Protein AF-A0AB39HEU7-F1 (afdb_monomer)

Structure (mmCIF, N/CA/C/O backbone):
data_AF-A0AB39HEU7-F1
#
_entry.id   AF-A0AB39HEU7-F1
#
loop_
_atom_site.group_PDB
_atom_site.id
_atom_site.type_symbol
_atom_site.label_atom_id
_atom_site.label_alt_id
_atom_site.label_comp_id
_atom_site.label_asym_id
_atom_site.label_entity_id
_atom_site.label_seq_id
_atom_site.pdbx_PDB_ins_code
_atom_site.Cartn_x
_atom_site.Cartn_y
_atom_site.Cartn_z
_atom_site.occupancy
_atom_site.B_iso_or_equiv
_atom_site.auth_seq_id
_atom_site.auth_comp_id
_atom_site.auth_asym_id
_atom_site.auth_atom_id
_atom_site.pdbx_PDB_model_num
ATOM 1 N N . MET A 1 1 ? 22.001 48.127 -9.975 1.00 28.45 1 MET A N 1
ATOM 2 C CA . MET A 1 1 ? 22.618 49.319 -10.594 1.00 28.45 1 MET A CA 1
ATOM 3 C C . MET A 1 1 ? 23.919 48.882 -11.265 1.00 28.45 1 MET A C 1
ATOM 5 O O . MET A 1 1 ? 24.823 48.518 -10.538 1.00 28.45 1 MET A O 1
ATOM 9 N N . ARG A 1 2 ? 23.940 48.890 -12.614 1.00 24.02 2 ARG A N 1
ATOM 10 C CA . ARG A 1 2 ? 25.081 48.850 -13.576 1.00 24.02 2 ARG A CA 1
ATOM 11 C C . ARG A 1 2 ? 26.059 47.646 -13.536 1.00 24.02 2 ARG A C 1
ATOM 13 O O . ARG A 1 2 ? 26.697 47.429 -12.524 1.00 24.02 2 ARG A O 1
ATOM 20 N N . LEU A 1 3 ? 26.049 46.782 -14.574 1.00 24.06 3 LEU A N 1
ATOM 21 C CA . LEU A 1 3 ? 26.874 46.778 -15.829 1.00 24.06 3 LEU A CA 1
ATOM 22 C C . LEU A 1 3 ? 28.310 46.258 -15.559 1.00 24.06 3 LEU A C 1
ATOM 24 O O . LEU A 1 3 ? 28.910 46.723 -14.605 1.00 24.06 3 LEU A O 1
ATOM 28 N N . PHE A 1 4 ? 28.935 45.311 -16.275 1.00 27.56 4 PHE A N 1
ATOM 29 C CA . PHE A 1 4 ? 29.107 45.008 -17.717 1.00 27.56 4 PHE A CA 1
ATOM 30 C C . PHE A 1 4 ? 29.315 43.473 -17.890 1.00 27.56 4 PHE A C 1
ATOM 32 O O . PHE A 1 4 ? 29.774 42.842 -16.947 1.00 27.56 4 PHE A O 1
ATOM 39 N N . LYS A 1 5 ? 28.851 42.757 -18.929 1.00 25.06 5 LYS A N 1
ATOM 40 C CA . LYS A 1 5 ? 29.137 42.750 -20.388 1.00 25.06 5 LYS A CA 1
ATOM 41 C C . LYS A 1 5 ? 30.497 42.148 -20.812 1.00 25.06 5 LYS A C 1
ATOM 43 O O . LYS A 1 5 ? 31.537 42.582 -20.340 1.00 25.06 5 LYS A O 1
ATOM 48 N N . ASP A 1 6 ? 30.377 41.245 -21.795 1.00 24.73 6 ASP A N 1
ATOM 49 C CA . ASP A 1 6 ? 31.335 40.792 -22.822 1.00 24.73 6 ASP A CA 1
ATOM 50 C C . ASP A 1 6 ? 32.060 39.450 -22.603 1.00 24.73 6 ASP A C 1
ATOM 52 O O . ASP A 1 6 ? 33.000 39.335 -21.831 1.00 24.73 6 ASP A O 1
ATOM 56 N N . ASN A 1 7 ? 31.659 38.443 -23.394 1.00 25.45 7 ASN A N 1
ATOM 57 C CA . ASN A 1 7 ? 32.508 37.319 -23.793 1.00 25.45 7 ASN A CA 1
ATOM 58 C C . ASN A 1 7 ? 32.208 36.950 -25.257 1.00 25.45 7 ASN A C 1
ATOM 60 O O . ASN A 1 7 ? 31.265 36.223 -25.562 1.00 25.45 7 ASN A O 1
ATOM 64 N N . ASN A 1 8 ? 33.032 37.487 -26.158 1.00 23.34 8 ASN A N 1
ATOM 65 C CA . ASN A 1 8 ? 33.201 37.023 -27.533 1.00 23.34 8 ASN A CA 1
ATOM 66 C C . ASN A 1 8 ? 34.225 35.885 -27.528 1.00 23.34 8 ASN A C 1
ATOM 68 O O . ASN A 1 8 ? 35.379 36.136 -27.191 1.00 23.34 8 ASN A O 1
ATOM 72 N N . TRP A 1 9 ? 33.852 34.685 -27.979 1.00 25.73 9 TRP A N 1
ATOM 73 C CA . TRP A 1 9 ? 34.827 33.690 -28.432 1.00 25.73 9 TRP A CA 1
ATOM 74 C C . TRP A 1 9 ? 34.412 33.082 -29.772 1.00 25.73 9 TRP A C 1
ATOM 76 O O . TRP A 1 9 ? 33.308 32.581 -29.972 1.00 25.73 9 TRP A O 1
ATOM 86 N N . VAL A 1 10 ? 35.349 33.225 -30.702 1.00 24.78 10 VAL A N 1
ATOM 87 C CA . VAL A 1 10 ? 35.325 32.890 -32.121 1.00 24.78 10 VAL A CA 1
ATOM 88 C C . VAL A 1 10 ? 35.382 31.370 -32.308 1.00 24.78 10 VAL A C 1
ATOM 90 O O . VAL A 1 10 ? 36.215 30.701 -31.703 1.00 24.78 10 VAL A O 1
ATOM 93 N N . ARG A 1 11 ? 34.523 30.827 -33.180 1.00 23.98 11 ARG A N 1
ATOM 94 C CA . ARG A 1 11 ? 34.589 29.433 -33.654 1.00 23.98 11 ARG A CA 1
ATOM 95 C C . ARG A 1 11 ? 35.699 29.280 -34.705 1.00 23.98 11 ARG A C 1
ATOM 97 O O . ARG A 1 11 ? 35.684 30.048 -35.669 1.00 23.98 11 ARG A O 1
ATOM 104 N N . PRO A 1 12 ? 36.584 28.271 -34.631 1.00 26.28 12 PRO A N 1
ATOM 105 C CA . PRO A 1 12 ? 37.356 27.839 -35.786 1.00 26.28 12 PRO A CA 1
ATOM 106 C C . PRO A 1 12 ? 36.571 26.790 -36.585 1.00 26.28 12 PRO A C 1
ATOM 108 O O . PRO A 1 12 ? 36.181 25.746 -36.065 1.00 26.28 12 PRO A O 1
ATOM 111 N N . ASN A 1 13 ? 36.369 27.079 -37.870 1.00 25.17 13 ASN A N 1
ATOM 112 C CA . ASN A 1 13 ? 35.976 26.110 -38.890 1.00 25.17 13 ASN A CA 1
ATOM 113 C C . ASN A 1 13 ? 37.098 25.077 -39.082 1.00 25.17 13 ASN A C 1
ATOM 115 O O . ASN A 1 13 ? 38.207 25.448 -39.462 1.00 25.17 13 ASN A O 1
ATOM 119 N N . MET A 1 14 ? 36.791 23.789 -38.924 1.00 25.41 14 MET A N 1
ATOM 120 C CA . MET A 1 14 ? 37.550 22.704 -39.551 1.00 25.41 14 MET A CA 1
ATOM 121 C C . MET A 1 14 ? 36.591 21.798 -40.318 1.00 25.41 14 MET A C 1
ATOM 123 O O . MET A 1 14 ? 35.791 21.063 -39.749 1.00 25.41 14 MET A O 1
ATOM 127 N N . SER A 1 15 ? 36.677 21.900 -41.639 1.00 24.00 15 SER A N 1
ATOM 128 C CA . SER A 1 15 ? 36.088 20.998 -42.620 1.00 24.00 15 SER A CA 1
ATOM 129 C C . SER A 1 15 ? 36.883 19.690 -42.683 1.00 24.00 15 SER A C 1
ATOM 131 O O . SER A 1 15 ? 38.092 19.730 -42.913 1.00 24.00 15 SER A O 1
ATOM 133 N N . ILE A 1 16 ? 36.207 18.547 -42.553 1.00 27.94 16 ILE A N 1
ATOM 134 C CA . ILE A 1 16 ? 36.743 17.205 -42.840 1.00 27.94 16 ILE A CA 1
ATOM 135 C C . ILE A 1 16 ? 35.877 16.599 -43.967 1.00 27.94 16 ILE A C 1
ATOM 137 O O . ILE A 1 16 ? 34.662 16.802 -43.955 1.00 27.94 16 ILE A O 1
ATOM 141 N N . PRO A 1 17 ? 36.472 15.952 -44.990 1.00 26.20 17 PRO A N 1
ATOM 142 C CA . PRO A 1 17 ? 35.821 15.723 -46.278 1.00 26.20 17 PRO A CA 1
ATOM 143 C C . PRO A 1 17 ? 34.834 14.547 -46.281 1.00 26.20 17 PRO A C 1
ATOM 145 O O . PRO A 1 17 ? 35.065 13.507 -45.669 1.00 26.20 17 PRO A O 1
ATOM 148 N N . ASN A 1 18 ? 33.758 14.725 -47.052 1.00 25.39 18 ASN A N 1
ATOM 149 C CA . ASN A 1 18 ? 32.737 13.727 -47.358 1.00 25.39 18 ASN A CA 1
ATOM 150 C C . ASN A 1 18 ? 33.335 12.472 -48.013 1.00 25.39 18 ASN A C 1
ATOM 152 O O . ASN A 1 18 ? 33.859 12.540 -49.126 1.00 25.39 18 ASN A O 1
ATOM 156 N N . ALA A 1 19 ? 33.131 11.316 -47.383 1.00 27.45 19 ALA A N 1
ATOM 157 C CA . ALA A 1 19 ? 33.115 10.028 -48.064 1.00 27.45 19 ALA A CA 1
ATOM 158 C C . ALA A 1 19 ? 31.649 9.622 -48.276 1.00 27.45 19 ALA A C 1
ATOM 160 O O . ALA A 1 19 ? 30.947 9.234 -47.344 1.00 27.45 19 ALA A O 1
ATOM 161 N N . HIS A 1 20 ? 31.170 9.766 -49.512 1.00 30.77 20 HIS A N 1
ATOM 162 C CA . HIS A 1 20 ? 29.865 9.268 -49.929 1.00 30.77 20 HIS A CA 1
ATOM 163 C C . HIS A 1 20 ? 29.883 7.736 -49.984 1.00 30.77 20 HIS A C 1
ATOM 165 O O . HIS A 1 20 ? 30.466 7.150 -50.892 1.00 30.77 20 HIS A O 1
ATOM 171 N N . VAL A 1 21 ? 29.169 7.106 -49.054 1.00 32.56 21 VAL A N 1
ATOM 172 C CA . VAL A 1 21 ? 28.584 5.772 -49.228 1.00 32.56 21 VAL A CA 1
ATOM 173 C C . VAL A 1 21 ? 27.088 5.917 -48.944 1.00 32.56 21 VAL A C 1
ATOM 175 O O . VAL A 1 21 ? 26.680 6.644 -48.040 1.00 32.56 21 VAL A O 1
ATOM 178 N N . SER A 1 22 ? 26.255 5.332 -49.800 1.00 37.81 22 SER A N 1
ATOM 179 C CA . SER A 1 22 ? 24.806 5.541 -49.867 1.00 37.81 22 SER A CA 1
ATOM 180 C C . SER A 1 22 ? 24.080 5.193 -48.556 1.00 37.81 22 SER A C 1
ATOM 182 O O . SER A 1 22 ? 23.754 4.033 -48.323 1.00 37.81 22 SER A O 1
ATOM 184 N N . ASN A 1 23 ? 23.771 6.207 -47.739 1.00 40.59 23 ASN A N 1
ATOM 185 C CA . ASN A 1 23 ? 23.098 6.076 -46.436 1.00 40.59 23 ASN A CA 1
ATOM 186 C C . ASN A 1 23 ? 21.672 6.665 -46.405 1.00 40.59 23 ASN A C 1
ATOM 188 O O . ASN A 1 23 ? 21.109 6.914 -45.340 1.00 40.59 23 ASN A O 1
ATOM 192 N N . ALA A 1 24 ? 21.058 6.889 -47.570 1.00 42.47 24 ALA A N 1
ATOM 193 C CA . ALA A 1 24 ? 19.736 7.512 -47.653 1.00 42.47 24 ALA A CA 1
ATOM 194 C C . ALA A 1 24 ? 18.629 6.665 -46.991 1.00 42.47 24 ALA A C 1
ATOM 196 O O . ALA A 1 24 ? 17.707 7.223 -46.408 1.00 42.47 24 ALA A O 1
ATOM 197 N N . HIS A 1 25 ? 18.729 5.329 -47.020 1.00 42.19 25 HIS A N 1
ATOM 198 C CA . HIS A 1 25 ? 17.743 4.454 -46.374 1.00 42.19 25 HIS A CA 1
ATOM 199 C C . HIS A 1 25 ? 17.898 4.387 -44.850 1.00 42.19 25 HIS A C 1
ATOM 201 O O . HIS A 1 25 ? 16.887 4.407 -44.156 1.00 42.19 25 HIS A O 1
ATOM 207 N N . VAL A 1 26 ? 19.131 4.392 -44.328 1.00 44.06 26 VAL A N 1
ATOM 208 C CA . VAL A 1 26 ? 19.401 4.408 -42.877 1.00 44.06 26 VAL A CA 1
ATOM 209 C C . VAL A 1 26 ? 19.061 5.772 -42.277 1.00 44.06 26 VAL A C 1
ATOM 211 O O . VAL A 1 26 ? 18.443 5.833 -41.226 1.00 44.06 26 VAL A O 1
ATOM 214 N N . SER A 1 27 ? 19.360 6.872 -42.973 1.00 50.12 27 SER A N 1
ATOM 215 C CA . SER A 1 27 ? 19.005 8.223 -42.518 1.00 50.12 27 SER A CA 1
ATOM 216 C C . SER A 1 27 ? 17.488 8.464 -42.501 1.00 50.12 27 SER A C 1
ATOM 218 O O . SER A 1 27 ? 16.980 9.071 -41.564 1.00 50.12 27 SER A O 1
ATOM 220 N N . ASN A 1 28 ? 16.747 7.945 -43.487 1.00 50.84 28 ASN A N 1
ATOM 221 C CA . ASN A 1 28 ? 15.285 8.073 -43.536 1.00 50.84 28 ASN A CA 1
ATOM 222 C C . ASN A 1 28 ? 14.587 7.127 -42.538 1.00 50.84 28 ASN A C 1
ATOM 224 O O . ASN A 1 28 ? 13.547 7.466 -41.979 1.00 50.84 28 ASN A O 1
ATOM 228 N N . ALA A 1 29 ? 15.187 5.961 -42.270 1.00 48.91 29 ALA A N 1
ATOM 229 C CA . ALA A 1 29 ? 14.810 5.107 -41.151 1.00 48.91 29 ALA A CA 1
ATOM 230 C C . ALA A 1 29 ? 15.065 5.849 -39.826 1.00 48.91 29 ALA A C 1
ATOM 232 O O . ALA A 1 29 ? 14.130 6.104 -39.086 1.00 48.91 29 ALA A O 1
ATOM 233 N N . MET A 1 30 ? 16.271 6.339 -39.548 1.00 54.19 30 MET A N 1
ATOM 234 C CA . MET A 1 30 ? 16.557 7.071 -38.303 1.00 54.19 30 MET A CA 1
ATOM 235 C C . MET A 1 30 ? 15.704 8.323 -38.109 1.00 54.19 30 MET A C 1
ATOM 237 O O . MET A 1 30 ? 15.257 8.569 -36.998 1.00 54.19 30 MET A O 1
ATOM 241 N N . SER A 1 31 ? 15.380 9.047 -39.181 1.00 54.97 31 SER A N 1
ATOM 242 C CA . SER A 1 31 ? 14.392 10.129 -39.143 1.00 54.97 31 SER A CA 1
ATOM 243 C C . SER A 1 31 ? 12.999 9.635 -38.736 1.00 54.97 31 SER A C 1
ATOM 245 O O . SER A 1 31 ? 12.312 10.342 -38.009 1.00 54.97 31 SER A O 1
ATOM 247 N N . LYS A 1 32 ? 12.582 8.433 -39.156 1.00 53.62 32 LYS A N 1
ATOM 248 C CA . LYS A 1 32 ? 11.348 7.777 -38.696 1.00 53.62 32 LYS A CA 1
ATOM 249 C C . LYS A 1 32 ? 11.451 7.185 -37.291 1.00 53.62 32 LYS A C 1
ATOM 251 O O . LYS A 1 32 ? 10.430 7.147 -36.630 1.00 53.62 32 LYS A O 1
ATOM 256 N N . ALA A 1 33 ? 12.620 6.735 -36.839 1.00 49.47 33 ALA A N 1
ATOM 257 C CA . ALA A 1 33 ? 12.852 6.288 -35.463 1.00 49.47 33 ALA A CA 1
ATOM 258 C C . ALA A 1 33 ? 12.752 7.477 -34.501 1.00 49.47 33 ALA A C 1
ATOM 260 O O . ALA A 1 33 ? 11.954 7.438 -33.576 1.00 49.47 33 ALA A O 1
ATOM 261 N N . GLN A 1 34 ? 13.435 8.577 -34.833 1.00 49.22 34 GLN A N 1
ATOM 262 C CA . GLN A 1 34 ? 13.290 9.866 -34.161 1.00 49.22 34 GLN A CA 1
ATOM 263 C C . GLN A 1 34 ? 11.851 10.366 -34.251 1.00 49.22 34 GLN A C 1
ATOM 265 O O . GLN A 1 34 ? 11.319 10.855 -33.260 1.00 49.22 34 GLN A O 1
ATOM 270 N N . ALA A 1 35 ? 11.191 10.210 -35.408 1.00 50.53 35 ALA A N 1
ATOM 271 C CA . ALA A 1 35 ? 9.783 10.544 -35.550 1.00 50.53 35 ALA A CA 1
ATOM 272 C C . ALA A 1 35 ? 8.911 9.649 -34.676 1.00 50.53 35 ALA A C 1
ATOM 274 O O . ALA A 1 35 ? 8.080 10.209 -34.005 1.00 50.53 35 ALA A O 1
ATOM 275 N N . LEU A 1 36 ? 9.071 8.326 -34.604 1.00 51.16 36 LEU A N 1
ATOM 276 C CA . LEU A 1 36 ? 8.296 7.436 -33.722 1.00 51.16 36 LEU A CA 1
ATOM 277 C C . LEU A 1 36 ? 8.552 7.760 -32.243 1.00 51.16 36 LEU A C 1
ATOM 279 O O . LEU A 1 36 ? 7.600 7.839 -31.470 1.00 51.16 36 LEU A O 1
ATOM 283 N N . ALA A 1 37 ? 9.799 8.075 -31.881 1.00 42.91 37 ALA A N 1
ATOM 284 C CA . ALA A 1 37 ? 10.171 8.593 -30.567 1.00 42.91 37 ALA A CA 1
ATOM 285 C C . ALA A 1 37 ? 9.522 9.960 -30.253 1.00 42.91 37 ALA A C 1
ATOM 287 O O . ALA A 1 37 ? 9.243 10.240 -29.090 1.00 42.91 37 ALA A O 1
ATOM 288 N N . THR A 1 38 ? 9.208 10.783 -31.269 1.00 38.00 38 THR A N 1
ATOM 289 C CA . THR A 1 38 ? 8.513 12.087 -31.132 1.00 38.00 38 THR A CA 1
ATOM 290 C C . THR A 1 38 ? 7.024 12.108 -31.533 1.00 38.00 38 THR A C 1
ATOM 292 O O . THR A 1 38 ? 6.332 13.064 -31.194 1.00 38.00 38 THR A O 1
ATOM 295 N N . THR A 1 39 ? 6.472 11.093 -32.206 1.00 38.22 39 THR A N 1
ATOM 296 C CA . THR A 1 39 ? 5.063 10.981 -32.670 1.00 38.22 39 THR A CA 1
ATOM 297 C C . THR A 1 39 ? 4.239 10.022 -31.824 1.00 38.22 39 THR A C 1
ATOM 299 O O . THR A 1 39 ? 3.013 10.096 -31.869 1.00 38.22 39 THR A O 1
ATOM 302 N N . ALA A 1 40 ? 4.874 9.261 -30.928 1.00 34.75 40 ALA A N 1
ATOM 303 C CA . ALA A 1 40 ? 4.225 8.758 -29.716 1.00 34.75 40 ALA A CA 1
ATOM 304 C C . ALA A 1 40 ? 3.558 9.884 -28.882 1.00 34.75 40 ALA A C 1
ATOM 306 O O . ALA A 1 40 ? 2.743 9.625 -28.009 1.00 34.75 40 ALA A O 1
ATOM 307 N N . THR A 1 41 ? 3.850 11.153 -29.186 1.00 35.12 41 THR A N 1
ATOM 308 C CA . THR A 1 41 ? 3.242 12.338 -28.571 1.00 35.12 41 THR A CA 1
ATOM 309 C C . THR A 1 41 ? 1.883 12.758 -29.174 1.00 35.12 41 THR A C 1
ATOM 311 O O . THR A 1 41 ? 1.339 13.760 -28.718 1.00 35.12 41 THR A O 1
ATOM 314 N N . SER A 1 42 ? 1.307 12.087 -30.193 1.00 34.78 42 SER A N 1
ATOM 315 C CA . SER A 1 42 ? 0.078 12.615 -30.844 1.00 34.78 42 SER A CA 1
ATOM 316 C C . SER A 1 42 ? -0.973 11.641 -31.404 1.00 34.78 42 SER A C 1
ATOM 318 O O . SER A 1 42 ? -1.778 12.054 -32.241 1.00 34.78 42 SER A O 1
ATOM 320 N N . LEU A 1 43 ? -1.065 10.385 -30.953 1.00 33.88 43 LEU A N 1
ATOM 321 C CA . LEU A 1 43 ? -2.071 9.451 -31.495 1.00 33.88 43 LEU A CA 1
ATOM 322 C C . LEU A 1 43 ? -2.946 8.779 -30.427 1.00 33.88 43 LEU A C 1
ATOM 324 O O . LEU A 1 43 ? -2.925 7.565 -30.259 1.00 33.88 43 LEU A O 1
ATOM 328 N N . ALA A 1 44 ? -3.829 9.564 -29.802 1.00 35.28 44 ALA A N 1
ATOM 329 C CA . ALA A 1 44 ? -5.115 9.037 -29.348 1.00 35.28 44 ALA A CA 1
ATOM 330 C C . ALA A 1 44 ? -6.010 8.866 -30.589 1.00 35.28 44 ALA A C 1
ATOM 332 O O . ALA A 1 44 ? -6.636 9.816 -31.060 1.00 35.28 44 ALA A O 1
ATOM 333 N N . THR A 1 45 ? -6.024 7.677 -31.193 1.00 38.56 45 THR A N 1
ATOM 334 C CA . THR A 1 45 ? -6.961 7.404 -32.294 1.00 38.56 45 THR A CA 1
ATOM 335 C C . THR A 1 45 ? -8.327 7.029 -31.722 1.00 38.56 45 THR A C 1
ATOM 337 O O . THR A 1 45 ? -8.440 6.146 -30.873 1.00 38.56 45 THR A O 1
ATOM 340 N N . SER A 1 46 ? -9.392 7.698 -32.176 1.00 37.25 46 SER A N 1
ATOM 341 C CA . SER A 1 46 ? -10.768 7.293 -31.878 1.00 37.25 46 SER A CA 1
ATOM 342 C C . SER A 1 46 ? -11.037 5.930 -32.537 1.00 37.25 46 SER A C 1
ATOM 344 O O . SER A 1 46 ? -11.321 5.855 -33.735 1.00 37.25 46 SER A O 1
ATOM 346 N N . CYS A 1 47 ? -10.885 4.842 -31.782 1.00 38.03 47 CYS A N 1
ATOM 347 C CA . CYS A 1 47 ? -11.180 3.485 -32.245 1.00 38.03 47 CYS A CA 1
ATOM 348 C C . CYS A 1 47 ? -12.713 3.260 -32.273 1.00 38.03 47 CYS A C 1
ATOM 350 O O . CYS A 1 47 ? -13.413 3.815 -31.422 1.00 38.03 47 CYS A O 1
ATOM 352 N N . PRO A 1 48 ? -13.274 2.485 -33.227 1.00 38.47 48 PRO A N 1
ATOM 353 C CA . PRO A 1 48 ? -14.720 2.305 -33.358 1.00 38.47 48 PRO A CA 1
ATOM 354 C C . PRO A 1 48 ? -15.331 1.644 -32.113 1.00 38.47 48 PRO A C 1
ATOM 356 O O . PRO A 1 48 ? -14.753 0.708 -31.568 1.00 38.47 48 PRO A O 1
ATOM 359 N N . ASP A 1 49 ? -16.544 2.065 -31.742 1.00 43.62 49 ASP A N 1
ATOM 360 C CA . ASP A 1 49 ? -17.355 1.685 -30.561 1.00 43.62 49 ASP A CA 1
ATOM 361 C C . ASP A 1 49 ? -17.548 0.176 -30.256 1.00 43.62 49 ASP A C 1
ATOM 363 O O . ASP A 1 49 ? -18.252 -0.179 -29.316 1.00 43.62 49 ASP A O 1
ATOM 367 N N . LYS A 1 50 ? -16.955 -0.752 -31.015 1.00 40.53 50 LYS A N 1
ATOM 368 C CA . LYS A 1 50 ? -17.208 -2.200 -30.893 1.00 40.53 50 LYS A CA 1
ATOM 369 C C . LYS A 1 50 ? -16.464 -2.906 -29.754 1.00 40.53 50 LYS A C 1
ATOM 371 O O . LYS A 1 50 ? -16.783 -4.061 -29.490 1.00 40.53 50 LYS A O 1
ATOM 376 N N . ALA A 1 51 ? -15.497 -2.254 -29.106 1.00 49.28 51 ALA A N 1
ATOM 377 C CA . ALA A 1 51 ? -14.722 -2.833 -27.999 1.00 49.28 51 ALA A CA 1
ATOM 378 C C . ALA A 1 51 ? -15.237 -2.437 -26.603 1.00 49.28 51 ALA A C 1
ATOM 380 O O . ALA A 1 51 ? -14.747 -2.948 -25.602 1.00 49.28 51 ALA A O 1
ATOM 381 N N . TRP A 1 52 ? -16.220 -1.539 -26.523 1.00 55.53 52 TRP A N 1
ATOM 382 C CA . TRP A 1 52 ? -16.641 -0.941 -25.261 1.00 55.53 52 TRP A CA 1
ATOM 383 C C . TRP A 1 52 ? -18.022 -1.432 -24.843 1.00 55.53 52 TRP A C 1
ATOM 385 O O . TRP A 1 52 ? -18.921 -1.577 -25.675 1.00 55.53 52 TRP A O 1
ATOM 395 N N . ARG A 1 53 ? -18.212 -1.660 -23.538 1.00 64.50 53 ARG A N 1
ATOM 396 C CA . ARG A 1 53 ? -19.547 -1.937 -22.999 1.00 64.50 53 ARG A CA 1
ATOM 397 C C . ARG A 1 53 ? -20.482 -0.743 -23.276 1.00 64.50 53 ARG A C 1
ATOM 399 O O . ARG A 1 53 ? -20.026 0.404 -23.222 1.00 64.50 53 ARG A O 1
ATOM 406 N N . PRO A 1 54 ? -21.773 -0.978 -23.576 1.00 58.22 54 PRO A N 1
ATOM 407 C CA . PRO A 1 54 ? -22.762 0.095 -23.642 1.00 58.22 54 PRO A CA 1
ATOM 408 C C . PRO A 1 54 ? -22.847 0.827 -22.298 1.00 58.22 54 PRO A C 1
ATOM 410 O O . PRO A 1 54 ? -22.720 0.187 -21.254 1.00 58.22 54 PRO A O 1
ATOM 413 N N . TYR A 1 55 ? -23.091 2.139 -22.324 1.00 56.53 55 TYR A N 1
ATOM 414 C CA . TYR A 1 55 ? -23.232 2.941 -21.106 1.00 56.53 55 TYR A CA 1
ATOM 415 C C . TYR A 1 55 ? -24.406 2.455 -20.260 1.00 56.53 55 TYR A C 1
ATOM 417 O O . TYR A 1 55 ? -25.518 2.273 -20.773 1.00 56.53 55 TYR A O 1
ATOM 425 N N . ALA A 1 56 ? -24.169 2.283 -18.962 1.00 63.94 56 ALA A N 1
ATOM 426 C CA . ALA A 1 56 ? -25.266 2.124 -18.026 1.00 63.94 56 ALA A CA 1
ATOM 427 C C . ALA A 1 56 ? -25.988 3.469 -17.843 1.00 63.94 56 ALA A C 1
ATOM 429 O O . ALA A 1 56 ? -25.425 4.551 -18.029 1.00 63.94 56 ALA A O 1
ATOM 430 N N . GLN A 1 57 ? -27.269 3.412 -17.490 1.00 62.66 57 GLN A N 1
ATOM 431 C CA . GLN A 1 57 ? -28.051 4.610 -17.210 1.00 62.66 57 GLN A CA 1
ATOM 432 C C . GLN A 1 57 ? -27.427 5.371 -16.025 1.00 62.66 57 GLN A C 1
ATOM 434 O O . GLN A 1 57 ? -27.279 4.794 -14.953 1.00 62.66 57 GLN A O 1
ATOM 439 N N . GLY A 1 58 ? -27.077 6.647 -16.224 1.00 71.56 58 GLY A N 1
ATOM 440 C CA . GLY A 1 58 ? -26.453 7.504 -15.202 1.00 71.56 58 GLY A CA 1
ATOM 441 C C . GLY A 1 58 ? -24.934 7.681 -15.333 1.00 71.56 58 GLY A C 1
ATOM 442 O O . GLY A 1 58 ? -24.376 8.546 -14.669 1.00 71.56 58 GLY A O 1
ATOM 443 N N . GLU A 1 59 ? -24.260 6.935 -16.214 1.00 86.38 59 GLU A N 1
ATOM 444 C CA . GLU A 1 59 ? -22.820 7.110 -16.446 1.00 86.38 59 GLU A CA 1
ATOM 445 C C . GLU A 1 59 ? -22.527 8.313 -17.362 1.00 86.38 59 GLU A C 1
ATOM 447 O O . GLU A 1 59 ? -23.127 8.460 -18.432 1.00 86.38 59 GLU A O 1
ATOM 452 N N . VAL A 1 60 ? -21.561 9.155 -16.974 1.00 89.50 60 VAL A N 1
ATOM 453 C CA . VAL A 1 60 ? -21.074 10.283 -17.790 1.00 89.50 60 VAL A CA 1
ATOM 454 C C . VAL A 1 60 ? -19.633 10.022 -18.206 1.00 89.50 60 VAL A C 1
ATOM 456 O O . VAL A 1 60 ? -18.713 10.149 -17.402 1.00 89.50 60 VAL A O 1
ATOM 459 N N . SER A 1 61 ? -19.425 9.654 -19.471 1.00 92.50 61 SER A N 1
ATOM 460 C CA . SER A 1 61 ? -18.085 9.405 -20.013 1.00 92.50 61 SER A CA 1
ATOM 461 C C . SER A 1 61 ? -17.254 10.686 -20.070 1.00 92.50 61 SER A C 1
ATOM 463 O O . SER A 1 61 ? -17.711 11.682 -20.626 1.00 92.50 61 SER A O 1
ATOM 465 N N . LEU A 1 62 ? -16.025 10.633 -19.552 1.00 93.81 62 LEU A N 1
ATOM 466 C CA . LEU A 1 62 ? -15.071 11.748 -19.558 1.00 93.81 62 LEU A CA 1
ATOM 467 C C . LEU A 1 62 ? -13.896 11.489 -20.505 1.00 93.81 62 LEU A C 1
ATOM 469 O O . LEU A 1 62 ? -13.561 12.341 -21.319 1.00 93.81 62 LEU A O 1
ATOM 473 N N . VAL A 1 63 ? -13.298 10.297 -20.429 1.00 94.44 63 VAL A N 1
ATOM 474 C CA . VAL A 1 63 ? -12.129 9.907 -21.235 1.00 94.44 63 VAL A CA 1
ATOM 475 C C . VAL A 1 63 ? -12.394 8.552 -21.864 1.00 94.44 63 VAL A C 1
ATOM 477 O O . VAL A 1 63 ? -12.842 7.638 -21.180 1.00 94.44 63 VAL A O 1
ATOM 480 N N . ARG A 1 64 ? -12.097 8.397 -23.156 1.00 93.81 64 ARG A N 1
ATOM 481 C CA . ARG A 1 64 ? -12.065 7.091 -23.824 1.00 93.81 64 ARG A CA 1
ATOM 482 C C . ARG A 1 64 ? -10.921 7.072 -24.823 1.00 93.81 64 ARG A C 1
ATOM 484 O O . ARG A 1 64 ? -10.935 7.823 -25.793 1.00 93.81 64 ARG A O 1
ATOM 491 N N . GLN A 1 65 ? -9.950 6.200 -24.592 1.00 93.06 65 GLN A N 1
ATOM 492 C CA . GLN A 1 65 ? -8.756 6.115 -25.422 1.00 93.06 65 GLN A CA 1
ATOM 493 C C . GLN A 1 65 ? -8.291 4.671 -25.592 1.00 93.06 65 GLN A C 1
ATOM 495 O O . GLN A 1 65 ? -8.505 3.809 -24.740 1.00 93.06 65 GLN A O 1
ATOM 500 N N . THR A 1 66 ? -7.668 4.406 -26.735 1.00 93.12 66 THR A N 1
ATOM 501 C CA . THR A 1 66 ? -6.945 3.166 -27.009 1.00 93.12 66 THR A CA 1
ATOM 502 C C . THR A 1 66 ? -5.559 3.542 -27.496 1.00 93.12 66 THR A C 1
ATOM 504 O O . THR A 1 66 ? -5.439 4.369 -28.401 1.00 93.12 66 THR A O 1
ATOM 507 N N . LEU A 1 67 ? -4.534 2.968 -26.873 1.00 93.06 67 LEU A N 1
ATOM 508 C CA . LEU A 1 67 ? -3.139 3.214 -27.211 1.00 93.06 67 LEU A CA 1
ATOM 509 C C . LEU A 1 67 ? -2.473 1.898 -27.581 1.00 93.06 67 LEU A C 1
ATOM 511 O O . LEU A 1 67 ? -2.493 0.937 -26.811 1.00 93.06 67 LEU A O 1
ATOM 515 N N . SER A 1 68 ? -1.868 1.869 -28.763 1.00 92.19 68 SER A N 1
ATOM 516 C CA . SER A 1 68 ? -1.134 0.694 -29.206 1.00 92.19 68 SER A CA 1
ATOM 517 C C . SER A 1 68 ? 0.177 0.530 -28.458 1.00 92.19 68 SER A C 1
ATOM 519 O O . SER A 1 68 ? 0.817 1.508 -28.065 1.00 92.19 68 SER A O 1
ATOM 521 N N . SER A 1 69 ? 0.595 -0.725 -28.298 1.00 93.31 69 SER A N 1
ATOM 522 C CA . SER A 1 69 ? 1.810 -1.036 -27.554 1.00 93.31 69 SER A CA 1
ATOM 523 C C . SER A 1 69 ? 3.052 -0.389 -28.181 1.00 93.31 69 SER A C 1
ATOM 525 O O . SER A 1 69 ? 3.386 -0.651 -29.342 1.00 93.31 69 SER A O 1
ATOM 527 N N . THR A 1 70 ? 3.792 0.390 -27.387 1.00 95.06 70 THR A N 1
ATOM 528 C CA . THR A 1 70 ? 5.050 1.027 -27.819 1.00 95.06 70 THR A CA 1
ATOM 529 C C . THR A 1 70 ? 6.083 -0.021 -28.218 1.00 95.06 70 THR A C 1
ATOM 531 O O . THR A 1 70 ? 6.751 0.111 -29.242 1.00 95.06 70 THR A O 1
ATOM 534 N N . LEU A 1 71 ? 6.188 -1.106 -27.446 1.00 95.69 71 LEU A N 1
ATOM 535 C CA . LEU A 1 71 ? 7.087 -2.210 -27.763 1.00 95.69 71 LEU A CA 1
ATOM 536 C C . LEU A 1 71 ? 6.729 -2.865 -29.102 1.00 95.69 71 LEU A C 1
ATOM 538 O O . LEU A 1 71 ? 7.621 -3.147 -29.895 1.00 95.69 71 LEU A O 1
ATOM 542 N N . THR A 1 72 ? 5.440 -3.073 -29.379 1.00 94.31 72 THR A N 1
ATOM 543 C CA . THR A 1 72 ? 4.998 -3.667 -30.652 1.00 94.31 72 THR A CA 1
ATOM 544 C C . THR A 1 72 ? 5.371 -2.775 -31.835 1.00 94.31 72 THR A C 1
ATOM 546 O O . THR A 1 72 ? 5.971 -3.256 -32.794 1.00 94.31 72 THR A O 1
ATOM 549 N N . GLN A 1 73 ? 5.126 -1.466 -31.730 1.00 94.56 73 GLN A N 1
ATOM 550 C CA . GLN A 1 73 ? 5.503 -0.496 -32.764 1.00 94.56 73 GLN A CA 1
ATOM 551 C C . GLN A 1 73 ? 7.015 -0.501 -33.043 1.00 94.56 73 GLN A C 1
ATOM 553 O O . GLN A 1 73 ? 7.434 -0.497 -34.202 1.00 94.56 73 GLN A O 1
ATOM 558 N N . TRP A 1 74 ? 7.843 -0.548 -31.994 1.00 96.25 74 TRP A N 1
ATOM 559 C CA . TRP A 1 74 ? 9.297 -0.630 -32.145 1.00 96.25 74 TRP A CA 1
ATOM 560 C C . TRP A 1 74 ? 9.756 -1.962 -32.731 1.00 96.25 74 TRP A C 1
ATOM 562 O O . TRP A 1 74 ? 10.649 -1.966 -33.574 1.00 96.25 74 TRP A O 1
ATOM 572 N N . VAL A 1 75 ? 9.148 -3.084 -32.343 1.00 96.69 75 VAL A N 1
ATOM 573 C CA . VAL A 1 75 ? 9.465 -4.394 -32.929 1.00 96.69 75 VAL A CA 1
ATOM 574 C C . VAL A 1 75 ? 9.163 -4.400 -34.426 1.00 96.69 75 VAL A C 1
ATOM 576 O O . VAL A 1 75 ? 10.044 -4.748 -35.211 1.00 96.69 75 VAL A O 1
ATOM 579 N N . ASP A 1 76 ? 7.978 -3.947 -34.836 1.00 95.19 76 ASP A N 1
ATOM 580 C CA . ASP A 1 76 ? 7.595 -3.865 -36.252 1.00 95.19 76 ASP A CA 1
ATOM 581 C C . ASP A 1 76 ? 8.566 -2.986 -37.047 1.00 95.19 76 ASP A C 1
ATOM 583 O O . ASP A 1 76 ? 8.973 -3.310 -38.169 1.00 95.19 76 ASP A O 1
ATOM 587 N N . TYR A 1 77 ? 8.981 -1.875 -36.443 1.00 94.06 77 TYR A N 1
ATOM 588 C CA . TYR A 1 77 ? 9.932 -0.959 -37.039 1.00 94.06 77 TYR A CA 1
ATOM 589 C C . TYR A 1 77 ? 11.337 -1.576 -37.188 1.00 94.06 77 TYR A C 1
ATOM 591 O O . TYR A 1 77 ? 11.935 -1.505 -38.265 1.00 94.06 77 TYR A O 1
ATOM 599 N N . LEU A 1 78 ? 11.844 -2.228 -36.141 1.00 96.31 78 LEU A N 1
ATOM 600 C CA . LEU A 1 78 ? 13.177 -2.835 -36.095 1.00 96.31 78 LEU A CA 1
ATOM 601 C C . LEU A 1 78 ? 13.271 -4.152 -36.881 1.00 96.31 78 LEU A C 1
ATOM 603 O O . LEU A 1 78 ? 14.365 -4.561 -37.256 1.00 96.31 78 LEU A O 1
ATOM 607 N N . CYS A 1 79 ? 12.151 -4.798 -37.209 1.00 96.31 79 CYS A N 1
ATOM 608 C CA . CYS A 1 79 ? 12.122 -5.962 -38.099 1.00 96.31 79 CYS A CA 1
ATOM 609 C C . CYS A 1 79 ? 12.453 -5.630 -39.568 1.00 96.31 79 CYS A C 1
ATOM 611 O O . CYS A 1 79 ? 12.603 -6.541 -40.389 1.00 96.31 79 CYS A O 1
ATOM 613 N N . GLN A 1 80 ? 12.580 -4.349 -39.929 1.00 94.94 80 GLN A N 1
ATOM 614 C CA . GLN A 1 80 ? 12.947 -3.939 -41.283 1.00 94.94 80 GLN A CA 1
ATOM 615 C C . GLN A 1 80 ? 14.380 -4.378 -41.652 1.00 94.94 80 GLN A C 1
ATOM 617 O O . GLN A 1 80 ? 15.284 -4.300 -40.818 1.00 94.94 80 GLN A O 1
ATOM 622 N N . PRO A 1 81 ? 14.652 -4.734 -42.928 1.00 94.25 81 PRO A N 1
ATOM 623 C CA . PRO A 1 81 ? 15.970 -5.214 -43.361 1.00 94.25 81 PRO A CA 1
ATOM 624 C C . PRO A 1 81 ? 17.149 -4.279 -43.053 1.00 94.25 81 PRO A C 1
ATOM 626 O O . PRO A 1 81 ? 18.279 -4.749 -42.949 1.00 94.25 81 PRO A O 1
ATOM 629 N N . ALA A 1 82 ? 16.898 -2.973 -42.907 1.00 93.62 82 ALA A N 1
ATOM 630 C CA . ALA A 1 82 ? 17.919 -1.977 -42.589 1.00 93.62 82 ALA A CA 1
ATOM 631 C C . ALA A 1 82 ? 18.583 -2.196 -41.216 1.00 93.62 82 ALA A C 1
ATOM 633 O O . ALA A 1 82 ? 19.730 -1.800 -41.047 1.00 93.62 82 ALA A O 1
ATOM 634 N N . PHE A 1 83 ? 17.896 -2.847 -40.272 1.00 94.56 83 PHE A N 1
ATOM 635 C CA . PHE A 1 83 ? 18.393 -3.107 -38.916 1.00 94.56 83 PHE A CA 1
ATOM 636 C C . PHE A 1 83 ? 19.015 -4.491 -38.752 1.00 94.56 83 PHE A C 1
ATOM 638 O O . PHE A 1 83 ? 19.456 -4.855 -37.662 1.00 94.56 83 PHE A O 1
ATOM 645 N N . ARG A 1 84 ? 19.093 -5.287 -39.822 1.00 95.44 84 ARG A N 1
ATOM 646 C CA . ARG A 1 84 ? 19.729 -6.601 -39.746 1.00 95.44 84 ARG A CA 1
ATOM 647 C C . ARG A 1 84 ? 21.164 -6.456 -39.232 1.00 95.44 84 ARG A C 1
ATOM 649 O O . ARG A 1 84 ? 21.884 -5.552 -39.651 1.00 95.44 84 ARG A O 1
ATOM 656 N N . HIS A 1 85 ? 21.556 -7.343 -38.327 1.00 96.44 85 HIS A N 1
ATOM 657 C CA . HIS A 1 85 ? 22.844 -7.372 -37.629 1.00 96.44 85 HIS A CA 1
ATOM 658 C C . HIS A 1 85 ? 23.112 -6.194 -36.682 1.00 96.44 85 HIS A C 1
ATOM 660 O O . HIS A 1 85 ? 24.185 -6.144 -36.094 1.00 96.44 85 HIS A O 1
ATOM 666 N N . HIS A 1 86 ? 22.163 -5.271 -36.502 1.00 97.00 86 HIS A N 1
ATOM 667 C CA . HIS A 1 86 ? 22.307 -4.207 -35.513 1.00 97.00 86 HIS A CA 1
ATOM 668 C C . HIS A 1 86 ? 22.115 -4.745 -34.095 1.00 97.00 86 HIS A C 1
ATOM 670 O O . HIS A 1 86 ? 21.446 -5.765 -33.880 1.00 97.00 86 HIS A O 1
ATOM 676 N N . HIS A 1 87 ? 22.683 -4.009 -33.143 1.00 98.12 87 HIS A N 1
ATOM 677 C CA . HIS A 1 87 ? 22.548 -4.250 -31.715 1.00 98.12 87 HIS A CA 1
ATOM 678 C C . HIS A 1 87 ? 21.567 -3.247 -31.115 1.00 98.12 87 HIS A C 1
ATOM 680 O O . HIS A 1 87 ? 21.710 -2.044 -31.331 1.00 98.12 87 HIS A O 1
ATOM 686 N N . ILE A 1 88 ? 20.578 -3.743 -30.376 1.00 97.88 88 ILE A N 1
ATOM 687 C CA . ILE A 1 88 ? 19.521 -2.943 -29.759 1.00 97.88 88 ILE A CA 1
ATOM 688 C C . ILE A 1 88 ? 19.493 -3.224 -28.261 1.00 97.88 88 ILE A C 1
ATOM 690 O O . ILE A 1 88 ? 19.380 -4.379 -27.849 1.00 97.88 88 ILE A O 1
ATOM 694 N N . GLU A 1 89 ? 19.513 -2.169 -27.459 1.00 98.06 89 GLU A N 1
ATOM 695 C CA . GLU A 1 89 ? 19.103 -2.223 -26.059 1.00 98.06 89 GLU A CA 1
ATOM 696 C C . GLU A 1 89 ? 17.888 -1.321 -25.870 1.00 98.06 89 GLU A C 1
ATOM 698 O O . GLU A 1 89 ? 17.855 -0.199 -26.375 1.00 98.06 89 GLU A O 1
ATOM 703 N N . MET A 1 90 ? 16.862 -1.801 -25.176 1.00 98.31 90 MET A N 1
ATOM 704 C CA . MET A 1 90 ? 15.625 -1.043 -24.997 1.00 98.31 90 MET A CA 1
ATOM 705 C C . MET A 1 90 ? 15.060 -1.246 -23.597 1.00 98.31 90 MET A C 1
ATOM 707 O O . MET A 1 90 ? 15.054 -2.359 -23.087 1.00 98.31 90 MET A O 1
ATOM 711 N N . TRP A 1 91 ? 14.556 -0.181 -22.987 1.00 98.56 91 TRP A N 1
ATOM 712 C CA . TRP A 1 91 ? 13.909 -0.186 -21.679 1.00 98.56 91 TRP A CA 1
ATOM 713 C C . TRP A 1 91 ? 12.446 0.201 -21.858 1.00 98.56 91 TRP A C 1
ATOM 715 O O . TRP A 1 91 ? 12.157 1.260 -22.414 1.00 98.56 91 TRP A O 1
ATOM 725 N N . VAL A 1 92 ? 11.530 -0.655 -21.403 1.00 98.00 92 VAL A N 1
ATOM 726 C CA . VAL A 1 92 ? 10.074 -0.446 -21.514 1.00 98.00 92 VAL A CA 1
ATOM 727 C C . VAL A 1 92 ? 9.311 -0.936 -20.291 1.00 98.00 92 VAL A C 1
ATOM 729 O O . VAL A 1 92 ? 9.800 -1.764 -19.525 1.00 98.00 92 VAL A O 1
ATOM 732 N N . PHE A 1 93 ? 8.080 -0.454 -20.136 1.00 97.19 93 PHE A N 1
ATOM 733 C CA . PHE A 1 93 ? 7.129 -0.861 -19.101 1.00 97.19 93 PHE A CA 1
ATOM 734 C C . PHE A 1 93 ? 6.272 -2.047 -19.572 1.00 97.19 93 PHE A C 1
ATOM 736 O O . PHE A 1 93 ? 5.065 -1.929 -19.747 1.00 97.19 93 PHE A O 1
ATOM 743 N N . ASN A 1 94 ? 6.895 -3.194 -19.828 1.00 95.56 94 ASN A N 1
ATOM 744 C CA . ASN A 1 94 ? 6.198 -4.449 -20.139 1.00 95.56 94 ASN A CA 1
ATOM 745 C C . ASN A 1 94 ? 6.658 -5.531 -19.176 1.00 95.56 94 ASN A C 1
ATOM 747 O O . ASN A 1 94 ? 7.755 -5.401 -18.659 1.00 95.56 94 ASN A O 1
ATOM 751 N N . ASP A 1 95 ? 5.894 -6.604 -18.986 1.00 93.88 95 ASP A N 1
ATOM 752 C CA . ASP A 1 95 ? 6.342 -7.765 -18.210 1.00 93.88 95 ASP A CA 1
ATOM 753 C C . ASP A 1 95 ? 7.479 -8.534 -18.916 1.00 93.88 95 ASP A C 1
ATOM 755 O O . ASP A 1 95 ? 7.693 -8.427 -20.133 1.00 93.88 95 ASP A O 1
ATOM 759 N N . GLN A 1 96 ? 8.198 -9.360 -18.158 1.00 93.94 96 GLN A N 1
ATOM 760 C CA . GLN A 1 96 ? 9.322 -10.152 -18.640 1.00 93.94 96 GLN A CA 1
ATOM 761 C C . GLN A 1 96 ? 8.943 -11.016 -19.845 1.00 93.94 96 GLN A C 1
ATOM 763 O O . GLN A 1 96 ? 9.653 -11.011 -20.853 1.00 93.94 96 GLN A O 1
ATOM 768 N N . LYS A 1 97 ? 7.829 -11.754 -19.785 1.00 93.56 97 LYS A N 1
ATOM 769 C CA . LYS A 1 97 ? 7.423 -12.676 -20.857 1.00 93.56 97 LYS A CA 1
ATOM 770 C C . LYS A 1 97 ? 7.190 -11.917 -22.163 1.00 93.56 97 LYS A C 1
ATOM 772 O O . LYS A 1 97 ? 7.637 -12.371 -23.223 1.00 93.56 97 LYS A O 1
ATOM 777 N N . THR A 1 98 ? 6.553 -10.754 -22.091 1.00 94.69 98 THR A N 1
ATOM 778 C CA . THR A 1 98 ? 6.335 -9.872 -23.240 1.00 94.69 98 THR A CA 1
ATOM 779 C C . THR A 1 98 ? 7.657 -9.361 -23.825 1.00 94.69 98 THR A C 1
ATOM 781 O O . THR A 1 98 ? 7.855 -9.463 -25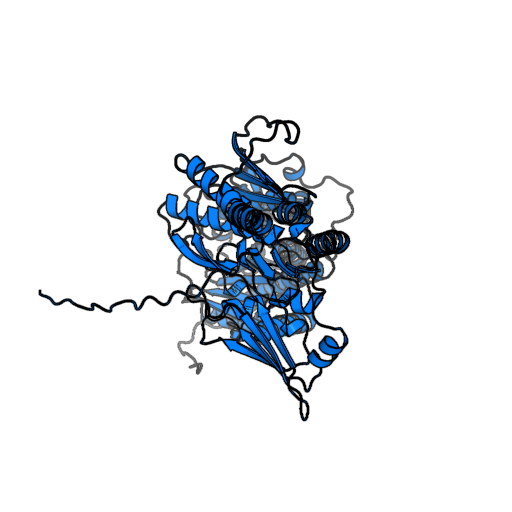.042 1.00 94.69 98 THR A O 1
ATOM 784 N N . ARG A 1 99 ? 8.610 -8.923 -22.987 1.00 96.62 99 ARG A N 1
ATOM 785 C CA . ARG A 1 99 ? 9.950 -8.493 -23.440 1.00 96.62 99 ARG A CA 1
ATOM 786 C C . ARG A 1 99 ? 10.724 -9.628 -24.131 1.00 96.62 99 ARG A C 1
ATOM 788 O O . ARG A 1 99 ? 11.223 -9.440 -25.240 1.00 96.62 99 ARG A O 1
ATOM 795 N N . ARG A 1 100 ? 10.752 -10.841 -23.559 1.00 96.88 100 ARG A N 1
ATOM 796 C CA . ARG A 1 100 ? 11.443 -12.011 -24.160 1.00 96.88 100 ARG A CA 1
ATOM 797 C C . ARG A 1 100 ? 10.817 -12.455 -25.490 1.00 96.88 100 ARG A C 1
ATOM 799 O O . ARG A 1 100 ? 11.522 -12.894 -26.405 1.00 96.88 100 ARG A O 1
ATOM 806 N N . ARG A 1 101 ? 9.491 -12.326 -25.635 1.00 96.31 101 ARG A N 1
ATOM 807 C CA . ARG A 1 101 ? 8.785 -12.585 -26.905 1.00 96.31 101 ARG A CA 1
ATOM 808 C C . ARG A 1 101 ? 9.239 -11.612 -27.996 1.00 96.31 101 ARG A C 1
ATOM 810 O O . ARG A 1 101 ? 9.528 -12.056 -29.106 1.00 96.31 101 ARG A O 1
ATOM 817 N N . ALA A 1 102 ? 9.338 -10.323 -27.677 1.00 97.56 102 ALA A N 1
ATOM 818 C CA . ALA A 1 102 ? 9.819 -9.301 -28.604 1.00 97.56 102 ALA A CA 1
ATOM 819 C C . ALA A 1 102 ? 11.269 -9.557 -29.053 1.00 97.56 102 ALA A C 1
ATOM 821 O O . ALA A 1 102 ? 11.542 -9.559 -30.253 1.00 97.56 102 ALA A O 1
ATOM 822 N N . GLU A 1 103 ? 12.173 -9.891 -28.127 1.00 98.50 103 GLU A N 1
ATOM 823 C CA . GLU A 1 103 ? 13.557 -10.273 -28.459 1.00 98.50 103 GLU A CA 1
ATOM 824 C C . GLU A 1 103 ? 13.625 -11.461 -29.419 1.00 98.50 103 GLU A C 1
ATOM 826 O O . GLU A 1 103 ? 14.370 -11.443 -30.397 1.00 98.50 103 GLU A O 1
ATOM 831 N N . THR A 1 104 ? 12.803 -12.487 -29.181 1.00 98.44 104 THR A N 1
ATOM 832 C CA . THR A 1 104 ? 12.732 -13.664 -30.056 1.00 98.44 104 THR A CA 1
ATOM 833 C C . THR A 1 104 ? 12.278 -13.285 -31.469 1.00 98.44 104 THR A C 1
ATOM 835 O O . THR A 1 104 ? 12.788 -13.823 -32.455 1.00 98.44 104 THR A O 1
ATOM 838 N N . THR A 1 105 ? 11.320 -12.363 -31.593 1.00 98.31 105 THR A N 1
ATOM 839 C CA . THR A 1 105 ? 10.852 -11.854 -32.890 1.00 98.31 105 THR A CA 1
ATOM 840 C C . THR A 1 105 ? 11.948 -11.078 -33.620 1.00 98.31 105 THR A C 1
ATOM 842 O O . THR A 1 105 ? 12.178 -11.327 -34.806 1.00 98.31 105 THR A O 1
ATOM 845 N N . LEU A 1 106 ? 12.669 -10.204 -32.917 1.00 98.44 106 LEU A N 1
ATOM 846 C CA . LEU A 1 106 ? 13.791 -9.436 -33.467 1.00 98.44 106 LEU A CA 1
ATOM 847 C C . LEU A 1 106 ? 14.941 -10.350 -33.914 1.00 98.44 106 LEU A C 1
ATOM 849 O O . LEU A 1 106 ? 15.441 -10.223 -35.034 1.00 98.44 106 LEU A O 1
ATOM 853 N N . PHE A 1 107 ? 15.276 -11.359 -33.107 1.00 98.25 107 PHE A N 1
ATOM 854 C CA . PHE A 1 107 ? 16.306 -12.343 -33.435 1.00 98.25 107 PHE A CA 1
ATOM 855 C C . PHE A 1 107 ? 15.994 -13.113 -34.726 1.00 98.25 107 PHE A C 1
ATOM 857 O O . PHE A 1 107 ? 16.874 -13.302 -35.566 1.00 98.25 107 PHE A O 1
ATOM 864 N N . LYS A 1 108 ? 14.727 -13.493 -34.955 1.00 98.19 108 LYS A N 1
ATOM 865 C CA . LYS A 1 108 ? 14.293 -14.141 -36.211 1.00 98.19 108 LYS A CA 1
ATOM 866 C C . LYS A 1 108 ? 14.511 -13.265 -37.450 1.00 98.19 108 LYS A C 1
ATOM 868 O O . LYS A 1 108 ? 14.682 -13.801 -38.542 1.00 98.19 108 LYS A O 1
ATOM 873 N N . HIS A 1 109 ? 14.541 -11.945 -37.282 1.00 97.81 109 HIS A N 1
ATOM 874 C CA . HIS A 1 109 ? 14.835 -10.979 -38.345 1.00 97.81 109 HIS A CA 1
ATOM 875 C C . HIS A 1 109 ? 16.329 -10.622 -38.430 1.00 97.81 109 HIS A C 1
ATOM 877 O O . HIS A 1 109 ? 16.734 -9.818 -39.267 1.00 97.81 109 HIS A O 1
ATOM 883 N N . GLY A 1 110 ? 17.173 -11.275 -37.627 1.00 97.69 110 GLY A N 1
ATOM 884 C CA . GLY A 1 110 ? 18.617 -11.069 -37.598 1.00 97.69 110 GLY A CA 1
ATOM 885 C C . GLY A 1 110 ? 19.051 -9.833 -36.815 1.00 97.69 110 GLY A C 1
ATOM 886 O O . GLY A 1 110 ? 20.147 -9.348 -37.067 1.00 97.69 110 GLY A O 1
ATOM 887 N N . VAL A 1 111 ? 18.215 -9.313 -35.914 1.00 98.12 111 VAL A N 1
ATOM 888 C CA . VAL A 1 111 ? 18.545 -8.197 -35.014 1.00 98.12 111 VAL A CA 1
ATOM 889 C C . VAL A 1 111 ? 18.976 -8.756 -33.658 1.00 98.12 111 VAL A C 1
ATOM 891 O O . VAL A 1 111 ? 18.315 -9.641 -33.111 1.00 98.12 111 VAL A O 1
ATOM 894 N N . HIS A 1 112 ? 20.073 -8.247 -33.098 1.00 97.88 112 HIS A N 1
ATOM 895 C CA . HIS A 1 112 ? 20.549 -8.632 -31.771 1.00 97.88 112 HIS A CA 1
ATOM 896 C C . HIS A 1 112 ? 19.967 -7.671 -30.734 1.00 97.88 112 HIS A C 1
ATOM 898 O O . HIS A 1 112 ? 20.433 -6.544 -30.625 1.00 97.88 112 HIS A O 1
ATOM 904 N N . ALA A 1 113 ? 18.947 -8.093 -29.987 1.00 97.94 113 ALA A N 1
ATOM 905 C CA . ALA A 1 113 ? 18.248 -7.219 -29.047 1.00 97.94 113 ALA A CA 1
ATOM 906 C C . ALA A 1 113 ? 18.294 -7.739 -27.605 1.00 97.94 113 ALA A C 1
ATOM 908 O O . ALA A 1 113 ? 18.100 -8.936 -27.377 1.00 97.94 113 ALA A O 1
ATOM 909 N N . ARG A 1 114 ? 18.476 -6.822 -26.649 1.00 97.56 114 ARG A N 1
ATOM 910 C CA . ARG A 1 114 ? 18.164 -7.017 -25.230 1.00 97.56 114 ARG A CA 1
ATOM 911 C C . ARG A 1 114 ? 17.150 -5.962 -24.787 1.00 97.56 114 ARG A C 1
ATOM 913 O O . ARG A 1 114 ? 17.335 -4.771 -25.003 1.00 97.56 114 ARG A O 1
ATOM 920 N N . ILE A 1 115 ? 16.053 -6.406 -24.193 1.00 98.31 115 ILE A N 1
ATOM 921 C CA . ILE A 1 115 ? 14.943 -5.575 -23.748 1.00 98.31 115 ILE A CA 1
ATOM 922 C C . ILE A 1 115 ? 14.804 -5.738 -22.234 1.00 98.31 115 ILE A C 1
ATOM 924 O O . ILE A 1 115 ? 14.549 -6.831 -21.714 1.00 98.31 115 ILE A O 1
ATOM 928 N N . HIS A 1 116 ? 14.993 -4.629 -21.535 1.00 98.12 116 HIS A N 1
ATOM 929 C CA . HIS A 1 116 ? 14.988 -4.487 -20.089 1.00 98.12 116 HIS A CA 1
ATOM 930 C C . HIS A 1 116 ? 13.692 -3.822 -19.617 1.00 98.12 116 HIS A C 1
ATOM 932 O O . HIS A 1 116 ? 12.966 -3.190 -20.391 1.00 98.12 116 HIS A O 1
ATOM 938 N N . SER A 1 117 ? 13.404 -3.955 -18.325 1.00 97.38 117 SER A N 1
ATOM 939 C CA . SER A 1 117 ? 12.346 -3.166 -17.702 1.00 97.38 117 SER A CA 1
ATOM 940 C C . SER A 1 117 ? 12.808 -1.720 -17.526 1.00 97.38 117 SER A C 1
ATOM 942 O O . SER A 1 117 ? 13.899 -1.481 -17.008 1.00 97.38 117 SER A O 1
ATOM 944 N N . ALA A 1 118 ? 11.979 -0.757 -17.924 1.00 97.38 118 ALA A N 1
ATOM 945 C CA . ALA A 1 118 ? 12.162 0.646 -17.546 1.00 97.38 118 ALA A CA 1
ATOM 946 C C . ALA A 1 118 ? 11.880 0.871 -16.051 1.00 97.38 118 ALA A C 1
ATOM 948 O O . ALA A 1 118 ? 12.427 1.788 -15.447 1.00 97.38 118 ALA A O 1
ATOM 949 N N . TYR A 1 119 ? 11.058 0.015 -15.443 1.00 96.38 119 TYR A N 1
ATOM 950 C CA . TYR A 1 119 ? 10.706 0.069 -14.031 1.00 96.38 119 TYR A CA 1
ATOM 951 C C . TYR A 1 119 ? 11.602 -0.865 -13.213 1.00 96.38 119 TYR A C 1
ATOM 953 O O . TYR A 1 119 ? 11.748 -2.030 -13.564 1.00 96.38 119 TYR A O 1
ATOM 961 N N . LYS A 1 120 ? 12.220 -0.363 -12.136 1.00 96.06 120 LYS A N 1
ATOM 962 C CA . LYS A 1 120 ? 13.157 -1.112 -11.268 1.00 96.06 120 LYS A CA 1
ATOM 963 C C . LYS A 1 120 ? 14.225 -1.930 -12.035 1.00 96.06 120 LYS A C 1
ATOM 965 O O . LYS A 1 120 ? 14.415 -3.116 -11.748 1.00 96.06 120 LYS A O 1
ATOM 970 N N . PRO A 1 121 ? 14.977 -1.331 -12.980 1.00 96.81 121 PRO A N 1
ATOM 971 C CA . PRO A 1 121 ? 15.945 -2.058 -13.810 1.00 96.81 121 PRO A CA 1
ATOM 972 C C . PRO A 1 121 ? 17.016 -2.791 -12.993 1.00 96.81 121 PRO A C 1
ATOM 974 O O . PRO A 1 121 ? 17.437 -3.876 -13.383 1.00 96.81 121 PRO A O 1
ATOM 977 N N . PHE A 1 122 ? 17.409 -2.250 -11.832 1.00 96.88 122 PHE A N 1
ATOM 978 C CA . PHE A 1 122 ? 18.315 -2.928 -10.901 1.00 96.88 122 PHE A CA 1
ATOM 979 C C . PHE A 1 122 ? 17.753 -4.268 -10.420 1.00 96.88 122 PHE A C 1
ATOM 981 O O . PHE A 1 122 ? 18.447 -5.278 -10.463 1.00 96.88 122 PHE A O 1
ATOM 988 N N . VAL A 1 123 ? 16.488 -4.300 -9.996 1.00 95.81 123 VAL A N 1
ATOM 989 C CA . VAL A 1 123 ? 15.857 -5.523 -9.489 1.00 95.81 123 VAL A CA 1
ATOM 990 C C . VAL A 1 123 ? 15.686 -6.536 -10.617 1.00 95.81 123 VAL A C 1
ATOM 992 O O . VAL A 1 123 ? 16.096 -7.685 -10.466 1.00 95.81 123 VAL A O 1
ATOM 995 N N . HIS A 1 124 ? 15.199 -6.107 -11.784 1.00 96.12 124 HIS A N 1
ATOM 996 C CA . HIS A 1 124 ? 15.094 -6.992 -12.948 1.00 96.12 124 HIS A CA 1
ATOM 997 C C . HIS A 1 124 ? 16.454 -7.546 -13.390 1.00 96.12 124 HIS A C 1
ATOM 999 O O . HIS A 1 124 ? 16.545 -8.729 -13.700 1.00 96.12 124 HIS A O 1
ATOM 1005 N N . PHE A 1 125 ? 17.534 -6.760 -13.339 1.00 95.81 125 PHE A N 1
ATOM 1006 C CA . PHE A 1 125 ? 18.880 -7.260 -13.630 1.00 95.81 125 PHE A CA 1
ATOM 1007 C C . PHE A 1 125 ? 19.247 -8.463 -12.740 1.00 95.81 125 PHE A C 1
ATOM 1009 O O . PHE A 1 125 ? 19.712 -9.495 -13.234 1.00 95.81 125 PHE A O 1
ATOM 1016 N N . LEU A 1 126 ? 18.970 -8.385 -11.434 1.00 92.19 126 LEU A N 1
ATOM 1017 C CA . LEU A 1 126 ? 19.266 -9.471 -10.491 1.00 92.19 126 LEU A CA 1
ATOM 1018 C C . LEU A 1 126 ? 18.513 -10.760 -10.831 1.00 92.19 126 LEU A C 1
ATOM 1020 O O . LEU A 1 126 ? 19.068 -11.849 -10.680 1.00 92.19 126 LEU A O 1
ATOM 1024 N N . PHE A 1 127 ? 17.263 -10.644 -11.286 1.00 89.94 127 PHE A N 1
ATOM 1025 C CA . PHE A 1 127 ? 16.393 -11.785 -11.574 1.00 89.94 127 PHE A CA 1
ATOM 1026 C C . PHE A 1 127 ? 16.459 -12.282 -13.023 1.00 89.94 127 PHE A C 1
ATOM 1028 O O . PHE A 1 127 ? 16.136 -13.448 -13.264 1.00 89.94 127 PHE A O 1
ATOM 1035 N N . GLU A 1 128 ? 16.941 -11.482 -13.972 1.00 92.75 128 GLU A N 1
ATOM 1036 C CA . GLU A 1 128 ? 16.861 -11.793 -15.407 1.00 92.75 128 GLU A CA 1
ATOM 1037 C C . GLU A 1 128 ? 18.208 -11.869 -16.121 1.00 92.75 128 GLU A C 1
ATOM 1039 O O . GLU A 1 128 ? 18.327 -12.600 -17.107 1.00 92.75 128 GLU A O 1
ATOM 1044 N N . ASP A 1 129 ? 19.197 -11.107 -15.657 1.00 91.44 129 ASP A N 1
ATOM 1045 C CA . ASP A 1 129 ? 20.489 -10.933 -16.326 1.00 91.44 129 ASP A CA 1
ATOM 1046 C C . ASP A 1 129 ? 21.634 -11.585 -15.538 1.00 91.44 129 ASP A C 1
ATOM 1048 O O . ASP A 1 129 ? 22.577 -12.117 -16.127 1.00 91.44 129 ASP A O 1
ATOM 1052 N N . LEU A 1 130 ? 21.550 -11.594 -14.203 1.00 91.25 130 LEU A N 1
ATOM 1053 C CA . LEU A 1 130 ? 22.600 -12.151 -13.357 1.00 91.25 130 LEU A CA 1
ATOM 1054 C C . LEU A 1 130 ? 22.667 -13.680 -13.482 1.00 91.25 130 LEU A C 1
ATOM 1056 O O . LEU A 1 130 ? 21.681 -14.382 -13.217 1.00 91.25 130 LEU A O 1
ATOM 1060 N N . SER A 1 131 ? 23.851 -14.190 -13.839 1.00 90.44 131 SER A N 1
ATOM 1061 C CA . SER A 1 131 ? 24.108 -15.623 -14.008 1.00 90.44 131 SER A CA 1
ATOM 1062 C C . SER A 1 131 ? 23.873 -16.397 -12.705 1.00 90.44 131 SER A C 1
ATOM 1064 O O . SER A 1 131 ? 24.071 -15.869 -11.610 1.00 90.44 131 SER A O 1
ATOM 1066 N N . GLN A 1 132 ? 23.494 -17.677 -12.796 1.00 88.94 132 GLN A N 1
ATOM 1067 C CA . GLN A 1 132 ? 23.312 -18.513 -11.602 1.00 88.94 132 GLN A CA 1
ATOM 1068 C C . GLN A 1 132 ? 24.594 -18.586 -10.754 1.00 88.94 132 GLN A C 1
ATOM 1070 O O . GLN A 1 132 ? 24.535 -18.452 -9.534 1.00 88.94 132 GLN A O 1
ATOM 1075 N N . ALA A 1 133 ? 25.753 -18.734 -11.402 1.00 89.88 133 ALA A N 1
ATOM 1076 C CA . ALA A 1 133 ? 27.040 -18.783 -10.718 1.00 89.88 133 ALA A CA 1
ATOM 1077 C C . ALA A 1 133 ? 27.334 -17.483 -9.954 1.00 89.88 133 ALA A C 1
ATOM 1079 O O . ALA A 1 133 ? 27.871 -17.525 -8.847 1.00 89.88 133 ALA A O 1
ATOM 1080 N N . ASP A 1 134 ? 26.972 -16.327 -10.513 1.00 90.06 134 ASP A N 1
ATOM 1081 C CA . ASP A 1 134 ? 27.161 -15.053 -9.824 1.00 90.06 134 ASP A CA 1
ATOM 1082 C C . ASP A 1 134 ? 26.135 -14.842 -8.718 1.00 90.06 134 ASP A C 1
ATOM 1084 O O . ASP A 1 134 ? 26.522 -14.377 -7.654 1.00 90.06 134 ASP A O 1
ATOM 1088 N N . ARG A 1 135 ? 24.881 -15.287 -8.867 1.00 89.38 135 ARG A N 1
ATOM 1089 C CA . ARG A 1 135 ? 23.912 -15.279 -7.753 1.00 89.38 135 ARG A CA 1
ATOM 1090 C C . ARG A 1 135 ? 24.411 -16.066 -6.544 1.00 89.38 135 ARG A C 1
ATOM 1092 O O . ARG A 1 135 ? 24.325 -15.580 -5.418 1.00 89.38 135 ARG A O 1
ATOM 1099 N N . GLU A 1 136 ? 24.972 -17.253 -6.772 1.00 88.69 136 GLU A N 1
ATOM 1100 C CA . GLU A 1 136 ? 25.554 -18.084 -5.711 1.00 88.69 136 GLU A CA 1
ATOM 1101 C C . GLU A 1 136 ? 26.753 -17.398 -5.041 1.00 88.69 136 GLU A C 1
ATOM 1103 O O . GLU A 1 136 ? 26.882 -17.423 -3.817 1.00 88.69 136 GLU A O 1
ATOM 1108 N N . ARG A 1 137 ? 27.614 -16.732 -5.825 1.00 90.38 137 ARG A N 1
ATOM 1109 C CA . ARG A 1 137 ? 28.732 -15.936 -5.288 1.00 90.38 137 ARG A CA 1
ATOM 1110 C C . ARG A 1 137 ? 28.244 -14.723 -4.505 1.00 90.38 137 ARG A C 1
ATOM 1112 O O . ARG A 1 137 ? 28.838 -14.389 -3.483 1.00 90.38 137 ARG A O 1
ATOM 1119 N N . PHE A 1 138 ? 27.198 -14.061 -4.986 1.00 90.25 138 PHE A N 1
ATOM 1120 C CA . PHE A 1 138 ? 26.643 -12.864 -4.370 1.00 90.25 138 PHE A CA 1
ATOM 1121 C C . PHE A 1 138 ? 26.056 -13.199 -3.009 1.00 90.25 138 PHE A C 1
ATOM 1123 O O . PHE A 1 138 ? 26.344 -12.477 -2.069 1.00 90.25 138 PHE A O 1
ATOM 1130 N N . ASN A 1 139 ? 25.343 -14.322 -2.866 1.00 90.62 139 ASN A N 1
ATOM 1131 C CA . ASN A 1 139 ? 24.748 -14.722 -1.588 1.00 90.62 139 ASN A CA 1
ATOM 1132 C C . ASN A 1 139 ? 25.698 -15.511 -0.656 1.00 90.62 139 ASN A C 1
ATOM 1134 O O . ASN A 1 139 ? 25.257 -16.309 0.175 1.00 90.62 139 ASN A O 1
ATOM 1138 N N . HIS A 1 140 ? 27.015 -15.349 -0.805 1.00 92.06 140 HIS A N 1
ATOM 1139 C CA . HIS A 1 140 ? 27.996 -15.965 0.091 1.00 92.06 140 HIS A CA 1
ATOM 1140 C C . HIS A 1 140 ? 28.242 -15.068 1.325 1.00 92.06 140 HIS A C 1
ATOM 1142 O O . HIS A 1 140 ? 28.318 -13.854 1.165 1.00 92.06 140 HIS A O 1
ATOM 1148 N N . PRO A 1 141 ? 28.417 -15.615 2.546 1.00 93.25 141 PRO A N 1
ATOM 1149 C CA . PRO A 1 141 ? 28.606 -14.813 3.766 1.00 93.25 141 PRO A CA 1
ATOM 1150 C C . PRO A 1 141 ? 29.856 -13.921 3.767 1.00 93.25 141 PRO A C 1
ATOM 1152 O O . PRO A 1 141 ? 29.861 -12.871 4.395 1.00 93.25 141 PRO A O 1
ATOM 1155 N N . ASP A 1 142 ? 30.898 -14.317 3.036 1.00 94.06 142 ASP A N 1
ATOM 1156 C CA . ASP A 1 142 ? 32.128 -13.520 2.884 1.00 94.06 142 ASP A CA 1
ATOM 1157 C C . ASP A 1 142 ? 32.045 -12.477 1.753 1.00 94.06 142 ASP A C 1
ATOM 1159 O O . ASP A 1 142 ? 33.049 -11.850 1.408 1.00 94.06 142 ASP A O 1
ATOM 1163 N N . SER A 1 143 ? 30.883 -12.334 1.111 1.00 94.75 143 SER A N 1
ATOM 1164 C CA . SER A 1 143 ? 30.678 -11.368 0.035 1.00 94.75 143 SER A CA 1
ATOM 1165 C C . SER A 1 143 ? 30.223 -10.023 0.584 1.00 94.75 143 SER A C 1
ATOM 1167 O O . SER A 1 143 ? 29.295 -9.948 1.389 1.00 94.75 143 SER A O 1
ATOM 1169 N N . THR A 1 144 ? 30.829 -8.956 0.069 1.00 95.75 144 THR A N 1
ATOM 1170 C CA . THR A 1 144 ? 30.332 -7.587 0.223 1.00 95.75 144 THR A CA 1
ATOM 1171 C C . THR A 1 144 ? 29.824 -7.091 -1.124 1.00 95.75 144 THR A C 1
ATOM 1173 O O . THR A 1 144 ? 30.581 -7.038 -2.096 1.00 95.75 144 THR A O 1
ATOM 1176 N N . LEU A 1 145 ? 28.548 -6.723 -1.180 1.00 95.50 145 LEU A N 1
ATOM 1177 C CA . LEU A 1 145 ? 27.888 -6.125 -2.332 1.00 95.50 145 LEU A CA 1
ATOM 1178 C C . LEU A 1 145 ? 27.815 -4.614 -2.117 1.00 95.50 145 LEU A C 1
ATOM 1180 O O . LEU A 1 145 ? 27.098 -4.136 -1.242 1.00 95.50 145 LEU A O 1
ATOM 1184 N N . VAL A 1 146 ? 28.567 -3.863 -2.914 1.00 95.75 146 VAL A N 1
ATOM 1185 C CA . VAL A 1 146 ? 28.559 -2.398 -2.866 1.00 95.75 146 VAL A CA 1
ATOM 1186 C C . VAL A 1 146 ? 27.707 -1.878 -4.013 1.00 95.75 146 VAL A C 1
ATOM 1188 O O . VAL A 1 146 ? 28.020 -2.131 -5.178 1.00 95.75 146 VAL A O 1
ATOM 1191 N N . VAL A 1 147 ? 26.639 -1.161 -3.677 1.00 95.75 147 VAL A N 1
ATOM 1192 C CA . VAL A 1 147 ? 25.715 -0.526 -4.616 1.00 95.75 147 VAL A CA 1
ATOM 1193 C C . VAL A 1 147 ? 25.977 0.972 -4.624 1.00 95.75 147 VAL A C 1
ATOM 1195 O O . VAL A 1 147 ? 25.628 1.685 -3.682 1.00 95.75 147 VAL A O 1
ATOM 1198 N N . HIS A 1 148 ? 26.552 1.455 -5.720 1.00 95.19 148 HIS A N 1
ATOM 1199 C CA . HIS A 1 148 ? 26.597 2.878 -6.018 1.00 95.19 148 HIS A CA 1
ATOM 1200 C C . HIS A 1 148 ? 25.351 3.261 -6.813 1.00 95.19 148 HIS A C 1
ATOM 1202 O O . HIS A 1 148 ? 25.194 2.805 -7.945 1.00 95.19 148 HIS A O 1
ATOM 1208 N N . TYR A 1 149 ? 24.460 4.059 -6.231 1.00 94.44 149 TYR A N 1
ATOM 1209 C CA . TYR A 1 149 ? 23.149 4.367 -6.810 1.00 94.44 149 TYR A CA 1
ATOM 1210 C C . TYR A 1 149 ? 23.048 5.831 -7.288 1.00 94.44 149 TYR A C 1
ATOM 1212 O O . TYR A 1 149 ? 23.748 6.691 -6.746 1.00 94.44 149 TYR A O 1
ATOM 1220 N N . PRO A 1 150 ? 22.197 6.150 -8.284 1.00 93.00 150 PRO A N 1
ATOM 1221 C CA . PRO A 1 150 ? 22.028 7.524 -8.766 1.00 93.00 150 PRO A CA 1
ATOM 1222 C C . PRO A 1 150 ? 21.554 8.488 -7.668 1.00 93.00 150 PRO A C 1
ATOM 1224 O O . PRO A 1 150 ? 20.736 8.122 -6.828 1.00 93.00 150 PRO A O 1
ATOM 1227 N N . SER A 1 151 ? 22.015 9.738 -7.678 1.00 85.38 151 SER A N 1
ATOM 1228 C CA . SER A 1 151 ? 21.461 10.782 -6.806 1.00 85.38 151 SER A CA 1
ATOM 1229 C C . SER A 1 151 ? 20.180 11.380 -7.406 1.00 85.38 151 SER A C 1
ATOM 1231 O O . SER A 1 151 ? 20.098 11.609 -8.612 1.00 85.38 151 SER A O 1
ATOM 1233 N N . ASP A 1 152 ? 19.171 11.636 -6.567 1.00 81.44 152 ASP A N 1
ATOM 1234 C CA . ASP A 1 152 ? 17.934 12.322 -6.960 1.00 81.44 152 ASP A CA 1
ATOM 1235 C C . ASP A 1 152 ? 17.976 13.776 -6.479 1.00 81.44 152 ASP A C 1
ATOM 1237 O O . ASP A 1 152 ? 17.972 14.041 -5.281 1.00 81.44 152 ASP A O 1
ATOM 1241 N N . ALA A 1 153 ? 18.012 14.725 -7.415 1.00 79.75 153 ALA A N 1
ATOM 1242 C CA . ALA A 1 153 ? 18.040 16.151 -7.093 1.00 79.75 153 ALA A CA 1
ATOM 1243 C C . ALA A 1 153 ? 16.681 16.708 -6.620 1.00 79.75 153 ALA A C 1
ATOM 1245 O O . ALA A 1 153 ? 16.624 17.845 -6.150 1.00 79.75 153 ALA A O 1
ATOM 1246 N N . PHE A 1 154 ? 15.590 15.951 -6.782 1.00 77.94 154 PHE A N 1
ATOM 1247 C CA . PHE A 1 154 ? 14.217 16.408 -6.544 1.00 77.94 154 PHE A CA 1
ATOM 1248 C C . PHE A 1 154 ? 13.499 15.648 -5.422 1.00 77.94 154 PHE A C 1
ATOM 1250 O O . PHE A 1 154 ? 12.456 16.098 -4.946 1.00 77.94 154 PHE A O 1
ATO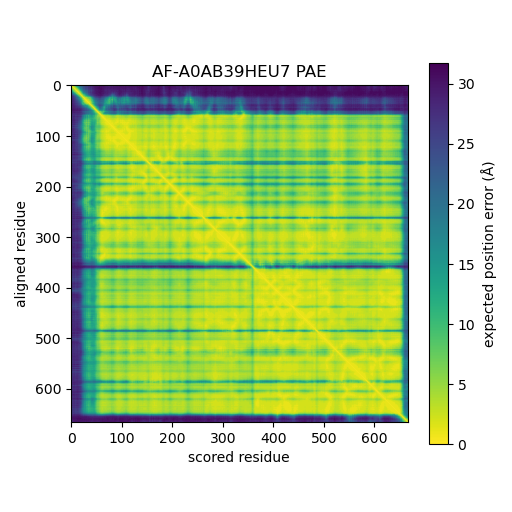M 1257 N N . GLY A 1 155 ? 14.035 14.498 -5.019 1.00 72.06 155 GLY A N 1
ATOM 1258 C CA . GLY A 1 155 ? 13.447 13.600 -4.032 1.00 72.06 155 GLY A CA 1
ATOM 1259 C C . GLY A 1 155 ? 14.340 13.366 -2.816 1.00 72.06 155 GLY A C 1
ATOM 1260 O O . GLY A 1 155 ? 15.220 14.155 -2.485 1.00 72.06 155 GLY A O 1
ATOM 1261 N N . SER A 1 156 ? 14.080 12.264 -2.112 1.00 76.00 156 SER A N 1
ATOM 1262 C CA . SER A 1 156 ? 14.920 11.819 -0.997 1.00 76.00 156 SER A CA 1
ATOM 1263 C C . SER A 1 156 ? 16.265 11.292 -1.503 1.00 76.00 156 SER A C 1
ATOM 1265 O O . SER A 1 156 ? 16.294 10.490 -2.435 1.00 76.00 156 SER A O 1
ATOM 1267 N N . ASP A 1 157 ? 17.357 11.600 -0.795 1.00 78.62 157 ASP A N 1
ATOM 1268 C CA . ASP A 1 157 ? 18.698 11.034 -1.044 1.00 78.62 157 ASP A CA 1
ATOM 1269 C C . ASP A 1 157 ? 18.732 9.493 -1.034 1.00 78.62 157 ASP A C 1
ATOM 1271 O O . ASP A 1 157 ? 19.672 8.875 -1.537 1.00 78.62 157 ASP A O 1
ATOM 1275 N N . LYS A 1 158 ? 17.716 8.853 -0.442 1.00 80.62 158 LYS A N 1
ATOM 1276 C CA . LYS A 1 158 ? 17.579 7.394 -0.360 1.00 80.62 158 LYS A CA 1
ATOM 1277 C C . LYS A 1 158 ? 16.655 6.801 -1.424 1.00 80.62 158 LYS A C 1
ATOM 1279 O O . LYS A 1 158 ? 16.483 5.587 -1.439 1.00 80.62 158 LYS A O 1
ATOM 1284 N N . ARG A 1 159 ? 16.070 7.608 -2.317 1.00 88.19 159 ARG A N 1
ATOM 1285 C CA . ARG A 1 159 ? 15.063 7.157 -3.293 1.00 88.19 159 ARG A CA 1
ATOM 1286 C C . ARG A 1 159 ? 15.533 5.968 -4.122 1.00 88.19 159 ARG A C 1
ATOM 1288 O O . ARG A 1 159 ? 14.921 4.911 -4.060 1.00 88.19 159 ARG A O 1
ATOM 1295 N N . PHE A 1 160 ? 16.666 6.100 -4.805 1.00 91.75 160 PHE A N 1
ATOM 1296 C CA . PHE A 1 160 ? 17.235 5.012 -5.607 1.00 91.75 160 PHE A CA 1
ATOM 1297 C C . PHE A 1 160 ? 17.753 3.835 -4.763 1.00 91.75 160 PHE A C 1
ATOM 1299 O O . PHE A 1 160 ? 17.754 2.707 -5.238 1.00 91.75 160 PHE A O 1
ATOM 1306 N N . ALA A 1 161 ? 18.160 4.047 -3.507 1.00 90.94 161 ALA A N 1
ATOM 1307 C CA . ALA A 1 161 ? 18.471 2.926 -2.618 1.00 90.94 161 ALA A CA 1
ATOM 1308 C C . ALA A 1 161 ? 17.207 2.105 -2.307 1.00 90.94 161 ALA A C 1
ATOM 1310 O O . ALA A 1 161 ? 17.232 0.877 -2.394 1.00 90.94 161 ALA A O 1
ATOM 1311 N N . LEU A 1 162 ? 16.088 2.780 -2.023 1.00 90.69 162 LEU A N 1
ATOM 1312 C CA . LEU A 1 162 ? 14.787 2.149 -1.795 1.00 90.69 162 LEU A CA 1
ATOM 1313 C C . LEU A 1 162 ? 14.269 1.433 -3.049 1.00 90.69 162 LEU A C 1
ATOM 1315 O O . LEU A 1 162 ? 13.780 0.318 -2.927 1.00 90.69 162 LEU A O 1
ATOM 1319 N N . GLU A 1 163 ? 14.490 1.976 -4.252 1.00 92.44 163 GLU A N 1
ATOM 1320 C CA . GLU A 1 163 ? 14.123 1.303 -5.512 1.00 92.44 163 GLU A CA 1
ATOM 1321 C C . GLU A 1 163 ? 14.731 -0.095 -5.685 1.00 92.44 163 GLU A C 1
ATOM 1323 O O . GLU A 1 163 ? 14.181 -0.930 -6.410 1.00 92.44 163 GLU A O 1
ATOM 1328 N N . THR A 1 164 ? 15.866 -0.366 -5.032 1.00 93.94 164 THR A N 1
ATOM 1329 C CA . THR A 1 164 ? 16.508 -1.685 -5.075 1.00 93.94 164 THR A CA 1
ATOM 1330 C C . THR A 1 164 ? 15.819 -2.723 -4.193 1.00 93.94 164 THR A C 1
ATOM 1332 O O . THR A 1 164 ? 16.168 -3.901 -4.262 1.00 93.94 164 THR A O 1
ATOM 1335 N N . TYR A 1 165 ? 14.855 -2.342 -3.354 1.00 93.62 165 TYR A N 1
ATOM 1336 C CA . TYR A 1 165 ? 14.088 -3.287 -2.549 1.00 93.62 165 TYR A CA 1
ATOM 1337 C C . TYR A 1 165 ? 13.398 -4.341 -3.444 1.00 93.62 165 TYR A C 1
ATOM 1339 O O . TYR A 1 165 ? 12.921 -3.985 -4.521 1.00 93.62 165 TYR A O 1
ATOM 1347 N N . PRO A 1 166 ? 13.385 -5.643 -3.089 1.00 93.38 166 PRO A N 1
ATOM 1348 C CA . PRO A 1 166 ? 13.866 -6.267 -1.855 1.00 93.38 166 PRO A CA 1
ATOM 1349 C C . PRO A 1 166 ? 15.286 -6.870 -1.956 1.00 93.38 166 PRO A C 1
ATOM 1351 O O . PRO A 1 166 ? 15.554 -7.909 -1.360 1.00 93.38 166 PRO A O 1
ATOM 1354 N N . PHE A 1 167 ? 16.231 -6.249 -2.677 1.00 92.62 167 PHE A N 1
ATOM 1355 C CA . PHE A 1 167 ? 17.603 -6.759 -2.910 1.00 92.62 167 PHE A CA 1
ATOM 1356 C C . PHE A 1 167 ? 18.294 -7.384 -1.683 1.00 92.62 167 PHE A C 1
ATOM 1358 O O . PHE A 1 167 ? 18.749 -8.524 -1.741 1.00 92.62 167 PHE A O 1
ATOM 1365 N N . GLY A 1 168 ? 18.332 -6.680 -0.552 1.00 89.50 168 GLY A N 1
ATOM 1366 C CA . GLY A 1 168 ? 18.908 -7.184 0.695 1.00 89.50 168 GLY A CA 1
ATOM 1367 C C . GLY A 1 168 ? 18.159 -8.332 1.369 1.00 89.50 168 GLY A C 1
ATOM 1368 O O . GLY A 1 168 ? 18.732 -8.995 2.228 1.00 89.50 168 GLY A O 1
ATOM 1369 N N . SER A 1 169 ? 16.920 -8.616 0.978 1.00 90.25 169 SER A N 1
ATOM 1370 C CA . SER A 1 169 ? 16.214 -9.841 1.367 1.00 90.25 169 SER A CA 1
ATOM 1371 C C . SER A 1 169 ? 16.512 -10.997 0.407 1.00 90.25 169 SER A C 1
ATOM 1373 O O . SER A 1 169 ? 16.468 -12.150 0.818 1.00 90.25 169 SER A O 1
ATOM 1375 N N . VAL A 1 170 ? 16.846 -10.704 -0.856 1.00 89.81 170 VAL A N 1
ATOM 1376 C CA . VAL A 1 170 ? 17.251 -11.708 -1.858 1.00 89.81 170 VAL A CA 1
ATOM 1377 C C . VAL A 1 170 ? 18.662 -12.236 -1.577 1.00 89.81 170 VAL A C 1
ATOM 1379 O O . VAL A 1 170 ? 18.902 -13.438 -1.670 1.00 89.81 170 VAL A O 1
ATOM 1382 N N . PHE A 1 171 ? 19.598 -11.350 -1.226 1.00 90.38 171 PHE A N 1
ATOM 1383 C CA . PHE A 1 171 ? 20.989 -11.695 -0.902 1.00 90.38 171 PHE A CA 1
ATOM 1384 C C . PHE A 1 171 ? 21.244 -11.553 0.596 1.00 90.38 171 PHE A C 1
ATOM 1386 O O . PHE A 1 171 ? 22.011 -10.708 1.054 1.00 90.38 171 PHE A O 1
ATOM 1393 N N . ASP A 1 172 ? 20.546 -12.376 1.371 1.00 89.06 172 ASP A N 1
ATOM 1394 C CA . ASP A 1 172 ? 20.417 -12.230 2.813 1.00 89.06 172 ASP A CA 1
ATOM 1395 C C . ASP A 1 172 ? 21.645 -12.626 3.638 1.00 89.06 172 ASP A C 1
ATOM 1397 O O . ASP A 1 172 ? 21.692 -12.340 4.840 1.00 89.06 172 ASP A O 1
ATOM 1401 N N . ARG A 1 173 ? 22.633 -13.270 3.016 1.00 91.56 173 ARG A N 1
ATOM 1402 C CA . ARG A 1 173 ? 23.872 -13.698 3.676 1.00 91.56 173 ARG A CA 1
ATOM 1403 C C . ARG A 1 173 ? 25.023 -12.726 3.456 1.00 91.56 173 ARG A C 1
ATOM 1405 O O . ARG A 1 173 ? 25.968 -12.759 4.236 1.00 91.56 173 ARG A O 1
ATOM 1412 N N . ALA A 1 174 ? 24.957 -11.902 2.416 1.00 91.75 174 ALA A N 1
ATOM 1413 C CA . ALA A 1 174 ? 26.014 -10.962 2.070 1.00 91.75 174 ALA A CA 1
ATOM 1414 C C . ALA A 1 174 ? 25.955 -9.692 2.924 1.00 91.75 174 ALA A C 1
ATOM 1416 O O . ALA A 1 174 ? 24.888 -9.282 3.385 1.00 91.75 174 ALA A O 1
ATOM 1417 N N . ASN A 1 175 ? 27.099 -9.027 3.074 1.00 92.12 175 ASN A N 1
ATOM 1418 C CA . ASN A 1 175 ? 27.115 -7.642 3.529 1.00 92.12 175 ASN A CA 1
ATOM 1419 C C . ASN A 1 175 ? 26.714 -6.724 2.367 1.00 92.12 175 ASN A C 1
ATOM 1421 O O . ASN A 1 175 ? 27.211 -6.899 1.255 1.00 92.12 175 ASN A O 1
ATOM 1425 N N . ILE A 1 176 ? 25.842 -5.747 2.611 1.00 92.88 176 ILE A N 1
ATOM 1426 C CA . ILE A 1 176 ? 25.355 -4.827 1.577 1.00 92.88 176 ILE A CA 1
ATOM 1427 C C . ILE A 1 176 ? 25.625 -3.394 2.006 1.00 92.88 176 ILE A C 1
ATOM 1429 O O . ILE A 1 176 ? 25.282 -2.988 3.114 1.00 92.88 176 ILE A O 1
ATOM 1433 N N . GLU A 1 177 ? 26.219 -2.628 1.100 1.00 93.44 177 GLU A N 1
ATOM 1434 C CA . GLU A 1 177 ? 26.569 -1.230 1.311 1.00 93.44 177 GLU A CA 1
ATOM 1435 C C . GLU A 1 177 ? 25.947 -0.380 0.206 1.00 93.44 177 GLU A C 1
ATOM 1437 O O . GLU A 1 177 ? 26.134 -0.653 -0.978 1.00 93.44 177 GLU A O 1
ATOM 1442 N N . PHE A 1 178 ? 25.230 0.672 0.594 1.00 92.75 178 PHE A N 1
ATOM 1443 C CA . PHE A 1 178 ? 24.634 1.635 -0.327 1.00 92.75 178 PHE A CA 1
ATOM 1444 C C . PHE A 1 178 ? 25.407 2.947 -0.267 1.00 92.75 178 PHE A C 1
ATOM 1446 O O . PHE A 1 178 ? 25.631 3.492 0.812 1.00 92.75 178 PHE A O 1
ATOM 1453 N N . THR A 1 179 ? 25.819 3.464 -1.422 1.00 91.94 179 THR A N 1
ATOM 1454 C CA . THR A 1 179 ? 26.515 4.752 -1.529 1.00 91.94 179 THR A CA 1
ATOM 1455 C C . THR A 1 179 ? 25.928 5.564 -2.686 1.00 91.94 179 THR A C 1
ATOM 1457 O O . THR A 1 179 ? 25.841 5.045 -3.797 1.00 91.94 179 THR A O 1
ATOM 1460 N N . PRO A 1 180 ? 25.527 6.829 -2.487 1.00 92.06 180 PRO A N 1
ATOM 1461 C CA . PRO A 1 180 ? 25.097 7.667 -3.600 1.00 92.06 180 PRO A CA 1
ATOM 1462 C C . PRO A 1 180 ? 26.279 7.989 -4.521 1.00 92.06 180 PRO A C 1
ATOM 1464 O O . PRO A 1 180 ? 27.414 8.159 -4.070 1.00 92.06 180 PRO A O 1
ATOM 1467 N N . ARG A 1 181 ? 26.014 8.098 -5.821 1.00 91.19 181 ARG A N 1
ATOM 1468 C CA . ARG A 1 181 ? 26.969 8.620 -6.804 1.00 91.19 181 ARG A CA 1
ATOM 1469 C C . ARG A 1 181 ? 27.033 10.145 -6.756 1.00 91.19 181 ARG A C 1
ATOM 1471 O O . ARG A 1 181 ? 26.023 10.815 -6.530 1.00 91.19 181 ARG A O 1
ATOM 1478 N N . ASP A 1 182 ? 28.211 10.685 -7.047 1.00 86.88 182 ASP A N 1
ATOM 1479 C CA . ASP A 1 182 ? 28.504 12.121 -7.100 1.00 86.88 182 ASP A CA 1
ATOM 1480 C C . ASP A 1 182 ? 28.423 12.721 -8.518 1.00 86.88 182 ASP A C 1
ATOM 1482 O O . ASP A 1 182 ? 28.384 13.941 -8.672 1.00 86.88 182 ASP A O 1
ATOM 1486 N N . ASP A 1 183 ? 28.345 11.884 -9.554 1.00 87.06 183 ASP A N 1
ATOM 1487 C CA . ASP A 1 183 ? 28.439 12.280 -10.964 1.00 87.06 183 ASP A CA 1
ATOM 1488 C C . ASP A 1 183 ? 27.090 12.479 -11.678 1.00 87.06 183 ASP A C 1
ATOM 1490 O O . ASP A 1 183 ? 27.064 12.683 -12.893 1.00 87.06 183 ASP A O 1
ATOM 1494 N N . GLN A 1 184 ? 25.976 12.425 -10.936 1.00 82.56 184 GLN A N 1
ATOM 1495 C CA . GLN A 1 184 ? 24.592 12.544 -11.433 1.00 82.56 184 GLN A CA 1
ATOM 1496 C C . GLN A 1 184 ? 24.228 11.560 -12.561 1.00 82.56 184 GLN A C 1
ATOM 1498 O O . GLN A 1 184 ? 23.205 11.727 -13.230 1.00 82.56 184 GLN A O 1
ATOM 1503 N N . GLN A 1 185 ? 25.034 10.519 -12.791 1.00 89.75 185 GLN A N 1
ATOM 1504 C CA . GLN A 1 185 ? 24.719 9.524 -13.805 1.00 89.75 185 GLN A CA 1
ATOM 1505 C C . GLN A 1 185 ? 23.563 8.640 -13.345 1.00 89.75 185 GLN A C 1
ATOM 1507 O O . GLN A 1 185 ? 23.516 8.168 -12.208 1.00 89.75 185 GLN A O 1
ATOM 1512 N N . LEU A 1 186 ? 22.658 8.347 -14.276 1.00 93.12 186 LEU A N 1
ATOM 1513 C CA . LEU A 1 186 ? 21.504 7.479 -14.056 1.00 93.12 186 LEU A CA 1
ATOM 1514 C C . LEU A 1 186 ? 21.878 5.999 -14.210 1.00 93.12 186 LEU A C 1
ATOM 1516 O O . LEU A 1 186 ? 21.248 5.252 -14.955 1.00 93.12 186 LEU A O 1
ATOM 1520 N N . HIS A 1 187 ? 22.942 5.584 -13.529 1.00 95.12 187 HIS A N 1
ATOM 1521 C CA . HIS A 1 187 ? 23.418 4.207 -13.499 1.00 95.12 187 HIS A CA 1
ATOM 1522 C C . HIS A 1 187 ? 23.582 3.732 -12.061 1.00 95.12 187 HIS A C 1
ATOM 1524 O O . HIS A 1 187 ? 24.166 4.422 -11.225 1.00 95.12 187 HIS A O 1
ATOM 1530 N N . TYR A 1 188 ? 23.130 2.512 -11.796 1.00 96.88 188 TYR A N 1
ATOM 1531 C CA . TYR A 1 188 ? 23.607 1.760 -10.649 1.00 96.88 188 TYR A CA 1
ATOM 1532 C C . TYR A 1 188 ? 24.923 1.084 -11.018 1.00 96.88 188 TYR A C 1
ATOM 1534 O O . TYR A 1 188 ? 25.034 0.494 -12.091 1.00 96.88 188 TYR A O 1
ATOM 1542 N N . GLN A 1 189 ? 25.896 1.116 -10.116 1.00 96.31 189 GLN A N 1
ATOM 1543 C CA . GLN A 1 189 ? 27.084 0.279 -10.206 1.00 96.31 189 GLN A CA 1
ATOM 1544 C C . GLN A 1 189 ? 27.091 -0.702 -9.037 1.00 96.31 189 GLN A C 1
ATOM 1546 O O . GLN A 1 189 ? 27.154 -0.306 -7.874 1.00 96.31 189 GLN A O 1
ATOM 1551 N N . LEU A 1 190 ? 27.027 -1.989 -9.360 1.00 96.50 190 LEU A N 1
ATOM 1552 C CA . LEU A 1 190 ? 27.032 -3.087 -8.405 1.00 96.50 190 LEU A CA 1
ATOM 1553 C C . LEU A 1 190 ? 28.394 -3.769 -8.428 1.00 96.50 190 LEU A C 1
ATOM 1555 O O . LEU A 1 190 ? 28.816 -4.306 -9.451 1.00 96.50 190 LEU A O 1
ATOM 1559 N N . THR A 1 191 ? 29.078 -3.755 -7.288 1.00 96.19 191 THR A N 1
ATOM 1560 C CA . THR A 1 191 ? 30.383 -4.395 -7.126 1.00 96.19 191 THR A CA 1
ATOM 1561 C C . THR A 1 191 ? 30.300 -5.531 -6.118 1.00 96.19 191 THR A C 1
ATOM 1563 O O . THR A 1 191 ? 29.996 -5.301 -4.950 1.00 96.19 191 THR A O 1
ATOM 1566 N N . LEU A 1 192 ? 30.643 -6.746 -6.546 1.00 95.31 192 LEU A N 1
ATOM 1567 C CA . LEU A 1 192 ? 30.908 -7.869 -5.650 1.00 95.31 192 LEU A CA 1
ATOM 1568 C C . LEU A 1 192 ? 32.373 -7.838 -5.216 1.00 95.31 192 LEU A C 1
ATOM 1570 O O . LEU A 1 192 ? 33.269 -7.957 -6.051 1.00 95.31 192 LEU A O 1
ATOM 1574 N N . LYS A 1 193 ? 32.615 -7.786 -3.907 1.00 95.00 193 LYS A N 1
ATOM 1575 C CA . LYS A 1 193 ? 33.935 -7.957 -3.290 1.00 95.00 193 LYS A CA 1
ATOM 1576 C C . LYS A 1 193 ? 33.956 -9.251 -2.480 1.00 95.00 193 LYS A C 1
ATOM 1578 O O . LYS A 1 193 ? 33.023 -9.524 -1.731 1.00 95.00 193 LYS A O 1
ATOM 1583 N N . ARG A 1 194 ? 35.034 -10.028 -2.605 1.00 92.25 194 ARG A N 1
ATOM 1584 C CA . ARG A 1 194 ? 35.317 -11.197 -1.756 1.00 92.25 194 ARG A CA 1
ATOM 1585 C C . 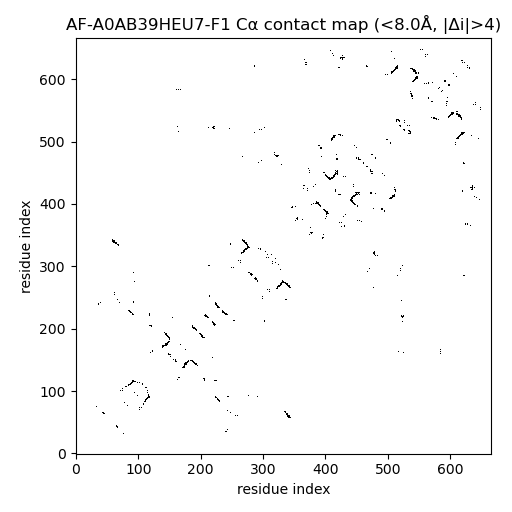ARG A 1 194 ? 36.790 -11.204 -1.348 1.00 92.25 194 ARG A C 1
ATOM 1587 O O . ARG A 1 194 ? 37.623 -10.733 -2.128 1.00 92.25 194 ARG A O 1
ATOM 1594 N N . PRO A 1 195 ? 37.140 -11.762 -0.178 1.00 90.44 195 PRO A N 1
ATOM 1595 C CA . PRO A 1 195 ? 38.531 -11.918 0.222 1.00 90.44 195 PRO A CA 1
ATOM 1596 C C . PRO A 1 195 ? 39.345 -12.646 -0.853 1.00 90.44 195 PRO A C 1
ATOM 1598 O O . PRO A 1 195 ? 38.929 -13.684 -1.367 1.00 90.44 195 PRO A O 1
ATOM 1601 N N . HIS A 1 196 ? 40.514 -12.095 -1.188 1.00 89.19 196 HIS A N 1
ATOM 1602 C CA . HIS A 1 196 ? 41.477 -12.691 -2.124 1.00 89.19 196 HIS A CA 1
ATOM 1603 C C . HIS A 1 196 ? 40.947 -12.958 -3.550 1.00 89.19 196 HIS A C 1
ATOM 1605 O O . HIS A 1 196 ? 41.544 -13.744 -4.283 1.00 89.19 196 HIS A O 1
ATOM 1611 N N . CYS A 1 197 ? 39.849 -12.309 -3.952 1.00 90.50 197 CYS A N 1
ATOM 1612 C CA . CYS A 1 197 ? 39.295 -12.374 -5.304 1.00 90.50 197 CYS A CA 1
ATOM 1613 C C . CYS A 1 197 ? 39.292 -10.984 -5.948 1.00 90.50 197 CYS A C 1
ATOM 1615 O O . CYS A 1 197 ? 39.071 -9.988 -5.259 1.00 90.50 197 CYS A O 1
ATOM 1617 N N . GLU A 1 198 ? 39.458 -10.928 -7.269 1.00 92.94 198 GLU A N 1
ATOM 1618 C CA . GLU A 1 198 ? 39.199 -9.702 -8.030 1.00 92.94 198 GLU A CA 1
ATOM 1619 C C . GLU A 1 198 ? 37.714 -9.305 -7.917 1.00 92.94 198 GLU A C 1
ATOM 1621 O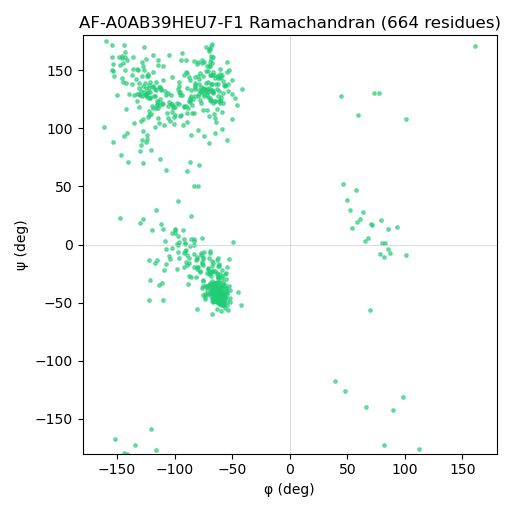 O . GLU A 1 198 ? 36.846 -10.190 -7.983 1.00 92.94 198 GLU A O 1
ATOM 1626 N N . PRO A 1 199 ? 37.401 -8.009 -7.737 1.00 94.38 199 PRO A N 1
ATOM 1627 C CA . PRO A 1 199 ? 36.024 -7.541 -7.729 1.00 94.38 199 PRO A CA 1
ATOM 1628 C C . PRO A 1 199 ? 35.319 -7.787 -9.068 1.00 94.38 199 PRO A C 1
ATOM 1630 O O . PRO A 1 199 ? 35.921 -7.687 -10.136 1.00 94.38 199 PRO A O 1
ATOM 1633 N N . ILE A 1 200 ? 34.020 -8.083 -9.009 1.00 94.50 200 ILE A N 1
ATOM 1634 C CA . ILE A 1 200 ? 33.163 -8.180 -10.199 1.00 94.50 200 ILE A CA 1
ATOM 1635 C C . ILE A 1 200 ? 32.270 -6.947 -10.236 1.00 94.50 200 ILE A C 1
ATOM 1637 O O . ILE A 1 200 ? 31.634 -6.631 -9.230 1.00 94.50 200 ILE A O 1
ATOM 1641 N N . HIS A 1 201 ? 32.211 -6.282 -11.386 1.00 95.19 201 HIS A N 1
ATOM 1642 C CA . HIS A 1 201 ? 31.469 -5.041 -11.576 1.00 95.19 201 HIS A CA 1
ATOM 1643 C C . HIS A 1 201 ? 30.340 -5.221 -12.586 1.00 95.19 201 HIS A C 1
ATOM 1645 O O . HIS A 1 201 ? 30.522 -5.861 -13.621 1.00 95.19 201 HIS A O 1
ATOM 1651 N N . TYR A 1 202 ? 29.200 -4.607 -12.287 1.00 96.50 202 TYR A N 1
ATOM 1652 C CA . TYR A 1 202 ? 28.060 -4.491 -13.184 1.00 96.50 202 TYR A CA 1
ATOM 1653 C C . TYR A 1 202 ? 27.590 -3.043 -13.211 1.00 96.50 202 TYR A C 1
ATOM 1655 O O . TYR A 1 202 ? 27.344 -2.461 -12.154 1.00 96.50 202 TYR A O 1
ATOM 1663 N N . ASP A 1 203 ? 27.433 -2.488 -14.409 1.00 96.00 203 ASP A N 1
ATOM 1664 C CA . ASP A 1 203 ? 26.823 -1.179 -14.623 1.00 96.00 203 ASP A CA 1
ATOM 1665 C C . ASP A 1 203 ? 25.413 -1.378 -15.185 1.00 96.00 203 ASP A C 1
ATOM 1667 O O . ASP A 1 203 ? 25.219 -2.025 -16.214 1.00 96.00 203 ASP A O 1
ATOM 1671 N N . ILE A 1 204 ? 24.417 -0.836 -14.491 1.00 97.50 204 ILE A N 1
ATOM 1672 C CA . ILE A 1 204 ? 22.998 -1.049 -14.776 1.00 97.50 204 ILE A CA 1
ATOM 1673 C C . ILE A 1 204 ? 22.363 0.313 -15.025 1.00 97.50 204 ILE A C 1
ATOM 1675 O O . ILE A 1 204 ? 22.241 1.134 -14.115 1.00 97.50 204 ILE A O 1
ATOM 1679 N N . PHE A 1 205 ? 21.966 0.564 -16.269 1.00 97.38 205 PHE A N 1
ATOM 1680 C CA . PHE A 1 205 ? 21.312 1.814 -16.642 1.00 97.38 205 PHE A CA 1
ATOM 1681 C C . PHE A 1 205 ? 19.896 1.900 -16.060 1.00 97.38 205 PHE A C 1
ATOM 1683 O O . PHE A 1 205 ? 19.121 0.944 -16.142 1.00 97.38 205 PHE A O 1
ATOM 1690 N N . ALA A 1 206 ? 19.563 3.057 -15.489 1.00 96.50 206 ALA A N 1
ATOM 1691 C CA . ALA A 1 206 ? 18.282 3.352 -14.866 1.00 96.50 206 ALA A CA 1
ATOM 1692 C C . ALA A 1 206 ? 17.612 4.550 -15.554 1.00 96.50 206 ALA A C 1
ATOM 1694 O O . ALA A 1 206 ? 17.711 5.675 -15.056 1.00 96.50 206 ALA A O 1
ATOM 1695 N N . PRO A 1 207 ? 16.937 4.349 -16.700 1.00 96.06 207 PRO A N 1
ATOM 1696 C CA . PRO A 1 207 ? 16.384 5.455 -17.467 1.00 96.06 207 PRO A CA 1
ATOM 1697 C C . PRO A 1 207 ? 15.320 6.193 -16.659 1.00 96.06 207 PRO A C 1
ATOM 1699 O O . PRO A 1 207 ? 14.277 5.644 -16.308 1.00 96.06 207 PRO A O 1
ATOM 1702 N N . ASN A 1 208 ? 15.591 7.462 -16.375 1.00 95.12 208 ASN A N 1
ATOM 1703 C CA . ASN A 1 208 ? 14.646 8.358 -15.735 1.00 95.12 208 ASN A CA 1
ATOM 1704 C C . ASN A 1 208 ? 14.598 9.689 -16.488 1.00 95.12 208 ASN A C 1
ATOM 1706 O O . ASN A 1 208 ? 15.587 10.129 -17.075 1.00 95.12 208 ASN A O 1
ATOM 1710 N N . ALA A 1 209 ? 13.444 10.344 -16.436 1.00 93.44 209 ALA A N 1
ATOM 1711 C CA . ALA A 1 209 ? 13.244 11.689 -16.948 1.00 93.44 209 ALA A CA 1
ATOM 1712 C C . ALA A 1 209 ? 12.701 12.596 -15.846 1.00 93.44 209 ALA A C 1
ATOM 1714 O O . ALA A 1 209 ? 11.909 12.173 -15.002 1.00 93.44 209 ALA A O 1
ATOM 1715 N N . VAL A 1 210 ? 13.123 13.859 -15.877 1.00 93.12 210 VAL A N 1
ATOM 1716 C CA . VAL A 1 210 ? 12.528 14.898 -15.038 1.00 93.12 210 VAL A CA 1
ATOM 1717 C C . VAL A 1 210 ? 11.108 15.146 -15.537 1.00 93.12 210 VAL A C 1
ATOM 1719 O O . VAL A 1 210 ? 10.909 15.460 -16.713 1.00 93.12 210 VAL A O 1
ATOM 1722 N N . LYS A 1 211 ? 10.132 14.996 -14.646 1.00 91.00 211 LYS A N 1
ATOM 1723 C CA . LYS A 1 211 ? 8.716 15.252 -14.908 1.00 91.00 211 LYS A CA 1
ATOM 1724 C C . LYS A 1 211 ? 8.187 16.270 -13.913 1.00 91.00 211 LYS A C 1
ATOM 1726 O O . LYS A 1 211 ? 8.590 16.273 -12.754 1.00 91.00 211 LYS A O 1
ATOM 1731 N N . THR A 1 212 ? 7.266 17.110 -14.367 1.00 90.75 212 THR A N 1
ATOM 1732 C CA . THR A 1 212 ? 6.494 18.003 -13.503 1.00 90.75 212 THR A CA 1
ATOM 1733 C C . THR A 1 212 ? 5.053 17.516 -13.499 1.00 90.75 212 THR A C 1
ATOM 1735 O O . THR A 1 212 ? 4.441 17.403 -14.559 1.00 90.75 212 THR A O 1
ATOM 1738 N N . SER A 1 213 ? 4.533 17.189 -12.319 1.00 87.19 213 SER A N 1
ATOM 1739 C CA . SER A 1 213 ? 3.163 16.715 -12.135 1.00 87.19 213 SER A CA 1
ATOM 1740 C C . SER A 1 213 ? 2.141 17.825 -12.403 1.00 87.19 213 SER A C 1
ATOM 1742 O O . SER A 1 213 ? 2.467 19.015 -12.432 1.00 87.19 213 SER A O 1
ATOM 1744 N N . ILE A 1 214 ? 0.864 17.444 -12.495 1.00 88.25 214 ILE A N 1
ATOM 1745 C CA . ILE A 1 214 ? -0.258 18.390 -12.600 1.00 88.25 214 ILE A CA 1
ATOM 1746 C C . ILE A 1 214 ? -0.383 19.320 -11.377 1.00 88.25 214 ILE A C 1
ATOM 1748 O O . ILE A 1 214 ? -1.008 20.375 -11.449 1.00 88.25 214 ILE A O 1
ATOM 1752 N N . THR A 1 215 ? 0.238 18.953 -10.253 1.00 86.06 215 THR A N 1
ATOM 1753 C CA . THR A 1 215 ? 0.307 19.760 -9.026 1.00 86.06 215 THR A CA 1
ATOM 1754 C C . THR A 1 215 ? 1.533 20.678 -8.976 1.00 86.06 215 THR A C 1
ATOM 1756 O O . THR A 1 215 ? 1.715 21.413 -8.008 1.00 86.06 215 THR A O 1
ATOM 1759 N N . GLY A 1 216 ? 2.371 20.669 -10.020 1.00 88.12 216 GLY A N 1
ATOM 1760 C CA . GLY A 1 216 ? 3.584 21.483 -10.129 1.00 88.12 216 GLY A CA 1
ATOM 1761 C C . GLY A 1 216 ? 4.810 20.893 -9.426 1.00 88.12 216 GLY A C 1
ATOM 1762 O O . GLY A 1 216 ? 5.879 21.506 -9.453 1.00 88.12 216 GLY A O 1
ATOM 1763 N N . GLN A 1 217 ? 4.696 19.710 -8.816 1.00 87.06 217 GLN A N 1
ATOM 1764 C CA . GLN A 1 217 ? 5.827 19.033 -8.190 1.00 87.06 217 GLN A CA 1
ATOM 1765 C C . GLN A 1 217 ? 6.729 18.433 -9.266 1.00 87.06 217 GLN A C 1
ATOM 1767 O O . GLN A 1 217 ? 6.269 17.727 -10.159 1.00 87.06 217 GLN A O 1
ATOM 1772 N N . THR A 1 218 ? 8.026 18.715 -9.182 1.00 91.19 218 THR A N 1
ATOM 1773 C CA . THR A 1 218 ? 9.016 18.125 -10.086 1.00 91.19 218 THR A CA 1
ATOM 1774 C C . THR A 1 218 ? 9.654 16.915 -9.424 1.00 91.19 218 THR A C 1
ATOM 1776 O O . THR A 1 218 ? 9.992 16.974 -8.244 1.00 91.19 218 THR A O 1
ATOM 1779 N N . SER A 1 219 ? 9.810 15.827 -10.170 1.00 90.81 219 SER A N 1
ATOM 1780 C CA . SER A 1 219 ? 10.456 14.602 -9.710 1.00 90.81 219 SER A CA 1
ATOM 1781 C C . SER A 1 219 ? 11.214 13.923 -10.845 1.00 90.81 219 SER A C 1
ATOM 1783 O O . SER A 1 219 ? 10.988 14.186 -12.030 1.00 90.81 219 SER A O 1
ATOM 1785 N N . LEU A 1 220 ? 12.123 13.028 -10.475 1.00 92.00 220 LEU A N 1
ATOM 1786 C CA . LEU A 1 220 ? 12.755 12.111 -11.405 1.00 92.00 220 LEU A CA 1
ATOM 1787 C C . LEU A 1 220 ? 11.940 10.811 -11.432 1.00 92.00 220 LEU A C 1
ATOM 1789 O O . LEU A 1 220 ? 11.776 10.156 -10.402 1.00 92.00 220 LEU A O 1
ATOM 1793 N N . SER A 1 221 ? 11.392 10.455 -12.593 1.00 93.12 221 SER A N 1
ATOM 1794 C CA . SER A 1 221 ? 10.535 9.270 -12.749 1.00 93.12 221 SER A CA 1
ATOM 1795 C C . SER A 1 221 ? 11.083 8.331 -13.822 1.00 93.12 221 SER A C 1
ATOM 1797 O O . SER A 1 221 ? 11.636 8.827 -14.813 1.00 93.12 221 SER A O 1
ATOM 1799 N N . PRO A 1 222 ? 10.922 7.001 -13.678 1.00 95.62 222 PRO A N 1
ATOM 1800 C CA . PRO A 1 222 ? 11.333 6.047 -14.696 1.00 95.62 222 PRO A CA 1
ATOM 1801 C C . PRO A 1 222 ? 10.705 6.370 -16.054 1.00 95.62 222 PRO A C 1
ATOM 1803 O O . PRO A 1 222 ? 9.589 6.892 -16.133 1.00 95.62 222 PRO A O 1
ATOM 1806 N N . THR A 1 223 ? 11.418 6.067 -17.136 1.00 97.44 223 THR A N 1
ATOM 1807 C CA . THR A 1 223 ? 10.940 6.303 -18.505 1.00 97.44 223 THR A CA 1
ATOM 1808 C C . THR A 1 223 ? 11.490 5.263 -19.473 1.00 97.44 223 THR A C 1
ATOM 1810 O O . THR A 1 223 ? 12.485 4.599 -19.181 1.00 97.44 223 THR A O 1
ATOM 1813 N N . GLY A 1 224 ? 10.854 5.117 -20.634 1.00 97.94 224 GLY A N 1
ATOM 1814 C CA . GLY A 1 224 ? 11.387 4.276 -21.695 1.00 97.94 224 GLY A CA 1
ATOM 1815 C C . GLY A 1 224 ? 12.671 4.831 -22.310 1.00 97.94 224 GLY A C 1
ATOM 1816 O O . GLY A 1 224 ? 12.948 6.035 -22.285 1.00 97.94 224 GLY A O 1
ATOM 1817 N N . TRP A 1 225 ? 13.467 3.944 -22.901 1.00 98.44 225 TRP A N 1
ATOM 1818 C CA . TRP A 1 225 ? 14.731 4.316 -23.534 1.00 98.44 225 TRP A CA 1
ATOM 1819 C C . TRP A 1 225 ? 15.127 3.334 -24.630 1.00 98.44 225 TRP A C 1
ATOM 1821 O O . TRP A 1 225 ? 14.813 2.149 -24.530 1.00 98.44 225 TRP A O 1
ATOM 1831 N N . ILE A 1 226 ? 15.844 3.796 -25.651 1.00 98.06 226 ILE A N 1
ATOM 1832 C CA . ILE A 1 226 ? 16.392 2.936 -26.701 1.00 98.06 226 ILE A CA 1
ATOM 1833 C C . ILE A 1 226 ? 17.825 3.329 -27.048 1.00 98.06 226 ILE A C 1
ATOM 1835 O O . ILE A 1 226 ? 18.157 4.507 -27.179 1.00 98.06 226 ILE A O 1
ATOM 1839 N N . LYS A 1 227 ? 18.665 2.312 -27.228 1.00 97.69 227 LYS A N 1
ATOM 1840 C CA . LYS A 1 227 ? 20.020 2.414 -27.758 1.00 97.69 227 LYS A CA 1
ATOM 1841 C C . LYS A 1 227 ? 20.147 1.510 -28.975 1.00 97.69 227 LYS A C 1
ATOM 1843 O O . LYS A 1 227 ? 19.752 0.346 -28.932 1.00 97.69 227 LYS A O 1
ATOM 1848 N N . ILE A 1 228 ? 20.687 2.047 -30.062 1.00 97.38 228 ILE A N 1
ATOM 1849 C CA . ILE A 1 228 ? 20.928 1.316 -31.310 1.00 97.38 228 ILE A CA 1
ATOM 1850 C C . ILE A 1 228 ? 22.386 1.498 -31.694 1.00 97.38 228 ILE A C 1
ATOM 1852 O O . ILE A 1 228 ? 22.854 2.633 -31.782 1.00 97.38 228 ILE A O 1
ATOM 1856 N N . SER A 1 229 ? 23.057 0.396 -32.013 1.00 97.06 229 SER A N 1
ATOM 1857 C CA . SER A 1 229 ? 24.409 0.396 -32.564 1.00 97.06 229 SER A CA 1
ATOM 1858 C C . SER A 1 229 ? 24.482 -0.403 -33.861 1.00 97.06 229 SER A C 1
ATOM 1860 O O . SER A 1 229 ? 23.730 -1.361 -34.069 1.00 97.06 229 SER A O 1
ATOM 1862 N N . ASP A 1 230 ? 25.395 -0.000 -34.743 1.00 94.69 230 ASP A N 1
ATOM 1863 C CA . ASP A 1 230 ? 25.706 -0.748 -35.963 1.00 94.69 230 ASP A CA 1
ATOM 1864 C C . ASP A 1 230 ? 26.387 -2.102 -35.631 1.00 94.69 230 ASP A C 1
ATOM 1866 O O . ASP A 1 230 ? 26.711 -2.367 -34.467 1.00 94.69 230 ASP A O 1
ATOM 1870 N N . PRO A 1 231 ? 26.611 -2.984 -36.625 1.00 95.00 231 PRO A N 1
ATOM 1871 C CA . PRO A 1 231 ? 27.300 -4.260 -36.401 1.00 95.00 231 PRO A CA 1
ATOM 1872 C C . PRO A 1 231 ? 28.748 -4.132 -35.888 1.00 95.00 231 PRO A C 1
ATOM 1874 O O . PRO A 1 231 ? 29.296 -5.106 -35.380 1.00 95.00 231 PRO A O 1
ATOM 1877 N N . ASP A 1 232 ? 29.367 -2.952 -36.009 1.00 94.31 232 ASP A N 1
ATOM 1878 C CA . ASP A 1 232 ? 30.700 -2.638 -35.477 1.00 94.31 232 ASP A CA 1
ATOM 1879 C C . ASP A 1 232 ? 30.618 -2.015 -34.060 1.00 94.31 232 ASP A C 1
ATOM 1881 O O . ASP A 1 232 ? 31.604 -1.461 -33.565 1.00 94.31 232 ASP A O 1
ATOM 1885 N N . HIS A 1 233 ? 29.451 -2.078 -33.404 1.00 92.19 233 HIS A N 1
ATOM 1886 C CA . HIS A 1 233 ? 29.144 -1.470 -32.103 1.00 92.19 233 HIS A CA 1
ATOM 1887 C C . HIS A 1 233 ? 29.268 0.062 -32.050 1.00 92.19 233 HIS A C 1
ATOM 1889 O O . HIS A 1 233 ? 29.404 0.638 -30.967 1.00 92.19 233 HIS A O 1
ATOM 1895 N N . ARG A 1 234 ? 29.190 0.762 -33.187 1.00 94.69 234 ARG A N 1
ATOM 1896 C CA . ARG A 1 234 ? 29.157 2.230 -33.184 1.00 94.69 234 ARG A CA 1
ATOM 1897 C C . ARG A 1 234 ? 27.755 2.719 -32.822 1.00 94.69 234 ARG A C 1
ATOM 1899 O O . ARG A 1 234 ? 26.799 2.274 -33.460 1.00 94.69 234 ARG A O 1
ATOM 1906 N N . PRO A 1 235 ? 27.617 3.645 -31.855 1.00 94.62 235 PRO A N 1
ATOM 1907 C CA . PRO A 1 235 ? 26.315 4.148 -31.442 1.00 94.62 235 PRO A CA 1
ATOM 1908 C C . PRO A 1 235 ? 25.673 4.958 -32.571 1.00 94.62 235 PRO A C 1
ATOM 1910 O O . PRO A 1 235 ? 26.299 5.837 -33.166 1.00 94.62 235 PRO A O 1
ATOM 1913 N N . LEU A 1 236 ? 24.411 4.655 -32.848 1.00 94.44 236 LEU A N 1
ATOM 1914 C CA . LEU A 1 236 ? 23.583 5.302 -33.861 1.00 94.44 236 LEU A CA 1
ATOM 1915 C C . LEU A 1 236 ? 22.412 6.080 -33.250 1.00 94.44 236 LEU A C 1
ATOM 1917 O O . LEU A 1 236 ? 22.014 7.111 -33.788 1.00 94.44 236 LEU A O 1
ATOM 1921 N N . LEU A 1 237 ? 21.855 5.572 -32.149 1.00 94.81 237 LEU A N 1
ATOM 1922 C CA . LEU A 1 237 ? 20.738 6.166 -31.421 1.00 94.81 237 LEU A CA 1
ATOM 1923 C C . LEU A 1 237 ? 20.920 5.909 -29.926 1.00 94.81 237 LEU A C 1
ATOM 1925 O O . LEU A 1 237 ? 21.321 4.811 -29.548 1.00 94.81 237 LEU A O 1
ATOM 1929 N N . ASP A 1 238 ? 20.618 6.906 -29.103 1.00 95.62 238 ASP A N 1
ATOM 1930 C CA . ASP A 1 238 ? 20.611 6.818 -27.641 1.00 95.62 238 ASP A CA 1
ATOM 1931 C C . ASP A 1 238 ? 19.619 7.873 -27.130 1.00 95.62 238 ASP A C 1
ATOM 1933 O O . ASP A 1 238 ? 19.965 9.048 -26.986 1.00 95.62 238 ASP A O 1
ATOM 1937 N N . GLU A 1 239 ? 18.343 7.499 -27.011 1.00 95.50 239 GLU A N 1
ATOM 1938 C CA . GLU A 1 239 ? 17.270 8.459 -26.742 1.00 95.50 239 GLU A CA 1
ATOM 1939 C C . GLU A 1 239 ? 16.150 7.911 -25.856 1.00 95.50 239 GLU A C 1
ATOM 1941 O O . GLU A 1 239 ? 15.883 6.707 -25.787 1.00 95.50 239 GLU A O 1
ATOM 1946 N N . ARG A 1 240 ? 15.458 8.843 -25.194 1.00 96.12 240 ARG A N 1
ATOM 1947 C CA . ARG A 1 240 ? 14.242 8.569 -24.430 1.00 96.12 240 ARG A CA 1
ATOM 1948 C C . ARG A 1 240 ? 13.130 8.086 -25.357 1.00 96.12 240 ARG A C 1
ATOM 1950 O O . ARG A 1 240 ? 12.873 8.690 -26.395 1.00 96.12 240 ARG A O 1
ATOM 1957 N N . VAL A 1 241 ? 12.398 7.075 -24.904 1.00 95.81 241 VAL A N 1
ATOM 1958 C CA . VAL A 1 241 ? 11.159 6.604 -25.525 1.00 95.81 241 VAL A CA 1
ATOM 1959 C C . VAL A 1 241 ? 10.006 6.903 -24.579 1.00 95.81 241 VAL A C 1
ATOM 1961 O O . VAL A 1 241 ? 9.976 6.411 -23.457 1.00 95.81 241 VAL A O 1
ATOM 1964 N N . TYR A 1 242 ? 9.041 7.701 -25.027 1.00 94.88 242 TYR A N 1
ATOM 1965 C CA . TYR A 1 242 ? 7.831 7.961 -24.255 1.00 94.88 242 TYR A CA 1
ATOM 1966 C C . TYR A 1 242 ? 6.862 6.784 -24.412 1.00 94.88 242 TYR A C 1
ATOM 1968 O O . TYR A 1 242 ? 6.192 6.667 -25.435 1.00 94.88 242 TYR A O 1
ATOM 1976 N N . CYS A 1 243 ? 6.842 5.866 -23.445 1.00 95.94 243 CYS A N 1
ATOM 1977 C CA . CYS A 1 243 ? 6.096 4.610 -23.561 1.00 95.94 243 CYS A CA 1
ATOM 1978 C C . CYS A 1 243 ? 4.584 4.769 -23.359 1.00 95.94 243 CYS A C 1
ATOM 1980 O O . CYS A 1 243 ? 4.129 5.672 -22.666 1.00 95.94 243 CYS A O 1
ATOM 1982 N N . ASP A 1 244 ? 3.824 3.826 -23.909 1.00 95.44 244 ASP A N 1
ATOM 1983 C CA . ASP A 1 244 ? 2.382 3.615 -23.724 1.00 95.44 244 ASP A CA 1
ATOM 1984 C C . ASP A 1 244 ? 1.927 3.700 -22.255 1.00 95.44 244 ASP A C 1
ATOM 1986 O O . ASP A 1 244 ? 0.922 4.348 -21.970 1.00 95.44 244 ASP A O 1
ATOM 1990 N N . TYR A 1 245 ? 2.696 3.134 -21.322 1.00 97.50 245 TYR A N 1
ATOM 1991 C CA . TYR A 1 245 ? 2.457 3.236 -19.878 1.00 97.50 245 TYR A CA 1
ATOM 1992 C C . TYR A 1 245 ? 2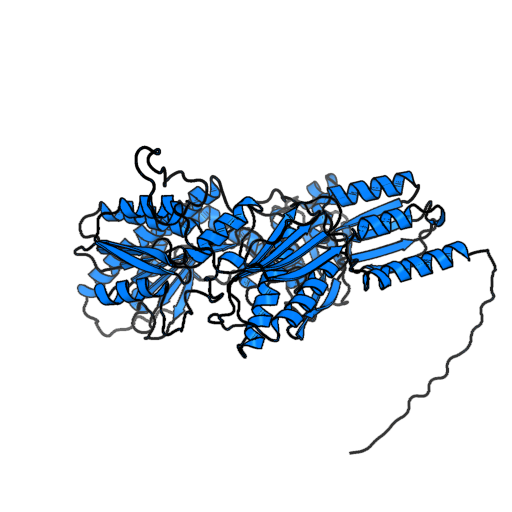.503 4.682 -19.353 1.00 97.50 245 TYR A C 1
ATOM 1994 O O . TYR A 1 245 ? 1.689 5.076 -18.523 1.00 97.50 245 TYR A O 1
ATOM 2002 N N . GLU A 1 246 ? 3.432 5.501 -19.854 1.00 96.88 246 GLU A N 1
ATOM 2003 C CA . GLU A 1 246 ? 3.505 6.922 -19.499 1.00 96.88 246 GLU A CA 1
ATOM 2004 C C . GLU A 1 246 ? 2.400 7.719 -20.214 1.00 96.88 246 GLU A C 1
ATOM 2006 O O . GLU A 1 246 ? 1.721 8.536 -19.596 1.00 96.88 246 GLU A O 1
ATOM 2011 N N . GLN A 1 247 ? 2.186 7.442 -21.505 1.00 96.19 247 GLN A N 1
ATOM 2012 C CA . GLN A 1 247 ? 1.189 8.110 -22.345 1.00 96.19 247 GLN A CA 1
ATOM 2013 C C . GLN A 1 247 ? -0.236 7.937 -21.809 1.00 96.19 247 GLN A C 1
ATOM 2015 O O . GLN A 1 247 ? -0.990 8.910 -21.761 1.00 96.19 247 GLN A O 1
ATOM 2020 N N . ILE A 1 248 ? -0.620 6.714 -21.411 1.00 96.62 248 ILE A N 1
ATOM 2021 C CA . ILE A 1 248 ? -1.977 6.433 -20.926 1.00 96.62 248 ILE A CA 1
ATOM 2022 C C . ILE A 1 248 ? -2.271 7.219 -19.649 1.00 96.62 248 ILE A C 1
ATOM 2024 O O . ILE A 1 248 ? -3.361 7.777 -19.520 1.00 96.62 248 ILE A O 1
ATOM 2028 N N . PHE A 1 249 ? -1.287 7.305 -18.750 1.00 97.38 249 PHE A N 1
ATOM 2029 C CA . PHE A 1 249 ? -1.382 8.044 -17.500 1.00 97.38 249 PHE A CA 1
ATOM 2030 C C . PHE A 1 249 ? -1.469 9.550 -17.749 1.00 97.38 249 PHE A C 1
ATOM 2032 O O . PHE A 1 249 ? -2.479 10.165 -17.409 1.00 97.38 249 PHE A O 1
ATOM 2039 N N . ASP A 1 250 ? -0.459 10.133 -18.400 1.00 95.75 250 ASP A N 1
ATOM 2040 C CA . ASP A 1 250 ? -0.368 11.584 -18.590 1.00 95.75 250 ASP A CA 1
ATOM 2041 C C . ASP A 1 250 ? -1.573 12.117 -19.390 1.00 95.75 250 ASP A C 1
ATOM 2043 O O . ASP A 1 250 ? -2.170 13.136 -19.031 1.00 95.75 250 ASP A O 1
ATOM 2047 N N . SER A 1 251 ? -1.983 11.403 -20.449 1.00 95.12 251 SER A N 1
ATOM 2048 C CA . SER A 1 251 ? -3.123 11.807 -21.278 1.00 95.12 251 SER A CA 1
ATOM 2049 C C . SER A 1 251 ? -4.455 11.706 -20.534 1.00 95.12 251 SER A C 1
ATOM 2051 O O . SER A 1 251 ? -5.287 12.610 -20.650 1.00 95.12 251 SER A O 1
ATOM 2053 N N . ALA A 1 252 ? -4.666 10.643 -19.747 1.00 96.81 252 ALA A N 1
ATOM 2054 C CA . ALA A 1 252 ? -5.886 10.496 -18.956 1.00 96.81 252 ALA A CA 1
ATOM 2055 C C . ALA A 1 252 ? -5.960 11.536 -17.833 1.00 96.81 252 ALA A C 1
ATOM 2057 O O . ALA A 1 252 ? -7.010 12.150 -17.665 1.00 96.81 252 ALA A O 1
ATOM 2058 N N . ILE A 1 253 ? -4.864 11.771 -17.100 1.00 96.88 253 ILE A N 1
ATOM 2059 C CA . ILE A 1 253 ? -4.804 12.793 -16.044 1.00 96.88 253 ILE A CA 1
ATOM 2060 C C . ILE A 1 253 ? -5.119 14.173 -16.617 1.00 96.88 253 ILE A C 1
ATOM 2062 O O . ILE A 1 253 ? -5.987 14.856 -16.082 1.00 96.88 253 ILE A O 1
ATOM 2066 N N . SER A 1 254 ? -4.481 14.563 -17.726 1.00 94.88 254 SER A N 1
ATOM 2067 C CA . SER A 1 254 ? -4.740 15.861 -18.358 1.00 94.88 254 SER A CA 1
ATOM 2068 C C . SER A 1 254 ? -6.218 16.024 -18.724 1.00 94.88 254 SER A C 1
ATOM 2070 O O . SER A 1 254 ? -6.841 17.003 -18.324 1.00 94.88 254 SER A O 1
ATOM 2072 N N . GLN A 1 255 ? -6.800 15.049 -19.432 1.00 95.25 255 GLN A N 1
ATOM 2073 C CA . GLN A 1 255 ? -8.200 15.119 -19.863 1.00 95.25 255 GLN A CA 1
ATOM 2074 C C . GLN A 1 255 ? -9.181 15.099 -18.682 1.00 95.25 255 GLN A C 1
ATOM 2076 O O . GLN A 1 255 ? -10.196 15.792 -18.716 1.00 95.25 255 GLN A O 1
ATOM 2081 N N . LEU A 1 256 ? -8.889 14.325 -17.632 1.00 96.00 256 LEU A N 1
ATOM 2082 C CA . LEU A 1 256 ? -9.703 14.286 -16.418 1.00 96.00 256 LEU A CA 1
ATOM 2083 C C . LEU A 1 256 ? -9.672 15.618 -15.675 1.00 96.00 256 LEU A C 1
ATOM 2085 O O . LEU A 1 256 ? -10.730 16.134 -15.328 1.00 96.00 256 LEU A O 1
ATOM 2089 N N . CYS A 1 257 ? -8.489 16.186 -15.445 1.00 94.56 257 CYS A N 1
ATOM 2090 C CA . CYS A 1 257 ? -8.353 17.475 -14.773 1.00 94.56 257 CYS A CA 1
ATOM 2091 C C . CYS A 1 257 ? -9.054 18.594 -15.554 1.00 94.56 257 CYS A C 1
ATOM 2093 O O . CYS A 1 257 ? -9.742 19.415 -14.947 1.00 94.56 257 CYS A O 1
ATOM 2095 N N . ASP A 1 258 ? -8.956 18.590 -16.886 1.00 93.06 258 ASP A N 1
ATOM 2096 C CA . ASP A 1 258 ? -9.682 19.534 -17.737 1.00 93.06 258 ASP A CA 1
ATOM 2097 C C . ASP A 1 258 ? -11.201 19.350 -17.601 1.00 93.06 258 ASP A C 1
ATOM 2099 O O . ASP A 1 258 ? -11.921 20.315 -17.334 1.00 93.06 258 ASP A O 1
ATOM 2103 N N . ALA A 1 259 ? -11.700 18.113 -17.705 1.00 92.38 259 ALA A N 1
ATOM 2104 C CA . ALA A 1 259 ? -13.130 17.813 -17.621 1.00 92.38 259 ALA A CA 1
ATOM 2105 C C . ALA A 1 259 ? -13.736 18.090 -16.231 1.00 92.38 259 ALA A C 1
ATOM 2107 O O . ALA A 1 259 ? -14.902 18.472 -16.125 1.00 92.38 259 ALA A O 1
ATOM 2108 N N . LEU A 1 260 ? -12.956 17.904 -15.163 1.00 92.88 260 LEU A N 1
ATOM 2109 C CA . LEU A 1 260 ? -13.384 18.096 -13.775 1.00 92.88 260 LEU A CA 1
ATOM 2110 C C . LEU A 1 260 ? -13.174 19.527 -13.270 1.00 92.88 260 LEU A C 1
ATOM 2112 O O . LEU A 1 260 ? -13.664 19.860 -12.193 1.00 92.88 260 LEU A O 1
ATOM 2116 N N . SER A 1 261 ? -12.477 20.382 -14.022 1.00 87.19 261 SER A N 1
ATOM 2117 C CA . SER A 1 261 ? -12.171 21.760 -13.613 1.00 87.19 261 SER A CA 1
ATOM 2118 C C . SER A 1 261 ? -13.421 22.582 -13.262 1.00 87.19 261 SER A C 1
ATOM 2120 O O . SER A 1 261 ? -13.399 23.381 -12.328 1.00 87.19 261 SER A O 1
ATOM 2122 N N . GLU A 1 262 ? -14.540 22.347 -13.953 1.00 74.50 262 GLU A N 1
ATOM 2123 C CA . GLU A 1 262 ? -15.817 23.017 -13.680 1.00 74.50 262 GLU A CA 1
ATOM 2124 C C . GLU A 1 262 ? -16.618 22.365 -12.537 1.00 74.50 262 GLU A C 1
ATOM 2126 O O . GLU A 1 262 ? -17.535 22.984 -11.989 1.00 74.50 262 GLU A O 1
ATOM 2131 N N . ARG A 1 263 ? -16.315 21.106 -12.189 1.00 75.06 263 ARG A N 1
ATOM 2132 C CA . ARG A 1 263 ? -17.037 20.292 -11.195 1.00 75.06 263 ARG A CA 1
ATOM 2133 C C . ARG A 1 263 ? -16.074 19.345 -10.460 1.00 75.06 263 ARG A C 1
ATOM 2135 O O . ARG A 1 263 ? -16.094 18.141 -10.713 1.00 75.06 263 ARG A O 1
ATOM 2142 N N . PRO A 1 264 ? -15.275 19.848 -9.501 1.00 79.62 264 PRO A N 1
ATOM 2143 C CA . PRO A 1 264 ? -14.297 19.033 -8.774 1.00 79.62 264 PRO A CA 1
ATOM 2144 C C . PRO A 1 264 ? -14.929 18.120 -7.706 1.00 79.62 264 PRO A C 1
ATOM 2146 O O . PRO A 1 264 ? -14.212 17.484 -6.940 1.00 79.62 264 PRO A O 1
ATOM 2149 N N . HIS A 1 265 ? -16.264 18.076 -7.628 1.00 88.62 265 HIS A N 1
ATOM 2150 C CA . HIS A 1 265 ? -17.019 17.212 -6.728 1.00 88.62 265 HIS A CA 1
ATOM 2151 C C . HIS A 1 265 ? -17.866 16.241 -7.546 1.00 88.62 265 HIS A C 1
ATOM 2153 O O . HIS A 1 265 ? -18.639 16.651 -8.416 1.00 88.62 265 HIS A O 1
ATOM 2159 N N . PHE A 1 266 ? -17.736 14.962 -7.231 1.00 94.69 266 PHE A N 1
ATOM 2160 C CA . PHE A 1 266 ? -18.453 13.854 -7.844 1.00 94.69 266 PHE A CA 1
ATOM 2161 C C . PHE A 1 266 ? -18.777 12.811 -6.772 1.00 94.69 266 PHE A C 1
ATOM 2163 O O . PHE A 1 266 ? -18.235 12.848 -5.673 1.00 94.69 266 PHE A O 1
ATOM 2170 N N . GLU A 1 267 ? -19.674 11.875 -7.068 1.00 95.56 267 GLU A N 1
ATOM 2171 C CA . GLU A 1 267 ? -19.902 10.737 -6.173 1.00 95.56 267 GLU A CA 1
ATOM 2172 C C . GLU A 1 267 ? -18.810 9.689 -6.400 1.00 95.56 267 GLU A C 1
ATOM 2174 O O . GLU A 1 267 ? -18.064 9.342 -5.480 1.00 95.56 267 GLU A O 1
ATOM 2179 N N . ARG A 1 268 ? -18.652 9.243 -7.654 1.00 96.81 268 ARG A N 1
ATOM 2180 C CA . ARG A 1 268 ? -17.615 8.290 -8.059 1.00 96.81 268 ARG A CA 1
ATOM 2181 C C . ARG A 1 268 ? -17.018 8.667 -9.411 1.00 96.81 268 ARG A C 1
ATOM 2183 O O . ARG A 1 268 ? -17.748 8.861 -10.382 1.00 96.81 268 ARG A O 1
ATOM 2190 N N . LEU A 1 269 ? -15.693 8.716 -9.471 1.00 97.62 269 LEU A N 1
ATOM 2191 C CA . LEU A 1 269 ? -14.893 8.780 -10.685 1.00 97.62 269 LEU A CA 1
ATOM 2192 C C . LEU A 1 269 ? -14.280 7.402 -10.930 1.00 97.62 269 LEU A C 1
ATOM 2194 O O . LEU A 1 269 ? -13.339 7.000 -10.247 1.00 97.62 269 LEU A O 1
ATOM 2198 N N . MET A 1 270 ? -14.815 6.687 -11.912 1.00 97.62 270 MET A N 1
ATOM 2199 C CA . MET A 1 270 ? -14.311 5.389 -12.347 1.00 97.62 270 MET A CA 1
ATOM 2200 C C . MET A 1 270 ? -13.199 5.595 -13.376 1.00 97.62 270 MET A C 1
ATOM 2202 O O . MET A 1 270 ? -13.367 6.384 -14.306 1.00 97.62 270 MET A O 1
ATOM 2206 N N . ILE A 1 271 ? -12.078 4.892 -13.218 1.00 98.31 271 ILE A N 1
ATOM 2207 C CA . ILE A 1 271 ? -10.924 4.911 -14.127 1.00 98.31 271 ILE A CA 1
ATOM 2208 C C . ILE A 1 271 ? -10.597 3.458 -14.464 1.00 98.31 271 ILE A C 1
ATOM 2210 O O . ILE A 1 271 ? -9.852 2.785 -13.755 1.00 98.31 271 ILE A O 1
ATOM 2214 N N . GLU A 1 272 ? -11.199 2.943 -15.528 1.00 97.81 272 GLU A N 1
ATOM 2215 C CA . GLU A 1 272 ? -10.993 1.570 -15.979 1.00 97.81 272 GLU A CA 1
ATOM 2216 C C . GLU A 1 272 ? -9.859 1.548 -16.999 1.00 97.81 272 GLU A C 1
ATOM 2218 O O . GLU A 1 272 ? -9.954 2.182 -18.053 1.00 97.81 272 GLU A O 1
ATOM 2223 N N . VAL A 1 273 ? -8.785 0.819 -16.695 1.00 97.75 273 VAL A N 1
ATOM 2224 C CA . VAL A 1 273 ? -7.673 0.617 -17.628 1.00 97.75 273 VAL A CA 1
ATOM 2225 C C . VAL A 1 273 ? -7.455 -0.872 -17.831 1.00 97.75 273 VAL A C 1
ATOM 2227 O O . VAL A 1 273 ? -7.283 -1.625 -16.879 1.00 97.75 273 VAL A O 1
ATOM 2230 N N . GLN A 1 274 ? -7.447 -1.304 -19.082 1.00 97.31 274 GLN A N 1
ATOM 2231 C CA . GLN A 1 274 ? -7.046 -2.643 -19.485 1.00 97.31 274 GLN A CA 1
ATOM 2232 C C . GLN A 1 274 ? -5.637 -2.533 -20.059 1.00 97.31 274 GLN A C 1
ATOM 2234 O O . GLN A 1 274 ? -5.414 -1.754 -20.986 1.00 97.31 274 GLN A O 1
ATOM 2239 N N . ALA A 1 275 ? -4.686 -3.256 -19.472 1.00 94.94 275 ALA A N 1
ATOM 2240 C CA . ALA A 1 275 ? -3.271 -3.156 -19.804 1.00 94.94 275 ALA A CA 1
ATOM 2241 C C . ALA A 1 275 ? -2.636 -4.549 -19.969 1.00 94.94 275 ALA A C 1
ATOM 2243 O O . ALA A 1 275 ? -2.933 -5.453 -19.178 1.00 94.94 275 ALA A O 1
ATOM 2244 N N . PRO A 1 276 ? -1.712 -4.739 -20.928 1.00 93.75 276 PRO A N 1
ATOM 2245 C CA . PRO A 1 276 ? -1.016 -6.007 -21.168 1.00 93.75 276 PRO A CA 1
ATOM 2246 C C . PRO A 1 276 ? 0.138 -6.219 -20.177 1.00 93.75 276 PRO A C 1
ATOM 2248 O O . PRO A 1 276 ? 1.272 -6.477 -20.574 1.00 93.75 276 PRO A O 1
ATOM 2251 N N . LEU A 1 277 ? -0.137 -6.065 -18.881 1.00 94.31 277 LEU A N 1
ATOM 2252 C CA . LEU A 1 277 ? 0.860 -6.080 -17.812 1.00 94.31 277 LEU A CA 1
ATOM 2253 C C . LEU A 1 277 ? 0.518 -7.171 -16.802 1.00 94.31 277 LEU A C 1
ATOM 2255 O O . LEU A 1 277 ? -0.516 -7.107 -16.139 1.00 94.31 277 LEU A O 1
ATOM 2259 N N . LEU A 1 278 ? 1.378 -8.178 -16.694 1.00 93.12 278 LEU A N 1
ATOM 2260 C CA . LEU A 1 278 ? 1.272 -9.207 -15.663 1.00 93.12 278 LEU A CA 1
ATOM 2261 C C . LEU A 1 278 ? 2.058 -8.789 -14.420 1.00 93.12 278 LEU A C 1
ATOM 2263 O O . LEU A 1 278 ? 3.085 -8.122 -14.533 1.00 93.12 278 LEU A O 1
ATOM 2267 N N . ASP A 1 279 ? 1.581 -9.212 -13.253 1.00 94.00 279 ASP A N 1
ATOM 2268 C CA . ASP A 1 279 ? 2.319 -9.051 -12.000 1.00 94.00 279 ASP A CA 1
ATOM 2269 C C . ASP A 1 279 ? 3.402 -10.135 -11.906 1.00 94.00 279 ASP A C 1
ATOM 2271 O O . ASP A 1 279 ? 3.183 -11.283 -12.309 1.00 94.00 279 ASP A O 1
ATOM 2275 N N . GLU A 1 280 ? 4.565 -9.782 -11.364 1.00 92.75 280 GLU A N 1
ATOM 2276 C CA . GLU A 1 280 ? 5.733 -10.661 -11.271 1.00 92.75 280 GLU A CA 1
ATOM 2277 C C . GLU A 1 280 ? 6.100 -10.921 -9.798 1.00 92.75 280 GLU A C 1
ATOM 2279 O O . GLU A 1 280 ? 6.726 -10.072 -9.158 1.00 92.75 280 GLU A O 1
ATOM 2284 N N . PRO A 1 281 ? 5.731 -12.083 -9.223 1.00 92.50 281 PRO A N 1
ATOM 2285 C CA . PRO A 1 281 ? 6.124 -12.448 -7.863 1.00 92.50 281 PRO A CA 1
ATOM 2286 C C . PRO A 1 281 ? 7.643 -12.599 -7.735 1.00 92.50 281 PRO A C 1
ATOM 2288 O O . PRO A 1 281 ? 8.266 -13.289 -8.543 1.00 92.50 281 PRO A O 1
ATOM 2291 N N . LEU A 1 282 ? 8.237 -12.028 -6.683 1.00 91.31 282 LEU A N 1
ATOM 2292 C CA . LEU A 1 282 ? 9.694 -12.070 -6.477 1.00 91.31 282 LEU A CA 1
ATOM 2293 C C . LEU A 1 282 ? 10.165 -13.262 -5.632 1.00 91.31 282 LEU A C 1
ATOM 2295 O O . LEU A 1 282 ? 11.366 -13.496 -5.504 1.00 91.31 282 LEU A O 1
ATOM 2299 N N . GLY A 1 283 ? 9.233 -14.025 -5.051 1.00 88.44 283 GLY A N 1
ATOM 2300 C CA . GLY A 1 283 ? 9.548 -15.177 -4.197 1.00 88.44 283 GLY A CA 1
ATOM 2301 C C . GLY A 1 283 ? 10.132 -14.800 -2.831 1.00 88.44 283 GLY A C 1
ATOM 2302 O O . GLY A 1 283 ? 10.711 -15.650 -2.158 1.00 88.44 283 GLY A O 1
ATOM 2303 N N . VAL A 1 284 ? 9.983 -13.538 -2.420 1.00 87.75 284 VAL A N 1
ATOM 2304 C CA . VAL A 1 284 ? 10.416 -13.012 -1.123 1.00 87.75 284 VAL A CA 1
ATOM 2305 C C . VAL A 1 284 ? 9.191 -12.465 -0.401 1.00 87.75 284 VAL A C 1
ATOM 2307 O O . VAL A 1 284 ? 8.632 -11.463 -0.828 1.00 87.75 284 VAL A O 1
ATOM 2310 N N . ALA A 1 285 ? 8.781 -13.112 0.694 1.00 88.06 285 ALA A N 1
ATOM 2311 C CA . ALA A 1 285 ? 7.581 -12.736 1.451 1.00 88.06 285 ALA A CA 1
ATOM 2312 C C . ALA A 1 285 ? 6.355 -12.515 0.530 1.00 88.06 285 ALA A C 1
ATOM 2314 O O . ALA A 1 285 ? 6.022 -13.410 -0.246 1.00 88.06 285 ALA A O 1
ATOM 2315 N N . HIS A 1 286 ? 5.704 -11.350 0.614 1.00 91.12 286 HIS A N 1
ATOM 2316 C CA . HIS A 1 286 ? 4.564 -10.953 -0.224 1.00 91.12 286 HIS A CA 1
ATOM 2317 C C . HIS A 1 286 ? 4.965 -10.025 -1.389 1.00 91.12 286 HIS A C 1
ATOM 2319 O O . HIS A 1 286 ? 4.103 -9.479 -2.076 1.00 91.12 286 HIS A O 1
ATOM 2325 N N . GLU A 1 287 ? 6.268 -9.858 -1.636 1.00 93.75 287 GLU A N 1
ATOM 2326 C CA . GLU A 1 287 ? 6.779 -8.918 -2.632 1.00 93.75 287 GLU A CA 1
ATOM 2327 C C . GLU A 1 287 ? 6.530 -9.386 -4.063 1.00 93.75 287 GLU A C 1
ATOM 2329 O O . GLU A 1 287 ? 6.849 -10.518 -4.461 1.00 93.75 287 GLU A O 1
ATOM 2334 N N . HIS A 1 288 ? 6.022 -8.462 -4.867 1.00 93.62 288 HIS A N 1
ATOM 2335 C CA . HIS A 1 288 ? 5.824 -8.638 -6.291 1.00 93.62 288 HIS A CA 1
ATOM 2336 C C . HIS A 1 288 ? 6.017 -7.305 -7.016 1.00 93.62 288 HIS A C 1
ATOM 2338 O O . HIS A 1 288 ? 5.865 -6.234 -6.439 1.00 93.62 288 HIS A O 1
ATOM 2344 N N . ILE A 1 289 ? 6.383 -7.368 -8.292 1.00 94.31 289 ILE A N 1
ATOM 2345 C CA . ILE A 1 289 ? 6.457 -6.197 -9.164 1.00 94.31 289 ILE A CA 1
ATOM 2346 C C . ILE A 1 289 ? 5.128 -6.116 -9.911 1.00 94.31 289 ILE A C 1
ATOM 2348 O O . ILE A 1 289 ? 4.847 -6.962 -10.762 1.00 94.31 289 ILE A O 1
ATOM 2352 N N . SER A 1 290 ? 4.314 -5.101 -9.614 1.00 96.06 290 SER A N 1
ATOM 2353 C CA . SER A 1 290 ? 3.088 -4.816 -10.363 1.00 96.06 290 SER A CA 1
ATOM 2354 C C . SER A 1 290 ? 3.085 -3.396 -10.920 1.00 96.06 290 SER A C 1
ATOM 2356 O O . SER A 1 290 ? 2.903 -2.409 -10.211 1.00 96.06 290 SER A O 1
ATOM 2358 N N . LEU A 1 291 ? 3.210 -3.292 -12.244 1.00 96.81 291 LEU A N 1
ATOM 2359 C CA . LEU A 1 291 ? 2.952 -2.034 -12.947 1.00 96.81 291 LEU A CA 1
ATOM 2360 C C . LEU A 1 291 ? 1.462 -1.664 -12.935 1.00 96.81 291 LEU A C 1
ATOM 2362 O O . LEU A 1 291 ? 1.127 -0.491 -13.047 1.00 96.81 291 LEU A O 1
ATOM 2366 N N . ARG A 1 292 ? 0.547 -2.633 -12.793 1.00 97.31 292 ARG A N 1
ATOM 2367 C CA . ARG A 1 292 ? -0.892 -2.335 -12.711 1.00 97.31 292 ARG A CA 1
ATOM 2368 C C . ARG A 1 292 ? -1.247 -1.685 -11.382 1.00 97.31 292 ARG A C 1
ATOM 2370 O O . ARG A 1 292 ? -1.988 -0.708 -11.380 1.00 97.31 292 ARG A O 1
ATOM 2377 N N . GLU A 1 293 ? -0.694 -2.192 -10.287 1.00 97.81 293 GLU A N 1
ATOM 2378 C CA . GLU A 1 293 ? -0.831 -1.570 -8.974 1.00 97.81 293 GLU A CA 1
ATOM 2379 C C . GLU A 1 293 ? -0.142 -0.206 -8.929 1.00 97.81 293 GLU A C 1
ATOM 2381 O O . GLU A 1 293 ? -0.763 0.774 -8.535 1.00 97.81 293 GLU A O 1
ATOM 2386 N N . GLY A 1 294 ? 1.089 -0.096 -9.445 1.00 97.38 294 GLY A N 1
ATOM 2387 C CA . GLY A 1 294 ? 1.770 1.196 -9.556 1.00 97.38 294 GLY A CA 1
ATOM 2388 C C . GLY A 1 294 ? 0.940 2.236 -10.322 1.00 97.38 294 GLY A C 1
ATOM 2389 O O . GLY A 1 294 ? 0.843 3.383 -9.894 1.00 97.38 294 GLY A O 1
ATOM 2390 N N . LEU A 1 295 ? 0.276 1.830 -11.412 1.00 97.94 295 LEU A N 1
ATOM 2391 C CA . LEU A 1 295 ? -0.616 2.703 -12.178 1.00 97.94 295 LEU A CA 1
ATOM 2392 C C . LEU A 1 295 ? -1.899 3.056 -11.407 1.00 97.94 295 LEU A C 1
ATOM 2394 O O . LEU A 1 295 ? -2.368 4.189 -11.507 1.00 97.94 295 LEU A O 1
ATOM 2398 N N . HIS A 1 296 ? -2.460 2.121 -10.630 1.00 98.19 296 HIS A N 1
ATOM 2399 C CA . HIS A 1 296 ? -3.582 2.395 -9.723 1.00 98.19 296 HIS A CA 1
ATOM 2400 C C . HIS A 1 296 ? -3.206 3.499 -8.730 1.00 98.19 296 HIS A C 1
ATOM 2402 O O . HIS A 1 296 ? -3.917 4.499 -8.618 1.00 98.19 296 HIS A O 1
ATOM 2408 N N . GLU A 1 297 ? -2.070 3.339 -8.056 1.00 97.81 297 GLU A N 1
ATOM 2409 C CA . GLU A 1 297 ? -1.558 4.273 -7.055 1.00 97.81 297 GLU A CA 1
ATOM 2410 C C . GLU A 1 297 ? -1.227 5.642 -7.668 1.00 97.81 297 GLU A C 1
ATOM 2412 O O . GLU A 1 297 ? -1.593 6.682 -7.110 1.00 97.81 297 GLU A O 1
ATOM 2417 N N . ASP A 1 298 ? -0.601 5.661 -8.850 1.00 97.62 298 ASP A N 1
ATOM 2418 C CA . ASP A 1 298 ? -0.322 6.889 -9.594 1.00 97.62 298 ASP A CA 1
ATOM 2419 C C . ASP A 1 298 ? -1.617 7.636 -9.940 1.00 97.62 298 ASP A C 1
ATOM 2421 O O . ASP A 1 298 ? -1.707 8.836 -9.668 1.00 97.62 298 ASP A O 1
ATOM 2425 N N . PHE A 1 299 ? -2.646 6.963 -10.471 1.00 97.94 299 PHE A N 1
ATOM 2426 C CA . PHE A 1 299 ? -3.934 7.608 -10.761 1.00 97.94 299 PHE A CA 1
ATOM 2427 C C . PHE A 1 299 ? -4.609 8.129 -9.496 1.00 97.94 299 PHE A C 1
ATOM 2429 O O . PHE A 1 299 ? -5.039 9.286 -9.461 1.00 97.94 299 PHE A O 1
ATOM 2436 N N . TYR A 1 300 ? -4.704 7.283 -8.469 1.00 97.56 300 TYR A N 1
ATOM 2437 C CA . TYR A 1 300 ? -5.429 7.601 -7.248 1.00 97.56 300 TYR A CA 1
ATOM 2438 C C . TYR A 1 300 ? -4.846 8.840 -6.562 1.00 97.56 300 TYR A C 1
ATOM 2440 O O . TYR A 1 300 ? -5.544 9.841 -6.372 1.00 97.56 300 TYR A O 1
ATOM 2448 N N . PHE A 1 301 ? -3.554 8.805 -6.230 1.00 96.00 301 PHE A N 1
ATOM 2449 C CA . PHE A 1 301 ? -2.944 9.873 -5.447 1.00 96.00 301 PHE A CA 1
ATOM 2450 C C . PHE A 1 301 ? -2.743 11.151 -6.256 1.00 96.00 301 PHE A C 1
ATOM 2452 O O . PHE A 1 301 ? -2.973 12.230 -5.718 1.00 96.00 301 PHE A O 1
ATOM 2459 N N . THR A 1 302 ? -2.423 11.066 -7.550 1.00 95.94 302 THR A N 1
ATOM 2460 C CA . THR A 1 302 ? -2.283 12.270 -8.392 1.00 95.94 302 THR A CA 1
ATOM 2461 C C . THR A 1 302 ? -3.594 13.047 -8.484 1.00 95.94 302 THR A C 1
ATOM 2463 O O . THR A 1 302 ? -3.613 14.272 -8.340 1.00 95.94 302 THR A O 1
ATOM 2466 N N . LEU A 1 303 ? -4.716 12.347 -8.685 1.00 96.31 303 LEU A N 1
ATOM 2467 C CA . LEU A 1 303 ? -6.030 12.985 -8.739 1.00 96.31 303 LEU A CA 1
ATOM 2468 C C . LEU A 1 303 ? -6.494 13.462 -7.363 1.00 96.31 303 LEU A C 1
ATOM 2470 O O . LEU A 1 303 ? -7.090 14.535 -7.275 1.00 96.31 303 LEU A O 1
ATOM 2474 N N . GLN A 1 304 ? -6.194 12.721 -6.291 1.00 95.06 304 GLN A N 1
ATOM 2475 C CA . GLN A 1 304 ? -6.462 13.170 -4.924 1.00 95.06 304 GLN A CA 1
ATOM 2476 C C . GLN A 1 304 ? -5.731 14.491 -4.632 1.00 95.06 304 GLN A C 1
ATOM 2478 O O . GLN A 1 304 ? -6.337 15.444 -4.141 1.00 95.06 304 GLN A O 1
ATOM 2483 N N . GLU A 1 305 ? -4.435 14.561 -4.938 1.00 94.75 305 GLU A N 1
ATOM 2484 C CA . GLU A 1 305 ? -3.598 15.750 -4.758 1.00 94.75 305 GLU A CA 1
ATOM 2485 C C . GLU A 1 305 ? -4.141 16.934 -5.563 1.00 94.75 305 GLU A C 1
ATOM 2487 O O . GLU A 1 305 ? -4.300 18.030 -5.025 1.00 94.75 305 GLU A O 1
ATOM 2492 N N . TRP A 1 306 ? -4.497 16.709 -6.830 1.00 95.31 306 TRP A N 1
ATOM 2493 C CA . TRP A 1 306 ? -5.110 17.737 -7.666 1.00 95.31 306 TRP A CA 1
ATOM 2494 C C . TRP A 1 306 ? -6.448 18.228 -7.092 1.00 95.31 306 TRP A C 1
ATOM 2496 O O . TRP A 1 306 ? -6.633 19.437 -6.946 1.00 95.31 306 TRP A O 1
ATOM 2506 N N . CYS A 1 307 ? -7.350 17.324 -6.692 1.00 95.00 307 CYS A N 1
ATOM 2507 C CA . CYS A 1 307 ? -8.652 17.684 -6.118 1.00 95.00 307 CYS A CA 1
ATOM 2508 C C . CYS A 1 307 ? -8.504 18.510 -4.832 1.00 95.00 307 CYS A C 1
ATOM 2510 O O . CYS A 1 307 ? -9.227 19.489 -4.645 1.00 95.00 307 CYS A O 1
ATOM 2512 N N . LYS A 1 308 ? -7.544 18.162 -3.961 1.00 93.69 308 LYS A N 1
ATOM 2513 C CA . LYS A 1 308 ? -7.223 18.949 -2.757 1.00 93.69 308 LYS A CA 1
ATOM 2514 C C . LYS A 1 308 ? -6.863 20.389 -3.120 1.00 93.69 308 LYS A C 1
ATOM 2516 O O . LYS A 1 308 ? -7.442 21.323 -2.566 1.00 93.69 308 LYS A O 1
ATOM 2521 N N . LEU A 1 309 ? -5.970 20.576 -4.092 1.00 93.94 309 LEU A N 1
ATOM 2522 C CA . LEU A 1 309 ? -5.564 21.911 -4.535 1.00 93.94 309 LEU A CA 1
ATOM 2523 C C . LEU A 1 309 ? -6.726 22.696 -5.164 1.00 93.94 309 LEU A C 1
ATOM 2525 O O . LEU A 1 309 ? -6.853 23.888 -4.891 1.00 93.94 309 LEU A O 1
ATOM 2529 N N . GLN A 1 310 ? -7.612 22.045 -5.931 1.00 93.25 310 GLN A N 1
ATOM 2530 C CA . GLN A 1 310 ? -8.817 22.699 -6.472 1.00 93.25 310 GLN A CA 1
ATOM 2531 C C . GLN A 1 310 ? -9.775 23.184 -5.374 1.00 93.25 310 GLN A C 1
ATOM 2533 O O . GLN A 1 310 ? -10.461 24.188 -5.548 1.00 93.25 310 GLN A O 1
ATOM 2538 N N . GLN A 1 311 ? -9.792 22.517 -4.218 1.00 91.81 311 GLN A N 1
ATOM 2539 C CA . GLN A 1 311 ? -10.555 22.942 -3.039 1.00 91.81 311 GLN A CA 1
ATOM 2540 C C . GLN A 1 311 ? -9.827 23.999 -2.189 1.00 91.81 311 GLN A C 1
ATOM 2542 O O . GLN A 1 311 ? -10.326 24.382 -1.131 1.00 91.81 311 GLN A O 1
ATOM 2547 N N . GLY A 1 312 ? -8.647 24.468 -2.614 1.00 92.88 312 GLY A N 1
ATOM 2548 C CA . GLY A 1 312 ? -7.815 25.400 -1.848 1.00 92.88 312 GLY A CA 1
ATOM 2549 C C . GLY A 1 312 ? -7.163 24.778 -0.608 1.00 92.88 312 GLY A C 1
ATOM 2550 O O . GLY A 1 312 ? -6.740 25.512 0.285 1.00 92.88 312 GLY A O 1
ATOM 2551 N N . LYS A 1 313 ? -7.100 23.444 -0.539 1.00 92.38 313 LYS A N 1
ATOM 2552 C CA . LYS A 1 313 ? -6.510 22.681 0.566 1.00 92.38 313 LYS A CA 1
ATOM 2553 C C . LYS A 1 313 ? -5.028 22.401 0.336 1.00 92.38 313 LYS A C 1
ATOM 2555 O O . LYS A 1 313 ? -4.540 22.416 -0.794 1.00 92.38 313 LYS A O 1
ATOM 2560 N N . SER A 1 314 ? -4.306 22.123 1.417 1.00 92.75 314 SER A N 1
ATOM 2561 C CA . SER A 1 314 ? -2.933 21.625 1.356 1.00 92.75 314 SER A CA 1
ATOM 2562 C C . SER A 1 314 ? -2.906 20.140 0.967 1.00 92.75 314 SER A C 1
ATOM 2564 O O . SER A 1 314 ? -3.872 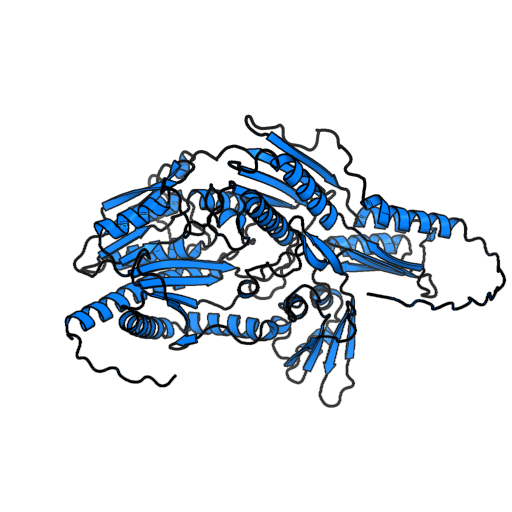19.407 1.177 1.00 92.75 314 SER A O 1
ATOM 2566 N N . LEU A 1 315 ? -1.775 19.650 0.446 1.00 90.31 315 LEU A N 1
ATOM 2567 C CA . LEU A 1 315 ? -1.620 18.220 0.131 1.00 90.31 315 LEU A CA 1
ATOM 2568 C C . LEU A 1 315 ? -1.696 17.323 1.383 1.00 90.31 315 LEU A C 1
ATOM 2570 O O . LEU A 1 315 ? -2.079 16.154 1.283 1.00 90.31 315 LEU A O 1
ATOM 2574 N N . GLN A 1 316 ? -1.379 17.883 2.556 1.00 89.81 316 GLN A N 1
ATOM 2575 C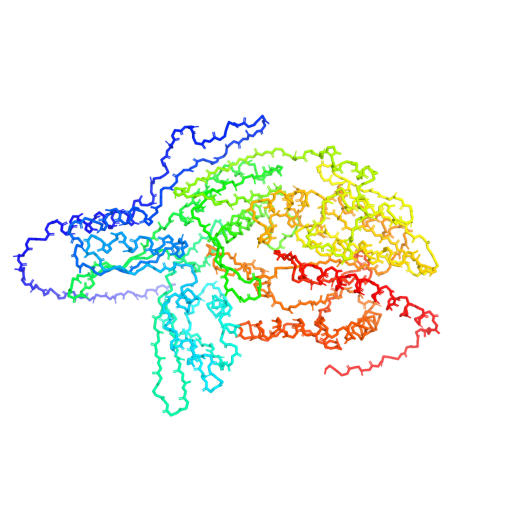 CA . GLN A 1 316 ? -1.416 17.196 3.850 1.00 89.81 316 GLN A CA 1
ATOM 2576 C C . GLN A 1 316 ? -2.828 17.132 4.451 1.00 89.81 316 GLN A C 1
ATOM 2578 O O . GLN A 1 316 ? -3.053 16.364 5.388 1.00 89.81 316 GLN A O 1
ATOM 2583 N N . ASP A 1 317 ? -3.784 17.898 3.919 1.00 91.00 317 ASP A N 1
ATOM 2584 C CA . ASP A 1 317 ? -5.145 17.932 4.445 1.00 91.00 317 ASP A CA 1
ATOM 2585 C C . ASP A 1 317 ? -5.849 16.599 4.152 1.00 91.00 317 ASP A C 1
ATOM 2587 O O . ASP A 1 317 ? -5.897 16.123 3.015 1.00 91.00 317 ASP A O 1
ATOM 2591 N N . ARG A 1 318 ? -6.394 15.969 5.197 1.00 91.81 318 ARG A N 1
ATOM 2592 C CA . ARG A 1 318 ? -7.049 14.646 5.129 1.00 91.81 318 ARG A CA 1
ATOM 2593 C C . ARG A 1 318 ? -8.577 14.719 5.124 1.00 91.81 318 ARG A C 1
ATOM 2595 O O . ARG A 1 318 ? -9.242 13.701 4.972 1.00 91.81 318 ARG A O 1
ATOM 2602 N N . ASP A 1 319 ? -9.133 15.918 5.248 1.00 92.75 319 ASP A N 1
ATOM 2603 C CA . ASP A 1 319 ? -10.568 16.201 5.319 1.00 92.75 319 ASP A CA 1
ATOM 2604 C C . ASP A 1 319 ? -11.148 16.684 3.968 1.00 92.75 319 ASP A C 1
ATOM 2606 O O . ASP A 1 319 ? -12.237 17.254 3.913 1.00 92.75 319 ASP A O 1
ATOM 2610 N N . ALA A 1 320 ? -10.405 16.552 2.865 1.00 92.06 320 ALA A N 1
ATOM 2611 C CA . ALA A 1 320 ? -10.860 16.937 1.526 1.00 92.06 320 ALA A CA 1
ATOM 2612 C C . ALA A 1 320 ? -11.991 16.021 1.033 1.00 92.06 320 ALA A C 1
ATOM 2614 O O . ALA A 1 320 ? -11.878 14.803 1.138 1.00 92.06 320 ALA A O 1
ATOM 2615 N N . GLN A 1 321 ? -13.064 16.609 0.492 1.00 93.50 321 GLN A N 1
ATOM 2616 C CA . GLN A 1 321 ? -14.277 15.884 0.097 1.00 93.50 321 GLN A CA 1
ATOM 2617 C C . GLN A 1 321 ? -14.601 16.122 -1.380 1.00 93.50 321 GLN A C 1
ATOM 2619 O O . GLN A 1 321 ? -15.259 17.102 -1.730 1.00 93.50 321 GLN A O 1
ATOM 2624 N N . PHE A 1 322 ? -14.088 15.272 -2.264 1.00 93.94 322 PHE A N 1
ATOM 2625 C CA . PHE A 1 322 ? -14.276 15.358 -3.723 1.00 93.94 322 PHE A CA 1
ATOM 2626 C C . PHE A 1 322 ? -15.070 14.175 -4.301 1.00 93.94 322 PHE A C 1
ATOM 2628 O O . PHE A 1 322 ? -15.527 14.275 -5.435 1.00 93.94 322 PHE A O 1
ATOM 2635 N N . GLY A 1 323 ? -15.272 13.099 -3.530 1.00 95.56 323 GLY A N 1
ATOM 2636 C CA . GLY A 1 323 ? -15.870 11.840 -3.986 1.00 95.56 323 GLY A CA 1
ATOM 2637 C C . GLY A 1 323 ? -14.892 10.670 -3.998 1.00 95.56 323 GLY A C 1
ATOM 2638 O O . GLY A 1 323 ? -13.734 10.801 -3.602 1.00 95.56 323 GLY A O 1
ATOM 2639 N N . GLN A 1 324 ? -15.337 9.511 -4.481 1.00 96.94 324 GLN A N 1
ATOM 2640 C CA . GLN A 1 324 ? -14.465 8.346 -4.656 1.00 96.94 324 GLN A CA 1
ATOM 2641 C C . GLN A 1 324 ? -13.716 8.421 -5.988 1.00 96.94 324 GLN A C 1
ATOM 2643 O O . GLN A 1 324 ? -14.341 8.497 -7.043 1.00 96.94 324 GLN A O 1
ATOM 2648 N N . ILE A 1 325 ? -12.388 8.333 -5.955 1.00 98.06 325 ILE A N 1
ATOM 2649 C CA . ILE A 1 325 ? -11.550 8.116 -7.143 1.00 98.06 325 ILE A CA 1
ATOM 2650 C C . ILE A 1 325 ? -11.236 6.625 -7.200 1.00 98.06 325 ILE A C 1
ATOM 2652 O O . ILE A 1 325 ? -10.695 6.085 -6.238 1.00 98.06 325 ILE A O 1
ATOM 2656 N N . ILE A 1 326 ? -11.601 5.955 -8.293 1.00 98.06 326 ILE A N 1
ATOM 2657 C CA . ILE A 1 326 ? -11.599 4.491 -8.376 1.00 98.06 326 ILE A CA 1
ATOM 2658 C C . ILE A 1 326 ? -10.839 4.028 -9.624 1.00 98.06 326 ILE A C 1
ATOM 2660 O O . ILE A 1 326 ? -11.450 3.777 -10.668 1.00 98.06 326 ILE A O 1
ATOM 2664 N N . PRO A 1 327 ? -9.507 3.888 -9.540 1.00 98.31 327 PRO A N 1
ATOM 2665 C CA . PRO A 1 327 ? -8.735 3.192 -10.555 1.00 98.31 327 PRO A CA 1
ATOM 2666 C C . PRO A 1 327 ? -8.980 1.685 -10.480 1.00 98.31 327 PRO A C 1
ATOM 2668 O O . PRO A 1 327 ? -8.849 1.064 -9.431 1.00 98.31 327 PRO A O 1
ATOM 2671 N N . ASN A 1 328 ? -9.314 1.075 -11.610 1.00 97.19 328 ASN A N 1
ATOM 2672 C CA . ASN A 1 328 ? -9.422 -0.368 -11.759 1.00 97.19 328 ASN A CA 1
ATOM 2673 C C . ASN A 1 328 ? -8.583 -0.806 -12.961 1.00 97.19 328 ASN A C 1
ATOM 2675 O O . ASN A 1 328 ? -9.008 -0.690 -14.114 1.00 97.19 328 ASN A O 1
ATOM 2679 N N . ILE A 1 329 ? -7.362 -1.263 -12.676 1.00 97.81 329 ILE A N 1
ATOM 2680 C CA . ILE A 1 329 ? -6.363 -1.610 -13.687 1.00 97.81 329 ILE A CA 1
ATOM 2681 C C . ILE A 1 329 ? -6.338 -3.133 -13.861 1.00 97.81 329 ILE A C 1
ATOM 2683 O O . ILE A 1 329 ? -5.901 -3.875 -12.981 1.00 97.81 329 ILE A O 1
ATOM 2687 N N . THR A 1 330 ? -6.819 -3.622 -14.999 1.00 96.81 330 THR A N 1
ATOM 2688 C CA . THR A 1 330 ? -7.029 -5.050 -15.277 1.00 96.81 330 THR A CA 1
ATOM 2689 C C . THR A 1 330 ? -6.112 -5.547 -16.388 1.00 96.81 330 THR A C 1
ATOM 2691 O O . THR A 1 330 ? -5.649 -4.772 -17.224 1.00 96.81 330 THR A O 1
ATOM 2694 N N . TYR A 1 331 ? -5.816 -6.848 -16.388 1.00 95.06 331 TYR A N 1
ATOM 2695 C CA . TYR A 1 331 ? -5.007 -7.449 -17.444 1.00 95.06 331 TYR A CA 1
ATOM 2696 C C . TYR A 1 331 ? -5.821 -7.662 -18.725 1.00 95.06 331 TYR A C 1
ATOM 2698 O O . TYR A 1 331 ? -6.886 -8.281 -18.697 1.00 95.06 331 TYR A O 1
ATOM 2706 N N . GLN A 1 332 ? -5.264 -7.234 -19.855 1.00 92.88 332 GLN A N 1
ATOM 2707 C CA . GLN A 1 332 ? -5.720 -7.604 -21.193 1.00 92.88 332 GLN A CA 1
ATOM 2708 C C . GLN A 1 332 ? -4.534 -7.605 -22.155 1.00 92.88 332 GLN A C 1
ATOM 2710 O O . GLN A 1 332 ? -3.804 -6.625 -22.220 1.00 92.88 332 GLN A O 1
ATOM 2715 N N . ASP A 1 333 ? -4.341 -8.689 -22.910 1.00 88.94 333 ASP A N 1
ATOM 2716 C CA . ASP A 1 333 ? -3.292 -8.743 -23.938 1.00 88.94 333 ASP A CA 1
ATOM 2717 C C . ASP A 1 333 ? -3.600 -7.767 -25.092 1.00 88.94 333 ASP A C 1
ATOM 2719 O O . ASP A 1 333 ? -4.763 -7.555 -25.443 1.00 88.94 333 ASP A O 1
ATOM 2723 N N . GLY A 1 334 ? -2.555 -7.221 -25.717 1.00 88.88 334 GLY A N 1
ATOM 2724 C CA . GLY A 1 334 ? -2.671 -6.277 -26.833 1.00 88.88 334 GLY A CA 1
ATOM 2725 C C . GLY A 1 334 ? -2.532 -4.808 -26.429 1.00 88.88 334 GLY A C 1
ATOM 2726 O O . GLY A 1 334 ? -1.556 -4.431 -25.784 1.00 88.88 334 GLY A O 1
ATOM 2727 N N . ASP A 1 335 ? -3.461 -3.976 -26.894 1.00 91.12 335 ASP A N 1
ATOM 2728 C CA . ASP A 1 335 ? -3.426 -2.521 -26.721 1.00 91.12 335 ASP A CA 1
ATOM 2729 C C . ASP A 1 335 ? -3.915 -2.102 -25.326 1.00 91.12 335 ASP A C 1
ATOM 2731 O O . ASP A 1 335 ? -4.685 -2.807 -24.672 1.00 91.12 335 ASP A O 1
ATOM 2735 N N . TYR A 1 336 ? -3.494 -0.917 -24.881 1.00 93.88 336 TYR A N 1
ATOM 2736 C CA . TYR A 1 336 ? -4.070 -0.291 -23.698 1.00 93.88 336 TYR A CA 1
ATOM 2737 C C . TYR A 1 336 ? -5.443 0.274 -24.037 1.00 93.88 336 TYR A C 1
ATOM 2739 O O . TYR A 1 336 ? -5.599 1.001 -25.020 1.00 93.88 336 TYR A O 1
ATOM 2747 N N . HIS A 1 337 ? -6.415 0.033 -23.167 1.00 95.81 337 HIS A N 1
ATOM 2748 C CA . HIS A 1 337 ? -7.735 0.648 -23.247 1.00 95.81 337 HIS A CA 1
ATOM 2749 C C . HIS A 1 337 ? -8.007 1.393 -21.947 1.00 95.81 337 HIS A C 1
ATOM 2751 O O . HIS A 1 337 ? -7.899 0.807 -20.877 1.00 95.81 337 HIS A O 1
ATOM 2757 N N . CYS A 1 338 ? -8.357 2.675 -22.022 1.00 96.62 338 CYS A N 1
ATOM 2758 C CA . CYS A 1 338 ? -8.724 3.470 -20.853 1.00 96.62 338 CYS A CA 1
ATOM 2759 C C . CYS A 1 338 ? -10.093 4.114 -21.060 1.00 96.62 338 CYS A C 1
ATOM 2761 O O . CYS A 1 338 ? -10.336 4.768 -22.080 1.00 96.62 338 CYS A O 1
ATOM 2763 N N . HIS A 1 339 ? -10.978 3.922 -20.086 1.00 96.38 339 HIS A N 1
ATOM 2764 C CA . HIS A 1 339 ? -12.282 4.563 -20.012 1.00 96.38 339 HIS A CA 1
ATOM 2765 C C . HIS A 1 339 ? -12.475 5.146 -18.620 1.00 96.38 339 HIS A C 1
ATOM 2767 O O . HIS A 1 339 ? -12.497 4.424 -17.627 1.00 96.38 339 HIS A O 1
ATOM 2773 N N . CYS A 1 340 ? -12.637 6.464 -18.564 1.00 97.12 340 CYS A N 1
ATOM 2774 C CA . CYS A 1 340 ? -12.951 7.168 -17.333 1.00 97.12 340 CYS A CA 1
ATOM 2775 C C . CYS A 1 340 ? -14.346 7.778 -17.420 1.00 97.12 340 CYS A C 1
ATOM 2777 O O . CYS A 1 340 ? -14.699 8.385 -18.439 1.00 97.12 340 CYS A O 1
ATOM 2779 N N . TYR A 1 341 ? -15.135 7.640 -16.362 1.00 95.69 341 TYR A N 1
ATOM 2780 C CA . TYR A 1 341 ? -16.510 8.129 -16.320 1.00 95.69 341 TYR A CA 1
ATOM 2781 C C . TYR A 1 341 ? -16.958 8.442 -14.893 1.00 95.69 341 TYR A C 1
ATOM 2783 O O . TYR A 1 341 ? -16.439 7.890 -13.924 1.00 95.69 341 TYR A O 1
ATOM 2791 N N . LEU A 1 342 ? -17.938 9.334 -14.773 1.00 95.56 342 LEU A N 1
ATOM 2792 C CA . LEU A 1 342 ? -18.633 9.580 -13.515 1.00 95.56 342 LEU A CA 1
ATOM 2793 C C . LEU A 1 342 ? -19.806 8.617 -13.368 1.00 95.56 342 LEU A C 1
ATOM 2795 O O . LEU A 1 342 ? -20.492 8.320 -14.350 1.00 95.56 342 LEU A O 1
ATOM 2799 N N . SER A 1 343 ? -20.053 8.178 -12.141 1.00 94.31 343 SER A N 1
ATOM 2800 C CA . SER A 1 343 ? -21.246 7.420 -11.768 1.00 94.31 343 SER A CA 1
ATOM 2801 C C . SER A 1 343 ? -21.744 7.842 -10.391 1.00 94.31 343 SER A C 1
ATOM 2803 O O . SER A 1 343 ? -20.960 8.318 -9.566 1.00 94.31 343 SER A O 1
ATOM 2805 N N . ASP A 1 344 ? -23.014 7.573 -10.125 1.00 94.12 344 ASP A N 1
ATOM 2806 C CA . ASP A 1 344 ? -23.612 7.766 -8.807 1.00 94.12 344 ASP A CA 1
ATOM 2807 C C . ASP A 1 344 ? -23.075 6.747 -7.780 1.00 94.12 344 ASP A C 1
ATOM 2809 O O . ASP A 1 344 ? -22.466 5.720 -8.118 1.00 94.12 344 ASP A O 1
ATOM 2813 N N . TYR A 1 345 ? -23.333 7.007 -6.502 1.00 92.62 345 TYR A N 1
ATOM 2814 C CA . TYR A 1 345 ? -23.085 6.099 -5.399 1.00 92.62 345 TYR A CA 1
ATOM 2815 C C . TYR A 1 345 ? -23.792 4.766 -5.628 1.00 92.62 345 TYR A C 1
ATOM 2817 O O . TYR A 1 345 ? -24.967 4.684 -5.996 1.00 92.62 345 TYR A O 1
ATOM 2825 N N . GLN A 1 346 ? -23.086 3.679 -5.324 1.00 87.25 346 GLN A N 1
ATOM 2826 C CA . GLN A 1 346 ? -23.706 2.363 -5.301 1.00 87.25 346 GLN A CA 1
ATOM 2827 C C . GLN A 1 346 ? -24.634 2.255 -4.090 1.00 87.25 346 GLN A C 1
ATOM 2829 O O . GLN A 1 346 ? -24.188 2.254 -2.938 1.00 87.25 346 GLN A O 1
ATOM 2834 N N . ALA A 1 347 ? -25.931 2.109 -4.360 1.00 86.44 347 ALA A N 1
ATOM 2835 C CA . ALA A 1 347 ? -26.909 1.816 -3.325 1.00 86.44 347 ALA A CA 1
ATOM 2836 C C . ALA A 1 347 ? -26.616 0.450 -2.665 1.00 86.44 347 ALA A C 1
ATOM 2838 O O . ALA A 1 347 ? -26.242 -0.495 -3.365 1.00 86.44 347 ALA A O 1
ATOM 2839 N N . PRO A 1 348 ? -26.870 0.290 -1.350 1.00 85.50 348 PRO A N 1
ATOM 2840 C CA . PRO A 1 348 ? -26.657 -0.979 -0.666 1.00 85.50 348 PRO A CA 1
ATOM 2841 C C . PRO A 1 348 ? -27.516 -2.077 -1.295 1.00 85.50 348 PRO A C 1
ATOM 2843 O O . PRO A 1 348 ? -28.746 -1.934 -1.386 1.00 85.50 348 PRO A O 1
ATOM 2846 N N . THR A 1 349 ? -26.888 -3.181 -1.681 1.00 82.88 349 THR A N 1
ATOM 2847 C CA . THR A 1 349 ? -27.546 -4.378 -2.209 1.00 82.88 349 THR A CA 1
ATOM 2848 C C . THR A 1 349 ? -28.398 -5.059 -1.136 1.00 82.88 349 THR A C 1
ATOM 2850 O O . THR A 1 349 ? -28.210 -4.867 0.066 1.00 82.88 349 THR A O 1
ATOM 2853 N N . ALA A 1 350 ? -29.340 -5.915 -1.547 1.00 77.06 350 ALA A N 1
ATOM 2854 C CA . ALA A 1 350 ? -30.143 -6.694 -0.600 1.00 77.06 350 ALA A CA 1
ATOM 2855 C C . ALA A 1 350 ? -29.276 -7.570 0.331 1.00 77.06 350 ALA A C 1
ATOM 2857 O O . ALA A 1 350 ? -29.611 -7.718 1.504 1.00 77.06 350 ALA A O 1
ATOM 2858 N N . LYS A 1 351 ? -28.146 -8.089 -0.176 1.00 70.31 351 LYS A N 1
ATOM 2859 C CA . LYS A 1 351 ? -27.186 -8.893 0.596 1.00 70.31 351 LYS A CA 1
ATOM 2860 C C . LYS A 1 351 ? -26.436 -8.075 1.649 1.00 70.31 351 LYS A C 1
ATOM 2862 O O . LYS A 1 351 ? -26.135 -8.598 2.708 1.00 70.31 351 LYS A O 1
ATOM 2867 N N . GLU A 1 352 ? -26.160 -6.799 1.391 1.00 74.94 352 GLU A N 1
ATOM 2868 C CA . GLU A 1 352 ? -25.514 -5.912 2.371 1.00 74.94 352 GLU A CA 1
ATOM 2869 C C . GLU A 1 352 ? -26.488 -5.413 3.449 1.00 74.94 352 GLU A C 1
ATOM 2871 O O . GLU A 1 352 ? -26.070 -5.035 4.542 1.00 74.94 352 GLU A O 1
ATOM 2876 N N . ARG A 1 353 ? -27.796 -5.399 3.159 1.00 70.00 353 ARG A N 1
ATOM 2877 C CA . ARG A 1 353 ? -28.827 -4.892 4.082 1.00 70.00 353 ARG A CA 1
ATOM 2878 C C . ARG A 1 353 ? -29.228 -5.879 5.175 1.00 70.00 353 ARG A C 1
ATOM 2880 O O . ARG A 1 353 ? -29.821 -5.450 6.165 1.00 70.00 353 ARG A O 1
ATOM 2887 N N . ALA A 1 354 ? -28.952 -7.166 5.003 1.00 66.94 354 ALA A N 1
ATOM 2888 C CA . ALA A 1 354 ? -29.381 -8.206 5.927 1.00 66.94 354 ALA A CA 1
ATOM 2889 C C . ALA A 1 354 ? -28.207 -9.122 6.306 1.00 66.94 354 ALA A C 1
ATOM 2891 O O . ALA A 1 354 ? -27.433 -9.502 5.429 1.00 66.94 354 ALA A O 1
ATOM 2892 N N . PRO A 1 355 ? -28.085 -9.519 7.588 1.00 67.88 355 PRO A N 1
ATOM 2893 C CA . PRO A 1 355 ? -27.245 -10.649 7.967 1.00 67.88 355 PRO A CA 1
ATOM 2894 C C . PRO A 1 355 ? -27.623 -11.902 7.170 1.00 67.88 355 PRO A C 1
ATOM 2896 O O . PRO A 1 355 ? -28.761 -12.038 6.707 1.00 67.88 355 PRO A O 1
ATOM 2899 N N . LEU A 1 356 ? -26.684 -12.836 7.051 1.00 70.81 356 LEU A N 1
ATOM 2900 C CA . LEU A 1 356 ? -26.929 -14.112 6.387 1.00 70.81 356 LEU A CA 1
ATOM 2901 C C . LEU A 1 356 ? -28.020 -14.878 7.153 1.00 70.81 356 LEU A C 1
ATOM 2903 O O . LEU A 1 356 ? -27.956 -15.036 8.374 1.00 70.81 356 LEU A O 1
ATOM 2907 N N . SER A 1 357 ? -29.065 -15.320 6.451 1.00 57.03 357 SER A N 1
ATOM 2908 C CA . SER A 1 357 ? -30.168 -16.069 7.055 1.00 57.03 357 SER A CA 1
ATOM 2909 C C . SER A 1 357 ? -29.826 -17.559 7.129 1.00 57.03 357 SER A C 1
ATOM 2911 O O . SER A 1 357 ? -29.763 -18.187 6.084 1.00 57.03 357 SER A O 1
ATOM 2913 N N . GLY A 1 358 ? -29.668 -18.104 8.343 1.00 50.09 358 GLY A N 1
ATOM 2914 C CA . GLY A 1 358 ? -29.817 -19.523 8.724 1.00 50.09 358 GLY A CA 1
ATOM 2915 C C . GLY A 1 358 ? -29.197 -20.634 7.845 1.00 50.09 358 GLY A C 1
ATOM 2916 O O . GLY A 1 358 ? -29.567 -20.820 6.694 1.00 50.09 358 GLY A O 1
ATOM 2917 N N . SER A 1 359 ? -28.408 -21.513 8.481 1.00 42.81 359 SER A N 1
ATOM 2918 C CA . SER A 1 359 ? -27.831 -22.791 7.987 1.00 42.81 359 SER A CA 1
ATOM 2919 C C . SER A 1 359 ? -26.572 -22.748 7.116 1.00 42.81 359 SER A C 1
ATOM 2921 O O . SER A 1 359 ? -26.062 -23.809 6.764 1.00 42.81 359 SER A O 1
ATOM 2923 N N . GLU A 1 360 ? -26.005 -21.574 6.848 1.00 52.34 360 GLU A N 1
ATOM 2924 C CA . GLU A 1 360 ? -24.608 -21.516 6.408 1.00 52.34 360 GLU A CA 1
ATOM 2925 C C . GLU A 1 360 ? -23.702 -21.945 7.576 1.00 52.34 360 GLU A C 1
ATOM 2927 O O . GLU A 1 360 ? -23.988 -21.635 8.737 1.00 52.34 360 GLU A O 1
ATOM 2932 N N . GLU A 1 361 ? -22.672 -22.743 7.277 1.00 52.44 361 GLU A N 1
ATOM 2933 C CA . GLU A 1 361 ? -21.680 -23.235 8.240 1.00 52.44 361 GLU A CA 1
ATOM 2934 C C . GLU A 1 361 ? -21.278 -22.121 9.214 1.00 52.44 361 GLU A C 1
ATOM 2936 O O . GLU A 1 361 ? -21.035 -20.987 8.794 1.00 52.44 361 GLU A O 1
ATOM 2941 N N . LYS A 1 362 ? -21.232 -22.432 10.519 1.00 64.62 362 LYS A N 1
ATOM 2942 C CA . LYS A 1 362 ? -20.810 -21.478 11.552 1.00 64.62 362 LYS A CA 1
ATOM 2943 C C . LYS A 1 362 ? -19.536 -20.786 11.070 1.00 64.62 362 LYS A C 1
ATOM 2945 O O . LYS A 1 362 ? -18.544 -21.466 10.820 1.00 64.62 362 LYS A O 1
ATOM 2950 N N . LEU A 1 363 ? -19.589 -19.459 10.933 1.00 76.19 363 LEU A N 1
ATOM 2951 C CA . LEU A 1 363 ? -18.477 -18.642 10.455 1.00 76.19 363 LEU A CA 1
ATOM 2952 C C . LEU A 1 363 ? -17.212 -18.999 11.238 1.00 76.19 363 LEU A C 1
ATOM 2954 O O . LEU A 1 363 ? -17.097 -18.695 12.425 1.00 76.19 363 LEU A O 1
ATOM 2958 N N . ALA A 1 364 ? -16.273 -19.677 10.581 1.00 86.00 364 ALA A N 1
ATOM 2959 C CA . ALA A 1 364 ? -15.019 -20.098 11.188 1.00 86.00 364 ALA A CA 1
ATOM 2960 C C . ALA A 1 364 ? -14.049 -18.907 11.237 1.00 86.00 364 ALA A C 1
ATOM 2962 O O . ALA A 1 364 ? -13.056 -18.866 10.514 1.00 86.00 364 ALA A O 1
ATOM 2963 N N . LEU A 1 365 ? -14.373 -17.908 12.068 1.00 90.69 365 LEU A N 1
ATOM 2964 C CA . LEU A 1 365 ? -13.613 -16.657 12.188 1.00 90.69 365 LEU A CA 1
ATOM 2965 C C . LEU A 1 365 ? -12.136 -16.916 12.508 1.00 90.69 365 LEU A C 1
ATOM 2967 O O . LEU A 1 365 ? -11.265 -16.244 11.968 1.00 90.69 365 LEU A O 1
ATOM 2971 N N . ASP A 1 366 ? -11.858 -17.923 13.339 1.00 91.19 366 ASP A N 1
ATOM 2972 C CA . ASP A 1 366 ? -10.500 -18.284 13.759 1.00 91.19 366 ASP A CA 1
ATOM 2973 C C . ASP A 1 366 ? -9.623 -18.823 12.622 1.00 91.19 366 ASP A C 1
ATOM 2975 O O . ASP A 1 366 ? -8.401 -18.744 12.711 1.00 91.19 366 ASP A O 1
ATOM 2979 N N . THR A 1 367 ? -10.224 -19.344 11.550 1.00 94.00 367 THR A N 1
ATOM 2980 C CA . THR A 1 367 ? -9.510 -19.954 10.416 1.00 94.00 367 THR A CA 1
ATOM 2981 C C . THR A 1 367 ? -9.792 -19.242 9.096 1.00 94.00 367 THR A C 1
ATOM 2983 O O . THR A 1 367 ? -9.512 -19.784 8.029 1.00 94.00 367 THR A O 1
ATOM 2986 N N . ALA A 1 368 ? -10.397 -18.054 9.139 1.00 95.19 368 ALA A N 1
ATOM 2987 C CA . ALA A 1 368 ? -10.677 -17.280 7.941 1.00 95.19 368 ALA A CA 1
ATOM 2988 C C . ALA A 1 368 ? -9.360 -16.825 7.299 1.00 95.19 368 ALA A C 1
ATOM 2990 O O . ALA A 1 368 ? -8.556 -16.137 7.927 1.00 95.19 368 ALA A O 1
ATOM 2991 N N . THR A 1 369 ? -9.155 -17.215 6.043 1.00 96.12 369 THR A N 1
ATOM 2992 C CA . THR A 1 369 ? -7.945 -16.936 5.253 1.00 96.12 369 THR A CA 1
ATOM 2993 C C . THR A 1 369 ? -8.095 -15.727 4.332 1.00 96.12 369 THR A C 1
ATOM 2995 O O . THR A 1 369 ? -7.174 -15.412 3.587 1.00 96.12 369 THR A O 1
ATOM 2998 N N . LYS A 1 370 ? -9.263 -15.075 4.332 1.00 95.56 370 LYS A N 1
ATOM 2999 C CA . LYS A 1 370 ? -9.594 -13.931 3.477 1.00 95.56 370 LYS A CA 1
ATOM 3000 C C . LYS A 1 370 ? -10.507 -12.947 4.213 1.00 95.56 370 LYS A C 1
ATOM 3002 O O . LYS A 1 370 ? -11.186 -13.363 5.161 1.00 95.56 370 LYS A O 1
ATOM 3007 N N . PRO A 1 371 ? -10.580 -11.684 3.758 1.00 95.75 371 PRO A N 1
ATOM 3008 C CA . PRO A 1 371 ? -11.529 -10.708 4.282 1.00 95.75 371 PRO A CA 1
ATOM 3009 C C . PRO A 1 371 ? -12.971 -11.227 4.235 1.00 95.75 371 PRO A C 1
ATOM 3011 O O . PRO A 1 371 ? -13.399 -11.837 3.253 1.00 95.75 371 PRO A O 1
ATOM 3014 N N . LEU A 1 372 ? -13.735 -10.975 5.299 1.00 94.75 372 LEU A N 1
ATOM 3015 C CA . LEU A 1 372 ? -15.153 -11.328 5.359 1.00 94.75 372 LEU A CA 1
ATOM 3016 C C . LEU A 1 372 ? -15.976 -10.431 4.428 1.00 94.75 372 LEU A C 1
ATOM 3018 O O . LEU A 1 372 ? -15.684 -9.259 4.251 1.00 94.75 372 LEU A O 1
ATOM 3022 N N . SER A 1 373 ? -17.078 -10.927 3.881 1.00 93.12 373 SER A N 1
ATOM 3023 C CA . SER A 1 373 ? -18.078 -10.036 3.276 1.00 93.12 373 SER A CA 1
ATOM 3024 C C . SER A 1 373 ? -18.792 -9.195 4.345 1.00 93.12 373 SER A C 1
ATOM 3026 O O . SER A 1 373 ? -18.918 -9.614 5.500 1.00 93.12 373 SER A O 1
ATOM 3028 N N . SER A 1 374 ? -19.358 -8.045 3.964 1.00 92.31 374 SER A N 1
ATOM 3029 C CA . SER A 1 374 ? -20.152 -7.191 4.869 1.00 92.31 374 SER A CA 1
ATOM 3030 C C . SER A 1 374 ? -21.280 -7.954 5.581 1.00 92.31 374 SER A C 1
ATOM 3032 O O . SER A 1 374 ? -21.554 -7.718 6.758 1.00 92.31 374 SER A O 1
ATOM 3034 N N . ALA A 1 375 ? -21.908 -8.916 4.895 1.00 90.50 375 ALA A N 1
ATOM 3035 C CA . ALA A 1 375 ? -22.954 -9.762 5.469 1.00 90.50 375 ALA A CA 1
ATOM 3036 C C . ALA A 1 375 ? -22.403 -10.722 6.539 1.00 90.50 375 ALA A C 1
ATOM 3038 O O . ALA A 1 375 ? -23.031 -10.914 7.583 1.00 90.50 375 ALA A O 1
ATOM 3039 N N . GLN A 1 376 ? -21.210 -11.288 6.323 1.00 93.19 376 GLN A N 1
ATOM 3040 C CA . GLN A 1 376 ? -20.523 -12.127 7.311 1.00 93.19 376 GLN A CA 1
ATOM 3041 C C . GLN A 1 376 ? -20.085 -11.311 8.535 1.00 93.19 376 GLN A C 1
ATOM 3043 O O . GLN A 1 376 ? -20.287 -11.768 9.657 1.00 93.19 376 GLN A O 1
ATOM 3048 N N . VAL A 1 377 ? -19.582 -10.084 8.343 1.00 95.31 377 VAL A N 1
ATOM 3049 C CA . VAL A 1 377 ? -19.263 -9.150 9.442 1.00 95.31 377 VAL A CA 1
ATOM 3050 C C . VAL A 1 377 ? -20.509 -8.850 10.278 1.00 95.31 377 VAL A C 1
ATOM 3052 O O . VAL A 1 377 ? -20.484 -8.985 11.501 1.00 95.31 377 VAL A O 1
ATOM 3055 N N . ALA A 1 378 ? -21.625 -8.496 9.630 1.00 93.38 378 ALA A N 1
ATOM 3056 C CA . ALA A 1 378 ? -22.888 -8.225 10.317 1.00 93.38 378 ALA A CA 1
ATOM 3057 C C . ALA A 1 378 ? -23.418 -9.455 11.077 1.00 93.38 378 ALA A C 1
ATOM 3059 O O . ALA A 1 378 ? -23.950 -9.316 12.179 1.00 93.38 378 ALA A O 1
ATOM 3060 N N . THR A 1 379 ? -23.246 -10.652 10.509 1.00 92.12 379 THR A N 1
ATOM 3061 C CA . THR A 1 379 ? -23.642 -11.923 11.133 1.00 92.12 379 THR A CA 1
ATOM 3062 C C . THR A 1 379 ? -22.796 -12.215 12.373 1.00 92.12 379 THR A C 1
ATOM 3064 O O . THR A 1 379 ? -23.354 -12.442 13.443 1.00 92.12 379 THR A O 1
ATOM 3067 N N . ALA A 1 380 ? -21.468 -12.117 12.270 1.00 94.19 380 ALA A N 1
ATOM 3068 C CA . ALA A 1 380 ? -20.551 -12.316 13.393 1.00 94.19 380 ALA A CA 1
ATOM 3069 C C . ALA A 1 380 ? -20.787 -11.308 14.532 1.00 94.19 380 ALA A C 1
ATOM 3071 O O . ALA A 1 380 ? -20.788 -11.677 15.706 1.00 94.19 380 ALA A O 1
ATOM 3072 N N . LEU A 1 381 ? -21.053 -10.040 14.195 1.00 95.88 381 LEU A N 1
ATOM 3073 C CA . LEU A 1 381 ? -21.389 -9.005 15.176 1.00 95.88 381 LEU A CA 1
ATOM 3074 C C . LEU A 1 381 ? -22.724 -9.286 15.886 1.00 95.88 381 LEU A C 1
ATOM 3076 O O . LEU A 1 381 ? -22.875 -8.979 17.068 1.00 95.88 381 LEU A O 1
ATOM 3080 N N . ALA A 1 382 ? -23.703 -9.871 15.189 1.00 93.62 382 ALA A N 1
ATOM 3081 C CA . ALA A 1 382 ? -25.002 -10.204 15.771 1.00 93.62 382 ALA A CA 1
ATOM 3082 C C . ALA A 1 382 ? -24.924 -11.310 16.842 1.00 93.62 382 ALA A C 1
ATOM 3084 O O . ALA A 1 382 ? -25.786 -11.344 17.721 1.00 93.62 382 ALA A O 1
ATOM 3085 N N . GLU A 1 383 ? -23.895 -12.167 16.809 1.00 92.62 383 GLU A N 1
ATOM 3086 C CA . GLU A 1 383 ? -23.651 -13.202 17.828 1.00 92.62 383 GLU A CA 1
ATOM 3087 C C . GLU A 1 383 ? -23.190 -12.620 19.177 1.00 92.62 383 GLU A C 1
ATOM 3089 O O . GLU A 1 383 ? -23.328 -13.267 20.220 1.00 92.62 383 GLU A O 1
ATOM 3094 N N . ILE A 1 384 ? -22.671 -11.389 19.182 1.00 94.38 384 ILE A N 1
ATOM 3095 C CA . ILE A 1 384 ? -22.236 -10.698 20.397 1.00 94.38 384 ILE A CA 1
ATOM 3096 C C . ILE A 1 384 ? -23.469 -10.165 21.142 1.00 94.38 384 ILE A C 1
ATOM 3098 O O . ILE A 1 384 ? -24.269 -9.379 20.616 1.00 94.38 384 ILE A O 1
ATOM 3102 N N . LYS A 1 385 ? -23.629 -10.595 22.399 1.00 93.38 385 LYS A N 1
ATOM 3103 C CA . LYS A 1 385 ? -24.726 -10.159 23.274 1.00 93.38 385 LYS A CA 1
ATOM 3104 C C . LYS A 1 385 ? -24.513 -8.710 23.695 1.00 93.38 385 LYS A C 1
ATOM 3106 O O . LYS A 1 385 ? -23.483 -8.381 24.261 1.00 93.38 385 LYS A O 1
ATOM 3111 N N . GLY A 1 386 ? -25.519 -7.876 23.472 1.00 95.12 386 GLY A N 1
ATOM 3112 C CA . GLY A 1 386 ? -25.468 -6.456 23.794 1.00 95.12 386 GLY A CA 1
ATOM 3113 C C . GLY A 1 386 ? -26.521 -5.671 23.026 1.00 95.12 386 GLY A C 1
ATOM 3114 O O . GLY A 1 386 ? -27.168 -6.202 22.109 1.00 95.12 386 GLY A O 1
ATOM 3115 N N . GLU A 1 387 ? -26.680 -4.407 23.398 1.00 97.38 387 GLU A N 1
ATOM 3116 C CA . GLU A 1 387 ? -27.551 -3.467 22.703 1.00 97.38 387 GLU A CA 1
ATOM 3117 C C . GLU A 1 387 ? -26.979 -3.163 21.310 1.00 97.38 387 GLU A C 1
ATOM 3119 O O . GLU A 1 387 ? -25.779 -2.945 21.149 1.00 97.38 387 GLU A O 1
ATOM 3124 N N . SER A 1 388 ? -27.825 -3.203 20.279 1.00 97.38 388 SER A N 1
ATOM 3125 C CA . SER A 1 388 ? -27.411 -2.898 18.906 1.00 97.38 388 SER A CA 1
ATOM 3126 C C . SER A 1 388 ? -27.500 -1.401 18.644 1.00 97.38 388 SER A C 1
ATOM 3128 O O . SER A 1 388 ? -28.584 -0.828 18.750 1.00 97.38 388 SER A O 1
ATOM 3130 N N . TRP A 1 389 ? -26.406 -0.801 18.188 1.00 97.56 389 TRP A N 1
ATOM 3131 C CA . TRP A 1 389 ? -26.369 0.577 17.701 1.00 97.56 389 TRP A CA 1
ATOM 3132 C C . TRP A 1 389 ? -26.041 0.617 16.215 1.00 97.56 389 TRP A C 1
ATOM 3134 O O . TRP A 1 389 ? -25.504 -0.342 15.651 1.00 97.56 389 TRP A O 1
ATOM 3144 N N . TYR A 1 390 ? -26.396 1.720 15.562 1.00 95.69 390 TYR A N 1
ATOM 3145 C CA . TYR A 1 390 ? -25.997 1.947 14.184 1.00 95.69 390 TYR A CA 1
ATOM 3146 C C . TYR A 1 390 ? -25.912 3.432 13.839 1.00 95.69 390 TYR A C 1
ATOM 3148 O O . TYR A 1 390 ? -26.693 4.241 14.333 1.00 95.69 390 TYR A O 1
ATOM 3156 N N . ALA A 1 391 ? -25.010 3.738 12.915 1.00 96.31 391 ALA A N 1
ATOM 3157 C CA . ALA A 1 391 ? -24.992 4.964 12.131 1.00 96.31 391 ALA A CA 1
ATOM 3158 C C . ALA A 1 391 ? -25.191 4.631 10.639 1.00 96.31 391 ALA A C 1
ATOM 3160 O O . ALA A 1 391 ? -25.430 3.473 10.271 1.00 96.31 391 ALA A O 1
ATOM 3161 N N . GLN A 1 392 ? -25.132 5.646 9.779 1.00 94.88 392 GLN A N 1
ATOM 3162 C CA . GLN A 1 392 ? -25.252 5.495 8.329 1.00 94.88 392 GLN A CA 1
ATOM 3163 C C . GLN A 1 392 ? -24.013 6.048 7.638 1.00 94.88 392 GLN A C 1
ATOM 3165 O O . GLN A 1 392 ? -23.544 7.124 8.002 1.00 94.88 392 GLN A O 1
ATOM 3170 N N . SER A 1 393 ? -23.524 5.322 6.638 1.00 95.69 393 SER A N 1
ATOM 3171 C CA . SER A 1 393 ? -22.569 5.853 5.675 1.00 95.69 393 SER A CA 1
ATOM 3172 C C . SER A 1 393 ? -23.244 6.824 4.714 1.00 95.69 393 SER A C 1
ATOM 3174 O O . SER A 1 393 ? -24.476 6.921 4.652 1.00 95.69 393 SER A O 1
ATOM 3176 N N . VAL A 1 394 ? -22.428 7.512 3.929 1.00 94.06 394 VAL A N 1
ATOM 3177 C CA . VAL A 1 394 ? -22.870 8.474 2.913 1.00 94.06 394 VAL A CA 1
ATOM 3178 C C . VAL A 1 394 ? -23.788 7.814 1.881 1.00 94.06 394 VAL A C 1
ATOM 3180 O O . VAL A 1 394 ? -24.829 8.375 1.544 1.00 94.06 394 VAL A O 1
ATOM 3183 N N . SER A 1 395 ? -23.478 6.590 1.439 1.00 93.19 395 SER A N 1
ATOM 3184 C CA . SER A 1 395 ? -24.324 5.855 0.492 1.00 93.19 395 SER A CA 1
ATOM 3185 C C . SER A 1 395 ? -25.494 5.105 1.158 1.00 93.19 395 SER A C 1
ATOM 3187 O O . SER A 1 395 ? -26.214 4.350 0.496 1.00 93.19 395 SER A O 1
ATOM 3189 N N . GLY A 1 396 ? -25.685 5.255 2.473 1.00 93.50 396 GLY 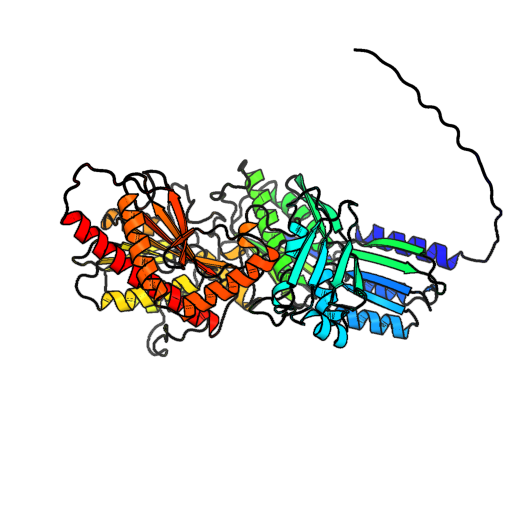A N 1
ATOM 3190 C CA . GLY A 1 396 ? -26.781 4.645 3.230 1.00 93.50 396 GLY A CA 1
ATOM 3191 C C . GLY A 1 396 ? -26.535 3.212 3.718 1.00 93.50 396 GLY A C 1
ATOM 3192 O O . GLY A 1 396 ? -27.486 2.551 4.152 1.00 93.50 396 GLY A O 1
ATOM 3193 N N . ARG A 1 397 ? -25.296 2.700 3.678 1.00 94.69 397 ARG A N 1
ATOM 3194 C CA . ARG A 1 397 ? -24.935 1.449 4.370 1.00 94.69 397 ARG A CA 1
ATOM 3195 C C . ARG A 1 397 ? -24.941 1.671 5.880 1.00 94.69 397 ARG A C 1
ATOM 3197 O O . ARG A 1 397 ? -24.756 2.778 6.375 1.00 94.69 397 ARG A O 1
ATOM 3204 N N . ARG A 1 398 ? -25.178 0.604 6.643 1.00 95.06 398 ARG A N 1
ATOM 3205 C CA . ARG A 1 398 ? -25.173 0.680 8.109 1.00 95.06 398 ARG A CA 1
ATOM 3206 C C . ARG A 1 398 ? -23.756 0.519 8.640 1.00 95.06 398 ARG A C 1
ATOM 3208 O O . ARG A 1 398 ? -23.118 -0.493 8.365 1.00 95.06 398 ARG A O 1
ATOM 3215 N N . VAL A 1 399 ? -23.340 1.454 9.484 1.00 97.25 399 VAL A N 1
ATOM 3216 C CA . VAL A 1 399 ? -22.196 1.271 10.381 1.00 97.25 399 VAL A CA 1
ATOM 3217 C C . VAL A 1 399 ? -22.738 0.660 11.663 1.00 97.25 399 VAL A C 1
ATOM 3219 O O . VAL A 1 399 ? -23.451 1.330 12.406 1.00 97.25 399 VAL A O 1
ATOM 3222 N N . ASN A 1 400 ? -22.504 -0.634 11.876 1.00 97.12 400 ASN A N 1
ATOM 3223 C CA . ASN A 1 400 ? -23.109 -1.379 12.981 1.00 97.12 400 ASN A CA 1
ATOM 3224 C C . ASN A 1 400 ? -22.168 -1.446 14.185 1.00 97.12 400 ASN A C 1
ATOM 3226 O O . ASN A 1 400 ? -20.984 -1.730 14.023 1.00 97.12 400 ASN A O 1
ATOM 3230 N N . ALA A 1 401 ? -22.723 -1.297 15.388 1.00 98.38 401 ALA A N 1
ATOM 3231 C CA . ALA A 1 401 ? -21.993 -1.513 16.630 1.00 98.38 401 ALA A CA 1
ATOM 3232 C C . ALA A 1 401 ? -22.802 -2.315 17.658 1.00 98.38 401 ALA A C 1
ATOM 3234 O O . ALA A 1 401 ? -24.033 -2.406 17.590 1.00 98.38 401 ALA A O 1
ATOM 3235 N N . LYS A 1 402 ? -22.094 -2.879 18.638 1.00 98.31 402 LYS A N 1
ATOM 3236 C CA . LYS A 1 402 ? -22.668 -3.520 19.825 1.00 98.31 402 LYS A CA 1
ATOM 3237 C C . LYS A 1 402 ? -22.165 -2.845 21.088 1.00 98.31 402 LYS A C 1
ATOM 3239 O O . LYS A 1 402 ? -20.960 -2.679 21.250 1.00 98.31 402 LYS A O 1
ATOM 3244 N N . TYR A 1 403 ? -23.089 -2.506 21.979 1.00 98.44 403 TYR A N 1
ATOM 3245 C CA . TYR A 1 403 ? -22.788 -2.057 23.329 1.00 98.44 403 TYR A CA 1
ATOM 3246 C C . TYR A 1 403 ? -23.003 -3.192 24.333 1.00 98.44 403 TYR A C 1
ATOM 3248 O O . TYR A 1 403 ? -24.118 -3.690 24.511 1.00 98.44 403 TYR A O 1
ATOM 3256 N N . CYS A 1 404 ? -21.921 -3.587 24.994 1.00 98.06 404 CYS A N 1
ATOM 3257 C CA . CYS A 1 404 ? -21.892 -4.614 26.024 1.00 98.06 404 CYS A CA 1
ATOM 3258 C C . CYS A 1 404 ? -21.656 -3.927 27.372 1.00 98.06 404 CYS A C 1
ATOM 3260 O O . CYS A 1 404 ? -20.537 -3.506 27.668 1.00 98.06 404 CYS A O 1
ATOM 3262 N N . GLN A 1 405 ? -22.711 -3.770 28.173 1.00 97.25 405 GLN A N 1
ATOM 3263 C CA . GLN A 1 405 ? -22.626 -3.126 29.482 1.00 97.25 405 GLN A CA 1
ATOM 3264 C C . GLN A 1 405 ? -22.141 -4.106 30.558 1.00 97.25 405 GLN A C 1
ATOM 3266 O O . GLN A 1 405 ? -22.677 -5.207 30.687 1.00 97.25 405 GLN A O 1
ATOM 3271 N N . GLY A 1 406 ? -21.194 -3.658 31.385 1.00 97.00 406 GLY A N 1
ATOM 3272 C CA . GLY A 1 406 ? -20.660 -4.422 32.511 1.00 97.00 406 GLY A CA 1
ATOM 3273 C C . GLY A 1 406 ? -20.154 -3.532 33.645 1.00 97.00 406 GLY A C 1
ATOM 3274 O O . GLY A 1 406 ? -20.446 -2.337 33.688 1.00 97.00 406 GLY A O 1
ATOM 3275 N N . SER A 1 407 ? -19.425 -4.133 34.587 1.00 97.00 407 SER A N 1
ATOM 3276 C CA . SER A 1 407 ? -18.871 -3.455 35.768 1.00 97.00 407 SER A CA 1
ATOM 3277 C C . SER A 1 407 ? -17.479 -2.864 35.552 1.00 97.00 407 SER A C 1
ATOM 3279 O O . SER A 1 407 ? -17.054 -2.027 36.345 1.00 97.00 407 SER A O 1
ATOM 3281 N N . ASP A 1 408 ? -16.772 -3.307 34.516 1.00 97.81 408 ASP A N 1
ATOM 3282 C CA . ASP A 1 408 ? -15.432 -2.841 34.176 1.00 97.81 408 ASP A CA 1
ATOM 3283 C C . ASP A 1 408 ? -15.451 -1.397 33.648 1.00 97.81 408 ASP A C 1
ATOM 3285 O O . ASP A 1 408 ? -16.498 -0.826 33.310 1.00 97.81 408 ASP A O 1
ATOM 3289 N N . HIS A 1 409 ? -14.268 -0.788 33.539 1.00 98.06 409 HIS A N 1
ATOM 3290 C CA . HIS A 1 409 ? -14.130 0.504 32.879 1.00 98.06 409 HIS A CA 1
ATOM 3291 C C . HIS A 1 409 ? -14.438 0.368 31.376 1.00 98.06 409 HIS A C 1
ATOM 3293 O O . HIS A 1 409 ? -13.886 -0.520 30.723 1.00 98.06 409 HIS A O 1
ATOM 3299 N N . PRO A 1 410 ? -15.277 1.245 30.797 1.00 98.12 410 PRO A N 1
ATOM 3300 C CA . PRO A 1 410 ? -15.685 1.131 29.403 1.00 98.12 410 PRO A CA 1
ATOM 3301 C C . PRO A 1 410 ? -14.536 1.388 28.423 1.00 98.12 410 PRO A C 1
ATOM 3303 O O . PRO A 1 410 ? -13.768 2.344 28.578 1.00 98.12 410 PRO A O 1
ATOM 3306 N N . VAL A 1 411 ? -14.479 0.563 27.375 1.00 98.69 411 VAL A N 1
ATOM 3307 C CA . VAL A 1 411 ? -13.519 0.652 26.262 1.00 98.69 411 VAL A CA 1
ATOM 3308 C C . VAL A 1 411 ? -14.264 0.702 24.925 1.00 98.69 411 VAL A C 1
ATOM 3310 O O . VAL A 1 411 ? -15.239 -0.021 24.730 1.00 98.69 411 VAL A O 1
ATOM 3313 N N . ILE A 1 412 ? -13.807 1.535 23.991 1.00 98.81 412 ILE A N 1
ATOM 3314 C CA . ILE A 1 412 ? -14.278 1.522 22.596 1.00 98.81 412 ILE A CA 1
ATOM 3315 C C . ILE A 1 412 ? -13.314 0.662 21.778 1.00 98.81 412 ILE A C 1
ATOM 3317 O O . ILE A 1 412 ? -12.107 0.860 21.867 1.00 98.81 412 ILE A O 1
ATOM 3321 N N . ILE A 1 413 ? -13.833 -0.269 20.982 1.00 98.88 413 ILE A N 1
ATOM 3322 C CA . ILE A 1 413 ? -13.079 -1.124 20.060 1.00 98.88 413 ILE A CA 1
ATOM 3323 C C . ILE A 1 413 ? -13.598 -0.841 18.647 1.00 98.88 413 ILE A C 1
ATOM 3325 O O . ILE A 1 413 ? -14.781 -1.050 18.375 1.00 98.88 413 ILE A O 1
ATOM 3329 N N . SER A 1 414 ? -12.741 -0.374 17.744 1.00 98.69 414 SER A N 1
ATOM 3330 C CA . SER A 1 414 ? -13.102 -0.141 16.342 1.00 98.69 414 SER A CA 1
ATOM 3331 C C . SER A 1 414 ? -12.137 -0.802 15.372 1.00 98.69 414 SER A C 1
ATOM 3333 O O . SER A 1 414 ? -10.982 -1.059 15.708 1.00 98.69 414 SER A O 1
ATOM 3335 N N . ALA A 1 415 ? -12.625 -1.055 14.163 1.00 98.69 415 ALA A N 1
ATOM 3336 C CA . ALA A 1 415 ? -11.831 -1.504 13.030 1.00 98.69 415 ALA A CA 1
ATOM 3337 C C . ALA A 1 415 ? -12.501 -1.100 11.707 1.00 98.69 415 ALA A C 1
ATOM 3339 O O . ALA A 1 415 ? -13.640 -0.617 11.686 1.00 98.69 415 ALA A O 1
ATOM 3340 N N . GLY A 1 416 ? -11.791 -1.296 10.594 1.00 98.00 416 GLY A N 1
ATOM 3341 C CA . GLY A 1 416 ? -12.313 -0.998 9.261 1.00 98.00 416 GLY A CA 1
ATOM 3342 C C . GLY A 1 416 ? -12.605 0.489 9.055 1.00 98.00 416 GLY A C 1
ATOM 3343 O O . GLY A 1 416 ? -13.514 0.826 8.301 1.00 98.00 416 GLY A O 1
ATOM 3344 N N . GLN A 1 417 ? -11.880 1.370 9.756 1.00 97.38 417 GLN A N 1
ATOM 3345 C CA . GLN A 1 417 ? -11.855 2.806 9.468 1.00 97.38 417 GLN A CA 1
ATOM 3346 C C . GLN A 1 417 ? -11.319 3.032 8.051 1.00 97.38 417 GLN A C 1
ATOM 3348 O O . GLN A 1 417 ? -11.925 3.738 7.246 1.00 97.38 417 GLN A O 1
ATOM 3353 N N . HIS A 1 418 ? -10.181 2.409 7.762 1.00 98.19 418 HIS A N 1
ATOM 3354 C CA . HIS A 1 418 ? -9.677 2.226 6.415 1.00 98.19 418 HIS A CA 1
ATOM 3355 C C . HIS A 1 418 ? -10.099 0.838 5.959 1.00 98.19 418 HIS A C 1
ATOM 3357 O O . HIS A 1 418 ? -9.830 -0.156 6.632 1.00 98.19 418 HIS A O 1
ATOM 3363 N N . ALA A 1 419 ? -10.856 0.764 4.871 1.00 96.56 419 ALA A N 1
ATOM 3364 C CA . ALA A 1 419 ? -11.580 -0.461 4.570 1.00 96.56 419 ALA A CA 1
ATOM 3365 C C . ALA A 1 419 ? -10.696 -1.569 3.971 1.00 96.56 419 ALA A C 1
ATOM 3367 O O . ALA A 1 419 ? -11.042 -2.746 4.073 1.00 96.56 419 ALA A O 1
ATOM 3368 N N . ASN A 1 420 ? -9.560 -1.203 3.375 1.00 97.56 420 ASN A N 1
ATOM 3369 C CA . ASN A 1 420 ? -8.564 -2.133 2.843 1.00 97.56 420 ASN A CA 1
ATOM 3370 C C . ASN A 1 420 ? -7.697 -2.797 3.940 1.00 97.56 420 ASN A C 1
ATOM 3372 O O . ASN A 1 420 ? -7.107 -3.846 3.692 1.00 97.56 420 ASN A O 1
ATOM 3376 N N . GLU A 1 421 ? -7.701 -2.261 5.164 1.00 97.94 421 GLU A N 1
ATOM 3377 C CA . GLU A 1 421 ? -6.969 -2.765 6.340 1.00 97.94 421 GLU A CA 1
ATOM 3378 C C . GLU A 1 421 ? -7.799 -3.827 7.092 1.00 97.94 421 GLU A C 1
ATOM 3380 O O . GLU A 1 421 ? -8.427 -3.603 8.136 1.00 97.94 421 GLU A O 1
ATOM 3385 N N . SER A 1 422 ? -7.924 -4.997 6.472 1.00 96.69 422 SER A N 1
ATOM 3386 C CA . SER A 1 422 ? -9.028 -5.924 6.739 1.00 96.69 422 SER A CA 1
ATOM 3387 C C . SER A 1 422 ? -8.808 -6.921 7.887 1.00 96.69 422 SER A C 1
ATOM 3389 O O . SER A 1 422 ? -9.792 -7.473 8.399 1.00 96.69 422 SER A O 1
ATOM 3391 N N . THR A 1 423 ? -7.576 -7.141 8.365 1.00 98.50 423 THR A N 1
ATOM 3392 C CA . THR A 1 423 ? -7.325 -8.054 9.503 1.00 98.50 423 THR A CA 1
ATOM 3393 C C . THR A 1 423 ? -7.892 -7.512 10.811 1.00 98.50 423 THR A C 1
ATOM 3395 O O . THR A 1 423 ? -8.353 -8.292 11.653 1.00 98.50 423 THR A O 1
ATOM 3398 N N . GLY A 1 424 ? -7.927 -6.183 10.971 1.00 98.44 424 GLY A N 1
ATOM 3399 C CA . GLY A 1 424 ? -8.509 -5.520 12.136 1.00 98.44 424 GLY A CA 1
ATOM 3400 C C . GLY A 1 424 ? -9.992 -5.854 12.319 1.00 98.44 424 GLY A C 1
ATOM 3401 O O . GLY A 1 424 ? -10.440 -6.071 13.443 1.00 98.44 424 GLY A O 1
ATOM 3402 N N . ILE A 1 425 ? -10.750 -5.989 11.226 1.00 98.50 425 ILE A N 1
ATOM 3403 C CA . ILE A 1 425 ? -12.192 -6.295 11.258 1.00 98.50 425 ILE A CA 1
ATOM 3404 C C . ILE A 1 425 ? -12.437 -7.646 11.944 1.00 98.50 425 ILE A C 1
ATOM 3406 O O . ILE A 1 425 ? -13.234 -7.744 12.882 1.00 98.50 425 ILE A O 1
ATOM 3410 N N . LEU A 1 426 ? -11.722 -8.692 11.513 1.00 98.06 426 LEU A N 1
ATOM 3411 C CA . LEU A 1 426 ? -11.813 -10.013 12.139 1.00 98.06 426 LEU A CA 1
ATOM 3412 C C . LEU A 1 426 ? -11.232 -10.002 13.553 1.00 98.06 426 LEU A C 1
ATOM 3414 O O . LEU A 1 426 ? -11.841 -10.577 14.454 1.00 98.06 426 LEU A O 1
ATOM 3418 N N . GLY A 1 427 ? -10.093 -9.337 13.761 1.00 98.50 427 GLY A N 1
ATOM 3419 C CA . GLY A 1 427 ? -9.454 -9.231 15.072 1.00 98.50 427 GLY A CA 1
ATOM 3420 C C . GLY A 1 427 ? -10.388 -8.646 16.132 1.00 98.50 427 GLY A C 1
ATOM 3421 O O . GLY A 1 427 ? -10.531 -9.220 17.211 1.00 98.50 427 GLY A O 1
ATOM 3422 N N . ALA A 1 428 ? -11.100 -7.563 15.801 1.00 98.75 428 ALA A N 1
ATOM 3423 C CA . ALA A 1 428 ? -12.098 -6.952 16.675 1.00 98.75 428 ALA A CA 1
ATOM 3424 C C . ALA A 1 428 ? -13.251 -7.916 16.992 1.00 98.75 428 ALA A C 1
ATOM 3426 O O . ALA A 1 428 ? -13.602 -8.090 18.160 1.00 98.75 428 ALA A O 1
ATOM 3427 N N . LEU A 1 429 ? -13.829 -8.563 15.972 1.00 98.62 429 LEU A N 1
ATOM 3428 C CA . LEU A 1 429 ? -14.940 -9.506 16.145 1.00 98.62 429 LEU A CA 1
ATOM 3429 C C . LEU A 1 429 ? -14.553 -10.682 17.050 1.00 98.62 429 LEU A C 1
ATOM 3431 O O . LEU A 1 429 ? -15.271 -10.984 18.005 1.00 98.62 429 LEU A O 1
ATOM 3435 N N . ARG A 1 430 ? -13.403 -11.311 16.782 1.00 98.06 430 ARG A N 1
ATOM 3436 C CA . ARG A 1 430 ? -12.878 -12.442 17.563 1.00 98.06 430 ARG A CA 1
ATOM 3437 C C . ARG A 1 430 ? -12.621 -12.038 19.012 1.00 98.06 430 ARG A C 1
ATOM 3439 O O . ARG A 1 430 ? -13.073 -12.722 19.932 1.00 98.06 430 ARG A O 1
ATOM 3446 N N . ALA A 1 431 ? -11.973 -10.894 19.225 1.00 98.44 431 ALA A N 1
ATOM 3447 C CA . ALA A 1 431 ? -11.707 -10.383 20.561 1.00 98.44 431 ALA A CA 1
ATOM 3448 C C . ALA A 1 431 ? -12.994 -10.091 21.338 1.00 98.44 431 ALA A C 1
ATOM 3450 O O . ALA A 1 431 ? -13.116 -10.501 22.491 1.00 98.44 431 ALA A O 1
ATOM 3451 N N . ALA A 1 432 ? -13.981 -9.441 20.718 1.00 98.19 432 ALA A N 1
ATOM 3452 C CA . ALA A 1 432 ? -15.250 -9.157 21.378 1.00 98.19 432 ALA A CA 1
ATOM 3453 C C . ALA A 1 432 ? -16.034 -10.430 21.719 1.00 98.19 432 ALA A C 1
ATOM 3455 O O . ALA A 1 432 ? -16.583 -10.516 22.816 1.00 98.19 432 ALA A O 1
ATOM 3456 N N . GLN A 1 433 ? -16.038 -11.445 20.846 1.00 96.62 433 GLN A N 1
ATOM 3457 C CA . GLN A 1 433 ? -16.649 -12.742 21.160 1.00 96.62 433 GLN A CA 1
ATOM 3458 C C . GLN A 1 433 ? -16.013 -13.398 22.394 1.00 96.62 433 GLN A C 1
ATOM 3460 O O . GLN A 1 433 ? -16.735 -13.973 23.211 1.00 96.62 433 GLN A O 1
ATOM 3465 N N . GLN A 1 434 ? -14.689 -13.289 22.554 1.00 96.81 434 GLN A N 1
ATOM 3466 C CA . GLN A 1 434 ? -13.975 -13.816 23.720 1.00 96.81 434 GLN A CA 1
ATOM 3467 C C . GLN A 1 434 ? -14.216 -12.979 24.984 1.00 96.81 434 GLN A C 1
ATOM 3469 O O . GLN A 1 434 ? -14.543 -13.537 26.033 1.00 96.81 434 GLN A O 1
ATOM 3474 N N . LEU A 1 435 ? -14.112 -11.649 24.894 1.00 97.62 435 LEU A N 1
ATOM 3475 C CA . LEU A 1 435 ? -14.352 -10.737 26.018 1.00 97.62 435 LEU A CA 1
ATOM 3476 C C . LEU A 1 435 ? -15.783 -10.865 26.556 1.00 97.62 435 LEU A C 1
ATOM 3478 O O . LEU A 1 435 ? -15.978 -10.878 27.769 1.00 97.62 435 LEU A O 1
ATOM 3482 N N . SER A 1 436 ? -16.776 -11.061 25.683 1.00 95.31 436 SER A N 1
ATOM 3483 C CA . SER A 1 436 ? -18.174 -11.261 26.083 1.00 95.31 436 SER A CA 1
ATOM 3484 C C . SER A 1 436 ? -18.433 -12.516 26.927 1.00 95.31 436 SER A C 1
ATOM 3486 O O . SER A 1 436 ? -19.512 -12.638 27.507 1.00 95.31 436 SER A O 1
ATOM 3488 N N . GLN A 1 437 ? -17.480 -13.451 27.018 1.00 93.06 437 GLN A N 1
ATOM 3489 C CA . GLN A 1 437 ? -17.586 -14.618 27.906 1.00 93.06 437 GLN A CA 1
ATOM 3490 C C . GLN A 1 437 ? -17.058 -14.352 29.320 1.00 93.06 437 GLN A C 1
ATOM 3492 O O . GLN A 1 437 ? -17.264 -15.169 30.218 1.00 93.06 437 GLN A O 1
ATOM 3497 N N . GLN A 1 438 ? -16.365 -13.235 29.536 1.00 92.31 438 GLN A N 1
ATOM 3498 C CA . GLN A 1 438 ? -15.771 -12.902 30.825 1.00 92.31 438 GLN A CA 1
ATOM 3499 C C . GLN A 1 438 ? -16.761 -12.119 31.703 1.00 92.31 438 GLN A C 1
ATOM 3501 O O . GLN A 1 438 ? -17.576 -11.358 31.183 1.00 92.31 438 GLN A O 1
ATOM 3506 N N . PRO A 1 439 ? -16.735 -12.269 33.037 1.00 90.81 439 PRO A N 1
ATOM 3507 C CA . PRO A 1 439 ? -17.570 -11.454 33.911 1.00 90.81 439 PRO A CA 1
ATOM 3508 C C . PRO A 1 439 ? -17.107 -9.992 33.890 1.00 90.81 439 PRO A C 1
ATOM 3510 O O . PRO A 1 439 ? -15.917 -9.719 33.811 1.00 90.81 439 PRO A O 1
ATOM 3513 N N . GLY A 1 440 ? -18.050 -9.058 33.999 1.00 93.88 440 GLY A N 1
ATOM 3514 C CA . GLY A 1 440 ? -17.748 -7.634 34.167 1.00 93.88 440 GLY A CA 1
ATOM 3515 C C . GLY A 1 440 ? -17.413 -6.861 32.891 1.00 93.88 440 GLY A C 1
ATOM 3516 O O . GLY A 1 440 ? -17.441 -5.634 32.952 1.00 93.88 440 GLY A O 1
ATOM 3517 N N . HIS A 1 441 ? -17.204 -7.531 31.749 1.00 96.56 441 HIS A N 1
ATOM 3518 C CA . HIS A 1 441 ? -16.822 -6.889 30.488 1.00 96.56 441 HIS A CA 1
ATOM 3519 C C . HIS A 1 441 ? -17.724 -5.700 30.124 1.00 96.56 441 HIS A C 1
ATOM 3521 O O . HIS A 1 441 ? -18.949 -5.795 30.088 1.00 96.56 441 HIS A O 1
ATOM 3527 N N . HIS A 1 442 ? -17.094 -4.574 29.819 1.00 98.25 442 HIS A N 1
ATOM 3528 C CA . HIS A 1 442 ? -17.753 -3.326 29.465 1.00 98.25 442 HIS A CA 1
ATOM 3529 C C . HIS A 1 442 ? -17.065 -2.704 28.251 1.00 98.25 442 HIS A C 1
ATOM 3531 O O . HIS A 1 442 ? -15.963 -2.158 28.363 1.00 98.25 442 HIS A O 1
ATOM 3537 N N . PHE A 1 443 ? -17.693 -2.802 27.081 1.00 98.62 443 PHE A N 1
ATOM 3538 C CA . PHE A 1 443 ? -17.134 -2.256 25.847 1.00 98.62 443 PHE A CA 1
ATOM 3539 C C . PHE A 1 443 ? -18.198 -1.918 24.801 1.00 98.62 443 PHE A C 1
ATOM 3541 O O . PHE A 1 443 ? -19.320 -2.423 24.830 1.00 98.62 443 PHE A O 1
ATOM 3548 N N . VAL A 1 444 ? -17.813 -1.075 23.846 1.00 98.75 444 VAL A N 1
ATOM 3549 C CA . VAL A 1 444 ? -18.517 -0.883 22.573 1.00 98.75 444 VAL A CA 1
ATOM 3550 C C . VAL A 1 444 ? -17.629 -1.430 21.466 1.00 98.75 444 VAL A C 1
ATOM 3552 O O . VAL A 1 444 ? -16.442 -1.118 21.450 1.00 98.75 444 VAL A O 1
ATOM 3555 N N . ILE A 1 445 ? -18.183 -2.211 20.540 1.00 98.75 445 ILE A N 1
ATOM 3556 C CA . ILE A 1 445 ? -17.473 -2.670 19.339 1.00 98.75 445 ILE A CA 1
ATOM 3557 C C . ILE A 1 445 ? -18.149 -2.158 18.065 1.00 98.75 445 ILE A C 1
ATOM 3559 O O . ILE A 1 445 ? -19.340 -2.394 17.876 1.00 98.75 445 ILE A O 1
ATOM 3563 N N . SER A 1 446 ? -17.374 -1.521 17.183 1.00 98.56 446 SER A N 1
ATOM 3564 C CA . SER A 1 446 ? -17.746 -1.127 15.815 1.00 98.56 446 SER A CA 1
ATOM 3565 C C . SER A 1 446 ? -16.718 -1.711 14.830 1.00 98.56 446 SER A C 1
ATOM 3567 O O . SER A 1 446 ? -15.689 -1.088 14.573 1.00 98.56 446 SER A O 1
ATOM 3569 N N . PRO A 1 447 ? -16.913 -2.947 14.330 1.00 98.12 447 PRO A N 1
ATOM 3570 C CA . PRO A 1 447 ? -15.856 -3.692 13.641 1.00 98.12 447 PRO A CA 1
ATOM 3571 C C . PRO A 1 447 ? -15.661 -3.280 12.176 1.00 98.12 447 PRO A C 1
ATOM 3573 O O . PRO A 1 447 ? -14.691 -3.705 11.564 1.00 98.12 447 PRO A O 1
ATOM 3576 N N . LEU A 1 448 ? -16.590 -2.510 11.603 1.00 98.31 448 LEU A N 1
ATOM 3577 C CA . LEU A 1 448 ? -16.526 -2.017 10.230 1.00 98.31 448 LEU A CA 1
ATOM 3578 C C . LEU A 1 448 ? -17.108 -0.601 10.178 1.00 98.31 448 LEU A C 1
ATOM 3580 O O . LEU A 1 448 ? -18.324 -0.427 10.070 1.00 98.31 448 LEU A O 1
ATOM 3584 N N . GLU A 1 449 ? -16.239 0.401 10.299 1.00 98.06 449 GLU A N 1
ATOM 3585 C CA . GLU A 1 449 ? -16.645 1.810 10.341 1.00 98.06 449 GLU A CA 1
ATOM 3586 C C . GLU A 1 449 ? -16.818 2.457 8.963 1.00 98.06 449 GLU A C 1
ATOM 3588 O O . GLU A 1 449 ? -17.661 3.338 8.833 1.00 98.06 449 GLU A O 1
ATOM 3593 N N . ASN A 1 450 ? -16.107 1.994 7.931 1.00 98.00 450 ASN A N 1
ATOM 3594 C CA . ASN A 1 450 ? -16.207 2.494 6.557 1.00 98.00 450 ASN A CA 1
ATOM 3595 C C . ASN A 1 450 ? -16.813 1.439 5.602 1.00 98.00 450 ASN A C 1
ATOM 3597 O O . ASN A 1 450 ? -16.103 0.838 4.791 1.00 98.00 450 ASN A O 1
ATOM 3601 N N . PRO A 1 451 ? -18.131 1.169 5.675 1.00 97.38 451 PRO A N 1
ATOM 3602 C CA . PRO A 1 451 ? -18.770 0.143 4.856 1.00 97.38 451 PRO A CA 1
ATOM 3603 C C . PRO A 1 451 ? -18.852 0.511 3.365 1.00 97.38 451 PRO A C 1
ATOM 3605 O O . PRO A 1 451 ? -18.952 -0.396 2.541 1.00 97.38 451 PRO A O 1
ATOM 3608 N N . ASP A 1 452 ? -18.799 1.798 3.002 1.00 97.31 452 ASP A N 1
ATOM 3609 C CA . ASP A 1 452 ? -18.779 2.226 1.594 1.00 97.31 452 ASP A CA 1
ATOM 3610 C C . ASP A 1 452 ? -17.416 1.952 0.953 1.00 97.31 452 ASP A C 1
ATOM 3612 O O . ASP A 1 452 ? -17.350 1.373 -0.133 1.00 97.31 452 ASP A O 1
ATOM 3616 N N . GLY A 1 453 ? -16.328 2.284 1.657 1.00 97.62 453 GLY A N 1
ATOM 3617 C CA . GLY A 1 453 ? -14.983 1.860 1.276 1.00 97.62 453 GLY A CA 1
ATOM 3618 C C . GLY A 1 453 ? -14.866 0.336 1.228 1.00 97.62 453 GLY A C 1
ATOM 3619 O O . GLY A 1 453 ? -14.242 -0.199 0.322 1.00 97.62 453 GLY A O 1
ATOM 3620 N N . TYR A 1 454 ? -15.526 -0.392 2.135 1.00 97.69 454 TYR A N 1
ATOM 3621 C CA . TYR A 1 454 ? -15.432 -1.858 2.177 1.00 97.69 454 TYR A CA 1
ATOM 3622 C C . TYR A 1 454 ? -16.149 -2.549 1.024 1.00 97.69 454 TYR A C 1
ATOM 3624 O O . TYR A 1 454 ? -15.661 -3.551 0.506 1.00 97.69 454 TYR A O 1
ATOM 3632 N N . ALA A 1 455 ? -17.282 -2.003 0.582 1.00 96.56 455 ALA A N 1
ATOM 3633 C CA . ALA A 1 455 ? -17.919 -2.461 -0.645 1.00 96.56 455 ALA A CA 1
ATOM 3634 C C . ALA A 1 455 ? -16.992 -2.256 -1.853 1.00 96.56 455 ALA A C 1
ATOM 3636 O O . ALA A 1 455 ? -16.778 -3.189 -2.623 1.00 96.56 455 ALA A O 1
ATOM 3637 N N . LEU A 1 456 ? -16.364 -1.077 -1.957 1.00 97.00 456 LEU A N 1
ATOM 3638 C CA . LEU A 1 456 ? -15.377 -0.797 -3.000 1.00 97.00 456 LEU A CA 1
ATOM 3639 C C . LEU A 1 456 ? -14.157 -1.734 -2.921 1.00 97.00 456 LEU A C 1
ATOM 3641 O O . LEU A 1 456 ? -13.697 -2.229 -3.946 1.00 97.00 456 LEU A O 1
ATOM 3645 N N . TYR A 1 457 ? -13.653 -2.016 -1.720 1.00 97.69 457 TYR A N 1
ATOM 3646 C CA . TYR A 1 457 ? -12.550 -2.953 -1.506 1.00 97.69 457 TYR A CA 1
ATOM 3647 C C . TYR A 1 457 ? -12.875 -4.343 -2.072 1.00 97.69 457 TYR A C 1
ATOM 3649 O O . TYR A 1 457 ? -12.082 -4.909 -2.822 1.00 97.69 457 TYR A O 1
ATOM 3657 N N . HIS A 1 458 ? -14.072 -4.871 -1.790 1.00 95.81 458 HIS A N 1
ATOM 3658 C CA . HIS A 1 458 ? -14.517 -6.168 -2.317 1.00 95.81 458 HIS A CA 1
ATOM 3659 C C . HIS A 1 458 ? -14.706 -6.181 -3.838 1.00 95.81 458 HIS A C 1
ATOM 3661 O O . HIS A 1 458 ? -14.439 -7.216 -4.457 1.00 95.81 458 HIS A O 1
ATOM 3667 N N . ASP A 1 459 ? -15.123 -5.061 -4.437 1.00 94.81 459 ASP A N 1
ATOM 3668 C CA . ASP A 1 459 ? -15.194 -4.903 -5.896 1.00 94.81 459 ASP A CA 1
ATOM 3669 C C . ASP A 1 459 ? -13.787 -4.981 -6.521 1.00 94.81 459 ASP A C 1
ATOM 3671 O O . ASP A 1 459 ? -13.570 -5.723 -7.482 1.00 94.81 459 ASP A O 1
ATOM 3675 N N . LEU A 1 460 ? -12.809 -4.267 -5.952 1.00 96.56 460 LEU A N 1
ATOM 3676 C CA . LEU A 1 460 ? -11.435 -4.221 -6.468 1.00 96.56 460 LEU A CA 1
ATOM 3677 C C . LEU A 1 460 ? -10.678 -5.550 -6.283 1.00 96.56 460 LEU A C 1
ATOM 3679 O O . LEU A 1 460 ? -9.923 -5.963 -7.171 1.00 96.56 460 LEU A O 1
ATOM 3683 N N . LEU A 1 461 ? -10.939 -6.274 -5.188 1.00 95.62 461 LEU A N 1
ATOM 3684 C CA . LEU A 1 461 ? -10.370 -7.604 -4.937 1.00 95.62 461 LEU A CA 1
ATOM 3685 C C . LEU A 1 461 ? -10.711 -8.630 -6.030 1.00 95.62 461 LEU A C 1
ATOM 3687 O O . LEU A 1 461 ? -9.944 -9.573 -6.224 1.00 95.62 461 LEU A O 1
ATOM 3691 N N . GLN A 1 462 ? -11.833 -8.474 -6.748 1.00 93.31 462 GLN A N 1
ATOM 3692 C CA . GLN A 1 462 ? -12.225 -9.428 -7.797 1.00 93.31 462 GLN A CA 1
ATOM 3693 C C . GLN A 1 462 ? -11.232 -9.455 -8.959 1.00 93.31 462 GLN A C 1
ATOM 3695 O O . GLN A 1 462 ? -10.960 -10.517 -9.518 1.00 93.31 462 GLN A O 1
ATOM 3700 N N . ALA A 1 463 ? -10.712 -8.288 -9.336 1.00 91.25 463 ALA A N 1
ATOM 3701 C CA . ALA A 1 463 ? -9.760 -8.166 -10.431 1.00 91.25 463 ALA A CA 1
ATOM 3702 C C . ALA A 1 463 ? -8.311 -8.340 -9.962 1.00 91.25 463 ALA A C 1
ATOM 3704 O O . ALA A 1 463 ? -7.481 -8.867 -10.702 1.00 91.25 463 ALA A O 1
ATOM 3705 N N . ASN A 1 464 ? -8.017 -7.888 -8.743 1.00 95.19 464 ASN A N 1
ATOM 3706 C CA . ASN A 1 464 ? -6.663 -7.658 -8.258 1.00 95.19 464 ASN A CA 1
ATOM 3707 C C . ASN A 1 464 ? -6.531 -8.091 -6.785 1.00 95.19 464 ASN A C 1
ATOM 3709 O O . ASN A 1 464 ? -6.439 -7.251 -5.895 1.00 95.19 464 ASN A O 1
ATOM 3713 N N . PRO A 1 465 ? -6.548 -9.397 -6.480 1.00 93.75 465 PRO A N 1
ATOM 3714 C CA . PRO A 1 465 ? -6.637 -9.884 -5.100 1.00 93.75 465 PRO A CA 1
ATOM 3715 C C . PRO A 1 465 ? -5.403 -9.583 -4.233 1.00 93.75 465 PRO A C 1
ATOM 3717 O O . PRO A 1 465 ? -5.506 -9.646 -3.014 1.00 93.75 465 PRO A O 1
ATOM 3720 N N . THR A 1 466 ? -4.258 -9.272 -4.845 1.00 93.44 466 THR A N 1
ATOM 3721 C CA . THR A 1 466 ? -2.973 -9.043 -4.164 1.00 93.44 466 THR A CA 1
ATOM 3722 C C . THR A 1 466 ? -2.526 -7.581 -4.196 1.00 93.44 466 THR A C 1
ATOM 3724 O O . THR A 1 466 ? -1.364 -7.316 -3.920 1.00 93.44 466 THR A O 1
ATOM 3727 N N . HIS A 1 467 ? -3.403 -6.634 -4.553 1.00 96.38 467 HIS A N 1
ATOM 3728 C CA . HIS A 1 467 ? -3.073 -5.199 -4.519 1.00 96.38 467 HIS A CA 1
ATOM 3729 C C . HIS A 1 467 ? -3.522 -4.548 -3.195 1.00 96.38 467 HIS A C 1
ATOM 3731 O O . HIS A 1 467 ? -4.407 -5.068 -2.509 1.00 96.38 467 HIS A O 1
ATOM 3737 N N . MET A 1 468 ? -2.928 -3.408 -2.838 1.00 96.12 468 MET A N 1
ATOM 3738 C CA . MET A 1 468 ? -3.177 -2.629 -1.615 1.00 96.12 468 MET A CA 1
ATOM 3739 C C . MET A 1 468 ? -4.563 -1.974 -1.581 1.00 96.12 468 MET A C 1
ATOM 3741 O O . MET A 1 468 ? -5.183 -1.868 -0.521 1.00 96.12 468 MET A O 1
ATOM 3745 N N . HIS A 1 469 ? -5.071 -1.557 -2.747 1.00 96.94 469 HIS A N 1
ATOM 3746 C CA . HIS A 1 469 ? -6.384 -0.917 -2.921 1.00 96.94 469 HIS A CA 1
ATOM 3747 C C . HIS A 1 469 ? -6.583 0.365 -2.105 1.00 96.94 469 HIS A C 1
ATOM 3749 O O . HIS A 1 469 ? -7.645 0.556 -1.502 1.00 96.94 469 HIS A O 1
ATOM 3755 N N . HIS A 1 470 ? -5.617 1.291 -2.112 1.00 96.88 470 HIS A N 1
ATOM 3756 C CA . HIS A 1 470 ? -5.748 2.558 -1.380 1.00 96.88 470 HIS A CA 1
ATOM 3757 C C . HIS A 1 470 ? -6.953 3.408 -1.812 1.00 96.88 470 HIS A C 1
ATOM 3759 O O . HIS A 1 470 ? -7.466 4.189 -1.007 1.00 96.88 470 HIS A O 1
ATOM 3765 N N . ALA A 1 471 ? -7.495 3.208 -3.018 1.00 96.88 471 ALA A N 1
ATOM 3766 C CA . ALA A 1 471 ? -8.776 3.797 -3.413 1.00 96.88 471 ALA A CA 1
ATOM 3767 C C . ALA A 1 471 ? -9.934 3.462 -2.448 1.00 96.88 471 ALA A C 1
ATOM 3769 O O . ALA A 1 471 ? -10.849 4.269 -2.275 1.00 96.88 471 ALA A O 1
ATOM 3770 N N . ALA A 1 472 ? -9.881 2.305 -1.781 1.00 97.25 472 ALA A N 1
ATOM 3771 C CA . ALA A 1 472 ? -10.868 1.854 -0.804 1.00 97.25 472 ALA A CA 1
ATOM 3772 C C . ALA A 1 472 ? -10.552 2.254 0.652 1.00 97.25 472 ALA A C 1
ATOM 3774 O O . ALA A 1 472 ? -11.378 2.044 1.542 1.00 97.25 472 ALA A O 1
ATOM 3775 N N . ARG A 1 473 ? -9.388 2.865 0.914 1.00 97.31 473 ARG A N 1
ATOM 3776 C CA . ARG A 1 473 ? -8.999 3.363 2.246 1.00 97.31 473 ARG A CA 1
ATOM 3777 C C . ARG A 1 473 ? -9.962 4.440 2.759 1.00 97.31 473 ARG A C 1
ATOM 3779 O O . ARG A 1 473 ? -10.269 4.495 3.948 1.00 97.31 473 ARG A O 1
ATOM 3786 N N . TYR A 1 474 ? -10.436 5.301 1.864 1.00 96.56 474 TYR A N 1
ATOM 3787 C CA . TYR A 1 474 ? -11.172 6.521 2.195 1.00 96.56 474 TYR A CA 1
ATOM 3788 C C . TYR A 1 474 ? -12.693 6.320 2.190 1.00 96.56 474 TYR A C 1
ATOM 3790 O O . TYR A 1 474 ? -13.215 5.319 1.696 1.00 96.56 474 TYR A O 1
ATOM 3798 N N . THR A 1 475 ? -13.419 7.273 2.775 1.00 96.69 475 THR A N 1
ATOM 3799 C CA . THR A 1 475 ? -14.894 7.279 2.775 1.00 96.69 475 THR A CA 1
ATOM 3800 C C . THR A 1 475 ? -15.455 7.540 1.371 1.00 96.69 475 THR A C 1
ATOM 3802 O O . THR A 1 475 ? -14.729 7.950 0.464 1.00 96.69 475 THR A O 1
ATOM 3805 N N . ALA A 1 476 ? -16.770 7.393 1.183 1.00 96.06 476 ALA A N 1
ATOM 3806 C CA . ALA A 1 476 ? -17.420 7.728 -0.088 1.00 96.06 476 ALA A CA 1
ATOM 3807 C C . ALA A 1 476 ? -17.316 9.219 -0.479 1.00 96.06 476 ALA A C 1
ATOM 3809 O O . ALA A 1 476 ? -17.488 9.574 -1.643 1.00 96.06 476 ALA A O 1
ATOM 3810 N N . LEU A 1 477 ? -17.010 10.102 0.477 1.00 95.56 477 LEU A N 1
ATOM 3811 C CA . LEU A 1 477 ? -16.727 11.515 0.204 1.00 95.56 477 LEU A CA 1
ATOM 3812 C C . LEU A 1 477 ? -15.271 11.754 -0.227 1.00 95.56 477 LEU A C 1
ATOM 3814 O O . LEU A 1 477 ? -14.940 12.864 -0.629 1.00 95.56 477 LEU A O 1
ATOM 3818 N N . GLY A 1 478 ? -14.395 10.749 -0.148 1.00 94.94 478 GLY A N 1
ATOM 3819 C CA . GLY A 1 478 ? -12.967 10.859 -0.469 1.00 94.94 478 GLY A CA 1
ATOM 3820 C C . GLY A 1 478 ? -12.086 11.324 0.695 1.00 94.94 478 GLY A C 1
ATOM 3821 O O . GLY A 1 478 ? -10.863 11.265 0.588 1.00 94.94 478 GLY A O 1
ATOM 3822 N N . ASN A 1 479 ? -12.678 11.734 1.826 1.00 94.94 479 ASN A N 1
ATOM 3823 C CA . ASN A 1 479 ? -11.921 12.111 3.019 1.00 94.94 479 ASN A CA 1
ATOM 3824 C C . ASN A 1 479 ? -11.527 10.894 3.857 1.00 94.94 479 ASN A C 1
ATOM 3826 O O . ASN A 1 479 ? -12.184 9.846 3.840 1.00 94.94 479 ASN A O 1
ATOM 3830 N N . ASP A 1 480 ? -10.489 11.084 4.662 1.00 94.88 480 ASP A N 1
ATOM 3831 C CA . ASP A 1 480 ? -10.100 10.160 5.714 1.00 94.88 480 ASP A CA 1
ATOM 3832 C C . ASP A 1 480 ? -11.120 10.212 6.856 1.00 94.88 480 ASP A C 1
ATOM 3834 O O . ASP A 1 480 ? -11.491 11.304 7.301 1.00 94.88 480 ASP A O 1
ATOM 3838 N N . LEU A 1 481 ? -11.603 9.055 7.315 1.00 95.06 481 LEU A N 1
ATOM 3839 C CA . LEU A 1 481 ? -12.689 8.983 8.298 1.00 95.06 481 LEU A CA 1
ATOM 3840 C C . LEU A 1 481 ? -12.306 9.658 9.623 1.00 95.06 481 LEU A C 1
ATOM 3842 O O . LEU A 1 481 ? -13.138 10.349 10.209 1.00 95.06 481 LEU A O 1
ATOM 3846 N N . GLU A 1 482 ? -11.049 9.531 10.063 1.00 92.12 482 GLU A N 1
ATOM 3847 C CA . GLU A 1 482 ? -10.563 10.138 11.314 1.00 92.12 482 GLU A CA 1
ATOM 3848 C C . GLU A 1 482 ? -10.655 11.672 11.290 1.00 92.12 482 GLU A C 1
ATOM 3850 O O . GLU A 1 482 ? -10.893 12.301 12.318 1.00 92.12 482 GLU A O 1
ATOM 3855 N N . TYR A 1 483 ? -10.495 12.279 10.112 1.00 89.56 483 TYR A N 1
ATOM 3856 C CA . TYR A 1 483 ? -10.424 13.733 9.932 1.00 89.56 483 TYR A CA 1
ATOM 3857 C C . TYR A 1 483 ? -11.746 14.337 9.456 1.00 89.56 483 TYR A C 1
ATOM 3859 O O . TYR A 1 483 ? -11.792 15.486 9.019 1.00 89.56 483 TYR A O 1
ATOM 3867 N N . HIS A 1 484 ? -12.837 13.577 9.529 1.00 87.00 484 HIS A N 1
ATOM 3868 C CA . HIS A 1 484 ? -14.136 14.040 9.079 1.00 87.00 484 HIS A CA 1
ATOM 3869 C C . HIS A 1 484 ? -14.656 15.210 9.937 1.00 87.00 484 HIS A C 1
ATOM 3871 O O . HIS A 1 484 ? -15.015 15.056 11.111 1.00 87.00 484 HIS A O 1
ATOM 3877 N N . SER A 1 485 ? -14.732 16.389 9.318 1.00 77.25 485 SER A N 1
ATOM 3878 C CA . SER A 1 485 ? -15.039 17.670 9.968 1.00 77.25 485 SER A CA 1
ATOM 3879 C C . SER A 1 485 ? -16.434 18.228 9.637 1.00 77.25 485 SER A C 1
ATOM 3881 O O . SER A 1 485 ? -16.787 19.308 10.111 1.00 77.25 485 SER A O 1
ATOM 3883 N N . SER A 1 486 ? -17.254 17.507 8.859 1.00 76.38 486 SER A N 1
ATOM 3884 C CA . SER A 1 486 ? -18.600 17.964 8.474 1.00 76.38 486 SER A CA 1
ATOM 3885 C C . SER A 1 486 ? -19.581 17.988 9.652 1.00 76.38 486 SER A C 1
ATOM 3887 O O . SER A 1 486 ? -19.481 17.214 10.609 1.00 76.38 486 SER A O 1
ATOM 3889 N N . HIS A 1 487 ? -20.591 18.860 9.541 1.00 76.12 487 HIS A N 1
ATOM 3890 C CA . HIS A 1 487 ? -21.750 18.879 10.436 1.00 76.12 487 HIS A CA 1
ATOM 3891 C C . HIS A 1 487 ? -22.551 17.571 10.379 1.00 76.12 487 HIS A C 1
ATOM 3893 O O . HIS A 1 487 ? -23.101 17.140 11.393 1.00 76.12 487 HIS A O 1
ATOM 3899 N N . GLN A 1 488 ? -22.634 16.942 9.204 1.00 87.06 488 GLN A N 1
ATOM 3900 C CA . GLN A 1 488 ? -23.238 15.621 9.056 1.00 87.06 488 GLN A CA 1
ATOM 3901 C C . GLN A 1 488 ? -22.191 14.574 9.407 1.00 87.06 488 GLN A C 1
ATOM 3903 O O . GLN A 1 488 ? -21.207 14.454 8.699 1.00 87.06 488 GLN A O 1
ATOM 3908 N N . ARG A 1 489 ? -22.391 13.834 10.499 1.00 90.31 489 ARG A N 1
ATOM 3909 C CA . ARG A 1 489 ? -21.356 12.954 11.065 1.00 90.31 489 ARG A CA 1
ATOM 3910 C C . ARG A 1 489 ? -21.205 11.603 10.357 1.00 90.31 489 ARG A C 1
ATOM 3912 O O . ARG A 1 489 ? -20.170 10.969 10.536 1.00 90.31 489 ARG A O 1
ATOM 3919 N N . PHE A 1 490 ? -22.213 11.161 9.600 1.00 95.19 490 PHE A N 1
ATOM 3920 C CA . PHE A 1 490 ? -22.234 9.880 8.875 1.00 95.19 490 PHE A CA 1
ATOM 3921 C C . PHE A 1 490 ? -21.605 8.721 9.670 1.00 95.19 490 PHE A C 1
ATOM 3923 O O . PHE A 1 490 ? -22.082 8.404 10.764 1.00 95.19 490 PHE A O 1
ATOM 3930 N N . GLU A 1 491 ? -20.522 8.123 9.167 1.00 96.38 491 GLU A N 1
ATOM 3931 C CA . GLU A 1 491 ? -19.820 7.004 9.784 1.00 96.38 491 GLU A CA 1
ATOM 3932 C C . GLU A 1 491 ? -19.292 7.354 11.183 1.00 96.38 491 GLU A C 1
ATOM 3934 O O . GLU A 1 491 ? -19.443 6.570 12.121 1.00 96.38 491 GLU A O 1
ATOM 3939 N N . THR A 1 492 ? -18.750 8.564 11.369 1.00 94.25 492 THR A N 1
ATOM 3940 C CA . THR A 1 492 ? -18.177 9.003 12.656 1.00 94.25 492 THR A CA 1
ATOM 3941 C C . THR A 1 492 ? -19.210 9.154 13.774 1.00 94.25 492 THR A C 1
ATOM 3943 O O . THR A 1 492 ? -18.841 9.144 14.952 1.00 94.25 492 THR A O 1
ATOM 3946 N N . ALA A 1 493 ? -20.507 9.209 13.445 1.00 96.12 493 ALA A N 1
ATOM 3947 C CA . ALA A 1 493 ? -21.577 9.309 14.437 1.00 96.12 493 ALA A CA 1
ATOM 3948 C C . ALA A 1 493 ? -21.570 8.135 15.434 1.00 96.12 493 ALA A C 1
ATOM 3950 O O . ALA A 1 493 ? -21.955 8.312 16.591 1.00 96.12 493 ALA A O 1
ATOM 3951 N N . ILE A 1 494 ? -21.097 6.951 15.018 1.00 96.88 494 ILE A N 1
ATOM 3952 C CA . ILE A 1 494 ? -21.034 5.780 15.901 1.00 96.88 494 ILE A CA 1
ATOM 3953 C C . ILE A 1 494 ? -20.022 5.968 17.038 1.00 96.88 494 ILE A C 1
ATOM 3955 O O . ILE A 1 494 ? -20.280 5.564 18.173 1.00 96.88 494 ILE A O 1
ATOM 3959 N N . ARG A 1 495 ? -18.900 6.647 16.761 1.00 95.00 495 ARG A N 1
ATOM 3960 C CA . ARG A 1 495 ? -17.865 6.973 17.751 1.00 95.00 495 ARG A CA 1
ATOM 3961 C C . ARG A 1 495 ? -18.360 8.032 18.729 1.00 95.00 495 ARG A C 1
ATOM 3963 O O . ARG A 1 495 ? -18.169 7.891 19.939 1.00 95.00 495 ARG A O 1
ATOM 3970 N N . ASP A 1 496 ? -19.052 9.050 18.218 1.00 93.19 496 ASP A N 1
ATOM 3971 C CA . ASP A 1 496 ? -19.667 10.093 19.042 1.00 93.19 496 ASP A CA 1
ATOM 3972 C C . ASP A 1 496 ? -20.694 9.495 20.012 1.00 93.19 496 ASP A C 1
ATOM 3974 O O . ASP A 1 496 ? -20.645 9.776 21.214 1.00 93.19 496 ASP A O 1
ATOM 3978 N N . GLN A 1 497 ? -21.568 8.613 19.512 1.00 96.50 497 GLN A N 1
ATOM 3979 C CA . GLN A 1 497 ? -22.538 7.884 20.328 1.00 96.50 497 GLN A CA 1
ATOM 3980 C C . GLN A 1 497 ? -21.840 7.019 21.386 1.00 96.50 497 GLN A C 1
ATOM 3982 O O . GLN A 1 497 ? -22.189 7.097 22.565 1.00 96.50 497 GLN A O 1
ATOM 3987 N N . ALA A 1 498 ? -20.823 6.241 20.996 1.00 97.25 498 ALA A N 1
ATOM 3988 C CA . ALA A 1 498 ? -20.086 5.375 21.912 1.00 97.25 498 ALA A CA 1
ATOM 3989 C C . ALA A 1 498 ? -19.442 6.157 23.062 1.00 97.25 498 ALA A C 1
ATOM 3991 O O . ALA A 1 498 ? -19.586 5.781 24.229 1.00 97.25 498 ALA A O 1
ATOM 3992 N N . ARG A 1 499 ? -18.791 7.282 22.756 1.00 95.25 499 ARG A N 1
ATOM 3993 C CA . ARG A 1 499 ? -18.178 8.149 23.766 1.00 95.25 499 ARG A CA 1
ATOM 3994 C C . ARG A 1 499 ? -19.218 8.766 24.698 1.00 95.25 499 ARG A C 1
ATOM 3996 O O . ARG A 1 499 ? -19.024 8.744 25.911 1.00 95.25 499 ARG A O 1
ATOM 4003 N N . GLN A 1 500 ? -20.302 9.319 24.152 1.00 94.75 500 GLN A N 1
ATOM 4004 C CA . GLN A 1 500 ? -21.331 10.009 24.938 1.00 94.75 500 GLN A CA 1
ATOM 4005 C C . GLN A 1 500 ? -22.055 9.070 25.909 1.00 94.75 500 GLN A C 1
ATOM 4007 O O . GLN A 1 500 ? -22.321 9.465 27.040 1.00 94.75 500 GLN A O 1
ATOM 4012 N N . GLN A 1 501 ? -22.347 7.837 25.487 1.00 96.69 501 GLN A N 1
ATOM 4013 C CA . GLN A 1 501 ? -23.118 6.886 26.294 1.00 96.69 501 GLN A CA 1
ATOM 4014 C C . GLN A 1 501 ? -22.275 6.163 27.352 1.00 96.69 501 GLN A C 1
ATOM 4016 O O . GLN A 1 501 ? -22.798 5.772 28.391 1.00 96.69 501 GLN A O 1
ATOM 4021 N N . THR A 1 502 ? -20.973 5.986 27.112 1.00 97.06 502 THR A N 1
ATOM 4022 C CA . THR A 1 502 ? -20.113 5.185 28.004 1.00 97.06 502 THR A CA 1
ATOM 4023 C C . THR A 1 502 ? -19.114 6.002 28.813 1.00 97.06 502 THR A C 1
ATOM 4025 O O . THR A 1 502 ? -18.619 5.521 29.827 1.00 97.06 502 THR A O 1
ATOM 4028 N N . ALA A 1 503 ? -18.780 7.218 28.372 1.00 95.75 503 ALA A N 1
ATOM 4029 C CA . ALA A 1 503 ? -17.654 7.996 28.889 1.00 95.75 503 ALA A CA 1
ATOM 4030 C C . ALA A 1 503 ? -16.310 7.226 28.883 1.00 95.75 503 ALA A C 1
ATOM 4032 O O . ALA A 1 503 ? -15.440 7.489 29.724 1.00 95.75 503 ALA A O 1
ATOM 4033 N N . ALA A 1 504 ? -16.139 6.291 27.934 1.00 97.31 504 ALA A N 1
ATOM 4034 C CA . ALA A 1 504 ? -14.920 5.510 27.749 1.00 97.31 504 ALA A CA 1
ATOM 4035 C C . ALA A 1 504 ? -13.666 6.391 27.701 1.00 97.31 504 ALA A C 1
ATOM 4037 O O . ALA A 1 504 ? -13.660 7.492 27.142 1.00 97.31 504 ALA A O 1
ATOM 4038 N N . LYS A 1 505 ? -12.585 5.887 28.301 1.00 97.38 505 LYS A N 1
ATOM 4039 C CA . LYS A 1 505 ? -11.293 6.587 28.360 1.00 97.38 505 LYS A CA 1
ATOM 4040 C C . LYS A 1 505 ? -10.234 5.980 27.449 1.00 97.38 505 LYS A C 1
ATOM 4042 O O . LYS A 1 505 ? -9.260 6.665 27.150 1.00 97.38 505 LYS A O 1
ATOM 4047 N N . LEU A 1 506 ? -10.450 4.746 26.997 1.00 98.56 506 LEU A N 1
ATOM 4048 C CA . LEU A 1 506 ? -9.615 4.059 26.022 1.00 98.56 506 LEU A CA 1
ATOM 4049 C C . LEU A 1 506 ? -10.410 3.777 24.744 1.00 98.56 506 LEU A C 1
ATOM 4051 O O . LEU A 1 506 ? -11.518 3.236 24.798 1.00 98.56 506 LEU A O 1
ATOM 4055 N N . HIS A 1 507 ? -9.794 4.088 23.608 1.00 98.69 507 HIS A N 1
ATOM 4056 C CA . HIS A 1 507 ? -10.209 3.655 22.277 1.00 98.69 507 HIS A CA 1
ATOM 4057 C C . HIS A 1 507 ? -9.125 2.757 21.674 1.00 98.69 507 HIS A C 1
ATOM 4059 O O . HIS A 1 507 ? -7.996 3.195 21.488 1.00 98.69 507 HIS A O 1
ATOM 4065 N N . ILE A 1 508 ? -9.449 1.496 21.403 1.00 98.88 508 ILE A N 1
ATOM 4066 C CA . ILE A 1 508 ? -8.605 0.560 20.659 1.00 98.88 508 ILE A CA 1
ATOM 4067 C C . ILE A 1 508 ? -9.074 0.604 19.204 1.00 98.88 508 ILE A C 1
ATOM 4069 O O . ILE A 1 508 ? -10.184 0.167 18.909 1.00 98.88 508 ILE A O 1
ATOM 4073 N N . ASN A 1 509 ? -8.253 1.158 18.319 1.00 98.62 509 ASN A N 1
ATOM 4074 C CA . ASN A 1 509 ? -8.557 1.355 16.909 1.00 98.62 509 ASN A CA 1
ATOM 4075 C C . ASN A 1 509 ? -7.631 0.487 16.055 1.00 98.62 509 ASN A C 1
ATOM 4077 O O . ASN A 1 509 ? -6.426 0.732 16.003 1.00 98.62 509 ASN A O 1
ATOM 4081 N N . LEU A 1 510 ? -8.174 -0.557 15.437 1.00 98.88 510 LEU A N 1
ATOM 4082 C CA . LEU A 1 510 ? -7.366 -1.519 14.703 1.00 98.88 510 LEU A CA 1
ATOM 4083 C C . LEU A 1 510 ? -7.132 -1.064 13.269 1.00 98.88 510 LEU A C 1
ATOM 4085 O O . LEU A 1 510 ? -8.096 -0.849 12.531 1.00 98.88 510 LEU A O 1
ATOM 4089 N N . HIS A 1 511 ? -5.858 -0.977 12.904 1.00 98.56 511 HIS A N 1
ATOM 4090 C CA . HIS A 1 511 ? -5.392 -0.580 11.585 1.00 98.56 511 HIS A CA 1
ATOM 4091 C C . HIS A 1 511 ? -4.430 -1.614 10.994 1.00 98.56 511 HIS A C 1
ATOM 4093 O O . HIS A 1 511 ? -3.987 -2.573 11.647 1.00 98.56 511 HIS A O 1
ATOM 4099 N N . GLY A 1 512 ? -4.145 -1.405 9.722 1.00 97.19 512 GLY A N 1
ATOM 4100 C CA . GLY A 1 512 ? -3.154 -2.120 8.953 1.00 97.19 512 GLY A CA 1
ATOM 4101 C C . GLY A 1 512 ? -2.469 -1.196 7.957 1.00 97.19 512 GLY A C 1
ATOM 4102 O O . GLY A 1 512 ? -2.731 0.002 7.923 1.00 97.19 512 GLY A O 1
ATOM 4103 N N . TYR A 1 513 ? -1.547 -1.739 7.177 1.00 97.00 513 TYR A N 1
ATOM 4104 C CA . TYR A 1 513 ? -0.789 -0.970 6.192 1.00 97.00 513 TYR A CA 1
ATOM 4105 C C . TYR A 1 513 ? -0.188 -1.904 5.124 1.00 97.00 513 TYR A C 1
ATOM 4107 O O . TYR A 1 513 ? -0.323 -3.128 5.261 1.00 97.00 513 TYR A O 1
ATOM 4115 N N . PRO A 1 514 ? 0.471 -1.375 4.072 1.00 96.19 514 PRO A N 1
ATOM 4116 C CA . PRO A 1 514 ? 1.063 -2.179 3.004 1.00 96.19 514 PRO A CA 1
ATOM 4117 C C . PRO A 1 514 ? 1.897 -3.365 3.502 1.00 96.19 514 PRO A C 1
ATOM 4119 O O . PRO A 1 514 ? 2.822 -3.204 4.304 1.00 96.19 514 PRO A O 1
ATOM 4122 N N . ALA A 1 515 ? 1.579 -4.568 3.010 1.00 95.69 515 ALA A N 1
ATOM 4123 C CA . ALA A 1 515 ? 2.332 -5.789 3.311 1.00 95.69 515 ALA A CA 1
ATOM 4124 C C . ALA A 1 515 ? 3.478 -6.083 2.336 1.00 95.69 515 ALA A C 1
ATOM 4126 O O . ALA A 1 515 ? 4.240 -7.030 2.554 1.00 95.69 515 ALA A O 1
ATOM 4127 N N . HIS A 1 516 ? 3.591 -5.272 1.290 1.00 95.31 516 HIS A N 1
ATOM 4128 C CA . HIS A 1 516 ? 4.664 -5.277 0.308 1.00 95.31 516 HIS A CA 1
ATOM 4129 C C . HIS A 1 516 ? 5.021 -3.831 -0.075 1.00 95.31 516 HIS A C 1
ATOM 4131 O O . HIS A 1 516 ? 4.456 -2.884 0.479 1.00 95.31 516 HIS A O 1
ATOM 4137 N N . GLU A 1 517 ? 5.989 -3.648 -0.971 1.00 95.00 517 GLU A N 1
ATOM 4138 C CA . GLU A 1 517 ? 6.479 -2.318 -1.335 1.00 95.00 517 GLU A CA 1
ATOM 4139 C C . GLU A 1 517 ? 5.403 -1.393 -1.941 1.00 95.00 517 GLU A C 1
ATOM 4141 O O . GLU A 1 517 ? 4.852 -1.674 -3.003 1.00 95.00 517 GLU A O 1
ATOM 4146 N N . TRP A 1 518 ? 5.176 -0.229 -1.324 1.00 95.06 518 TRP A N 1
ATOM 4147 C CA . TRP A 1 518 ? 4.268 0.790 -1.857 1.00 95.06 518 TRP A CA 1
ATOM 4148 C C . TRP A 1 518 ? 4.991 1.787 -2.770 1.00 95.06 518 TRP A C 1
ATOM 4150 O O . TRP A 1 518 ? 5.880 2.522 -2.340 1.00 95.06 518 TRP A O 1
ATOM 4160 N N . VAL A 1 519 ? 4.571 1.856 -4.036 1.00 94.25 519 VAL A N 1
ATOM 4161 C CA . VAL A 1 519 ? 5.237 2.629 -5.094 1.00 94.25 519 VAL A CA 1
ATOM 4162 C C . VAL A 1 519 ? 4.274 3.500 -5.904 1.00 94.25 519 VAL A C 1
ATOM 4164 O O . VAL A 1 519 ? 3.121 3.147 -6.131 1.00 94.25 519 VAL A O 1
ATOM 4167 N N . ARG A 1 520 ? 4.789 4.627 -6.407 1.00 94.44 520 ARG A N 1
ATOM 4168 C CA . ARG A 1 520 ? 4.148 5.512 -7.395 1.00 94.44 520 ARG A CA 1
ATOM 4169 C C . ARG A 1 520 ? 5.121 5.810 -8.542 1.00 94.44 520 ARG A C 1
ATOM 4171 O O . ARG A 1 520 ? 5.812 6.836 -8.506 1.00 94.44 520 ARG A O 1
ATOM 4178 N N . PRO A 1 521 ? 5.269 4.889 -9.516 1.00 94.50 521 PRO A N 1
ATOM 4179 C CA . PRO A 1 521 ? 6.330 4.950 -10.519 1.00 94.50 521 PRO A CA 1
ATOM 4180 C C . PRO A 1 521 ? 6.413 6.295 -11.250 1.00 94.50 521 PRO A C 1
ATOM 4182 O O . PRO A 1 521 ? 7.497 6.860 -11.370 1.00 94.50 521 PRO A O 1
ATOM 4185 N N . LEU A 1 522 ? 5.284 6.840 -11.700 1.00 94.81 522 LEU A N 1
ATOM 4186 C CA . LEU A 1 522 ? 5.228 8.054 -12.520 1.00 94.81 522 LEU A CA 1
ATOM 4187 C C . LEU A 1 522 ? 5.205 9.348 -11.696 1.00 94.81 522 LEU A C 1
ATOM 4189 O O . LEU A 1 522 ? 5.236 10.435 -12.274 1.00 94.81 522 LEU A O 1
ATOM 4193 N N . SER A 1 523 ? 5.209 9.236 -10.365 1.00 89.19 523 SER A N 1
ATOM 4194 C CA . SER A 1 523 ? 5.171 10.361 -9.424 1.00 89.19 523 SER A CA 1
ATOM 4195 C C . SER A 1 523 ? 6.443 10.468 -8.569 1.00 89.19 523 SER A C 1
ATOM 4197 O O . SER A 1 523 ? 6.398 10.960 -7.444 1.00 89.19 523 SER A O 1
ATOM 4199 N N . GLY A 1 524 ? 7.599 10.040 -9.088 1.00 87.50 524 GLY A N 1
ATOM 4200 C CA . GLY A 1 524 ? 8.879 10.088 -8.363 1.00 87.50 524 GLY A CA 1
ATOM 4201 C C . GLY A 1 524 ? 9.242 8.815 -7.591 1.00 87.50 524 GLY A C 1
ATOM 4202 O O . GLY A 1 524 ? 10.161 8.849 -6.771 1.00 87.50 524 GLY A O 1
ATOM 4203 N N . TYR A 1 525 ? 8.565 7.698 -7.877 1.00 91.12 525 TYR A N 1
ATOM 4204 C CA . TYR A 1 525 ? 8.710 6.377 -7.252 1.00 91.12 525 TYR A CA 1
ATOM 4205 C C . TYR A 1 525 ? 8.210 6.290 -5.808 1.00 91.12 525 TYR A C 1
ATOM 4207 O O . TYR A 1 525 ? 7.352 5.461 -5.511 1.00 91.12 525 TYR A O 1
ATOM 4215 N N . ILE A 1 526 ? 8.726 7.133 -4.913 1.00 88.44 526 ILE A N 1
ATOM 4216 C CA . ILE A 1 526 ? 8.318 7.135 -3.507 1.00 88.44 526 ILE A CA 1
ATOM 4217 C C . ILE A 1 526 ? 6.991 7.883 -3.363 1.00 88.44 526 ILE A C 1
ATOM 4219 O O . ILE A 1 526 ? 6.912 9.045 -3.773 1.00 88.44 526 ILE A O 1
ATOM 4223 N N . PRO A 1 527 ? 5.974 7.287 -2.719 1.00 85.31 527 PRO A N 1
ATOM 4224 C CA . PRO A 1 527 ? 4.726 7.977 -2.433 1.00 85.31 527 PRO A CA 1
ATOM 4225 C C . PRO A 1 527 ? 4.954 9.236 -1.579 1.00 85.31 527 PRO A C 1
ATOM 4227 O O . PRO A 1 527 ? 5.375 9.172 -0.418 1.00 85.31 527 PRO A O 1
ATOM 4230 N N . ALA A 1 528 ? 4.689 10.411 -2.157 1.00 80.62 528 ALA A N 1
ATOM 4231 C CA . ALA A 1 528 ? 4.871 11.692 -1.480 1.00 80.62 528 ALA A CA 1
ATOM 4232 C C . ALA A 1 528 ? 4.033 11.765 -0.190 1.00 80.62 528 ALA A C 1
ATOM 4234 O O . ALA A 1 528 ? 2.846 11.460 -0.188 1.00 80.62 528 ALA A O 1
ATOM 4235 N N . GLY A 1 529 ? 4.658 12.157 0.925 1.00 79.31 529 GLY A N 1
ATOM 4236 C CA . GLY A 1 529 ? 4.005 12.197 2.243 1.00 79.31 529 GLY A CA 1
ATOM 4237 C C . GLY A 1 529 ? 3.862 10.839 2.943 1.00 79.31 529 GLY A C 1
ATOM 4238 O O . GLY A 1 529 ? 3.535 10.817 4.127 1.00 79.31 529 GLY A O 1
ATOM 4239 N N . PHE A 1 530 ? 4.175 9.731 2.265 1.00 83.94 530 PHE A N 1
ATOM 4240 C CA . PHE A 1 530 ? 4.082 8.375 2.813 1.00 83.94 530 PHE A CA 1
ATOM 4241 C C . PHE A 1 530 ? 5.379 7.568 2.663 1.00 83.94 530 PHE A C 1
ATOM 4243 O O . PHE A 1 530 ? 5.368 6.345 2.744 1.00 83.94 530 PHE A O 1
ATOM 4250 N N . ALA A 1 531 ? 6.520 8.243 2.504 1.00 83.38 531 ALA A N 1
ATOM 4251 C CA . ALA A 1 531 ? 7.823 7.597 2.342 1.00 83.38 531 ALA A CA 1
ATOM 4252 C C . ALA A 1 531 ? 8.125 6.563 3.446 1.00 83.38 531 ALA A C 1
ATOM 4254 O O . ALA A 1 531 ? 8.619 5.471 3.159 1.00 83.38 531 ALA A O 1
ATOM 4255 N N . ASP A 1 532 ? 7.745 6.862 4.691 1.00 84.75 532 ASP A N 1
ATOM 4256 C CA . ASP A 1 532 ? 7.919 5.967 5.840 1.00 84.75 532 ASP A CA 1
ATOM 4257 C C . ASP A 1 532 ? 7.025 4.717 5.802 1.00 84.75 532 ASP A C 1
ATOM 4259 O O . ASP A 1 532 ? 7.195 3.836 6.638 1.00 84.75 532 ASP A O 1
ATOM 4263 N N . TRP A 1 533 ? 6.111 4.587 4.841 1.00 87.81 533 TRP A N 1
ATOM 4264 C CA . TRP A 1 533 ? 5.225 3.429 4.661 1.00 87.81 533 TRP A CA 1
ATOM 4265 C C . TRP A 1 533 ? 5.606 2.567 3.451 1.00 87.81 533 TRP A C 1
ATOM 4267 O O . TRP A 1 533 ? 5.037 1.500 3.273 1.00 87.81 533 TRP A O 1
ATOM 4277 N N . THR A 1 534 ? 6.615 2.987 2.675 1.00 88.62 534 THR A N 1
ATOM 4278 C CA . THR A 1 534 ? 7.075 2.308 1.446 1.00 88.62 534 THR A CA 1
ATOM 4279 C C . THR A 1 534 ? 7.439 0.841 1.672 1.00 88.62 534 THR A C 1
ATOM 4281 O O . THR A 1 534 ? 7.150 0.014 0.825 1.00 88.62 534 THR A O 1
ATOM 4284 N N . ILE A 1 535 ? 8.097 0.509 2.791 1.00 92.19 535 ILE A N 1
ATOM 4285 C CA . ILE A 1 535 ? 8.581 -0.850 3.091 1.00 92.19 535 ILE A CA 1
ATOM 4286 C C . ILE A 1 535 ? 7.970 -1.347 4.414 1.00 92.19 535 ILE A C 1
ATOM 4288 O O . ILE A 1 535 ? 8.040 -0.599 5.406 1.00 92.19 535 ILE A O 1
ATOM 4292 N N . PRO A 1 536 ? 7.469 -2.599 4.476 1.00 93.12 536 PRO A N 1
ATOM 4293 C CA . PRO A 1 536 ? 6.945 -3.217 5.695 1.00 93.12 536 PRO A CA 1
ATOM 4294 C C . PRO A 1 536 ? 7.944 -3.281 6.864 1.00 93.12 536 PRO A C 1
ATOM 4296 O O . PRO A 1 536 ? 9.131 -3.543 6.670 1.00 93.12 536 PRO A O 1
ATOM 4299 N N . LYS A 1 537 ? 7.476 -3.050 8.102 1.00 94.25 537 LYS A N 1
ATOM 4300 C CA . LYS A 1 537 ? 8.305 -2.985 9.335 1.00 94.25 537 LYS A CA 1
ATOM 4301 C C . LYS A 1 537 ? 7.781 -3.846 10.490 1.00 94.25 537 LYS A C 1
ATOM 4303 O O . LYS A 1 537 ? 8.156 -3.651 11.646 1.00 94.25 537 LYS A O 1
ATOM 4308 N N . GLY A 1 538 ? 6.923 -4.805 10.188 1.00 95.56 538 GLY A N 1
ATOM 4309 C CA . GLY A 1 538 ? 6.269 -5.682 11.145 1.00 95.56 538 GLY A CA 1
ATOM 4310 C C . GLY A 1 538 ? 5.055 -5.035 11.797 1.00 95.56 538 GLY A C 1
ATOM 4311 O O . GLY A 1 538 ? 4.612 -3.951 11.430 1.00 95.56 538 GLY A O 1
ATOM 4312 N N . PHE A 1 539 ? 4.512 -5.722 12.789 1.00 98.19 539 PHE A N 1
ATOM 4313 C CA . PHE A 1 539 ? 3.459 -5.203 13.640 1.00 98.19 539 PHE A CA 1
ATOM 4314 C C . PHE A 1 539 ? 4.007 -4.175 14.634 1.00 98.19 539 PHE A C 1
ATOM 4316 O O . PHE A 1 539 ? 4.987 -4.441 15.342 1.00 98.19 539 PHE A O 1
ATOM 4323 N N . PHE A 1 540 ? 3.328 -3.043 14.769 1.00 98.19 540 PHE A N 1
ATOM 4324 C CA . PHE A 1 540 ? 3.638 -2.045 15.787 1.00 98.19 540 PHE A CA 1
ATOM 4325 C C . PHE A 1 540 ? 2.371 -1.390 16.329 1.00 98.19 540 PHE A C 1
ATOM 4327 O O . PHE A 1 540 ? 1.263 -1.622 15.848 1.00 98.19 540 PHE A O 1
ATOM 4334 N N . VAL A 1 541 ? 2.530 -0.597 17.385 1.00 98.56 541 VAL A N 1
ATOM 4335 C CA . VAL A 1 541 ? 1.417 0.127 18.004 1.00 98.56 541 VAL A CA 1
ATOM 4336 C C . VAL A 1 541 ? 1.731 1.607 18.154 1.00 98.56 541 VAL A C 1
ATOM 4338 O O . VAL A 1 541 ? 2.863 1.998 18.441 1.00 98.56 541 VAL A O 1
ATOM 4341 N N . ILE A 1 542 ? 0.710 2.442 18.000 1.00 98.38 542 ILE A N 1
ATOM 4342 C CA . ILE A 1 542 ? 0.771 3.876 18.264 1.00 98.38 542 ILE A CA 1
ATOM 4343 C C . ILE A 1 542 ? -0.125 4.158 19.464 1.00 98.38 542 ILE A C 1
ATOM 4345 O O . ILE A 1 542 ? -1.310 3.832 19.460 1.00 98.38 542 ILE A O 1
ATOM 4349 N N . VAL A 1 543 ? 0.426 4.784 20.498 1.00 98.31 543 VAL A N 1
ATOM 4350 C CA . VAL A 1 543 ? -0.350 5.252 21.645 1.00 98.31 543 VAL A CA 1
ATOM 4351 C C . VAL A 1 543 ? -0.461 6.762 21.578 1.00 98.31 543 VAL A C 1
ATOM 4353 O O . VAL A 1 543 ? 0.521 7.493 21.738 1.00 98.31 543 VAL A O 1
ATOM 4356 N N . ARG A 1 544 ? -1.689 7.220 21.355 1.00 98.12 544 ARG A N 1
ATOM 4357 C CA . ARG A 1 544 ? -2.074 8.625 21.405 1.00 98.12 544 ARG A CA 1
ATOM 4358 C C . ARG A 1 544 ? -2.655 8.944 22.773 1.00 98.12 544 ARG A C 1
ATOM 4360 O O . ARG A 1 544 ? -3.506 8.208 23.268 1.00 98.12 544 ARG A O 1
ATOM 4367 N N . TYR A 1 545 ? -2.188 10.018 23.400 1.00 97.94 545 TYR A N 1
ATOM 4368 C CA . TYR A 1 545 ? -2.616 10.369 24.753 1.00 97.94 545 TYR A CA 1
ATOM 4369 C C . TYR A 1 545 ? -2.701 11.877 24.989 1.00 97.94 545 TYR A C 1
ATOM 4371 O O . TYR A 1 545 ? -1.868 12.655 24.519 1.00 97.94 545 TYR A O 1
ATOM 4379 N N . GLN A 1 546 ? -3.699 12.293 25.764 1.00 97.50 546 GLN A N 1
ATOM 4380 C CA . GLN A 1 546 ? -3.788 13.655 26.285 1.00 97.50 546 GLN A CA 1
ATOM 4381 C C . GLN A 1 546 ? -2.698 13.886 27.333 1.00 97.50 546 GLN A C 1
ATOM 4383 O O . GLN A 1 546 ? -2.339 12.981 28.090 1.00 97.50 546 GLN A O 1
ATOM 4388 N N . ALA A 1 547 ? -2.168 15.109 27.412 1.00 95.56 547 ALA A N 1
ATOM 4389 C CA . ALA A 1 547 ? -0.979 15.404 28.216 1.00 95.56 547 ALA A CA 1
ATOM 4390 C C . ALA A 1 547 ? -1.115 14.988 29.695 1.00 95.56 547 ALA A C 1
ATOM 4392 O O . ALA A 1 547 ? -0.161 14.480 30.282 1.00 95.56 547 ALA A O 1
ATOM 4393 N N . HIS A 1 548 ? -2.306 15.146 30.275 1.00 94.12 548 HIS A N 1
ATOM 4394 C CA . HIS A 1 548 ? -2.605 14.805 31.666 1.00 94.12 548 HIS A CA 1
ATOM 4395 C C . HIS A 1 548 ? -2.803 13.297 31.921 1.00 94.12 548 HIS A C 1
ATOM 4397 O O . HIS A 1 548 ? -2.855 12.876 33.074 1.00 94.12 548 HIS A O 1
ATOM 4403 N N . TYR A 1 549 ? -2.839 12.474 30.868 1.00 95.44 549 TYR A N 1
ATOM 4404 C CA . TYR A 1 549 ? -2.877 11.010 30.936 1.00 95.44 549 TYR A CA 1
ATOM 4405 C C . TYR A 1 549 ? -1.516 10.358 30.649 1.00 95.44 549 TYR A C 1
ATOM 4407 O O . TYR A 1 549 ? -1.444 9.138 30.532 1.00 95.44 549 TYR A O 1
ATOM 4415 N N . SER A 1 550 ? -0.420 11.123 30.567 1.00 95.88 550 SER A N 1
ATOM 4416 C CA . SER A 1 550 ? 0.904 10.589 30.205 1.00 95.88 550 SER A CA 1
ATOM 4417 C C . SER A 1 550 ? 1.362 9.418 31.082 1.00 95.88 550 SER A C 1
ATOM 4419 O O . SER A 1 550 ? 1.862 8.425 30.563 1.00 95.88 550 SER A O 1
ATOM 4421 N N . HIS A 1 551 ? 1.157 9.497 32.401 1.00 95.12 551 HIS A N 1
ATOM 4422 C CA . HIS A 1 551 ? 1.529 8.423 33.324 1.00 95.12 551 HIS A CA 1
ATOM 4423 C C . HIS A 1 551 ? 0.698 7.157 33.084 1.00 95.12 551 HIS A C 1
ATOM 4425 O O . HIS A 1 551 ? 1.238 6.053 33.090 1.00 95.12 551 HIS A O 1
ATOM 4431 N N . LEU A 1 552 ? -0.609 7.311 32.837 1.00 95.94 552 LEU A N 1
ATOM 4432 C CA . LEU A 1 552 ? -1.473 6.184 32.492 1.00 95.94 552 LEU A CA 1
ATOM 4433 C C . LEU A 1 552 ? -1.050 5.567 31.156 1.00 95.94 552 LEU A C 1
ATOM 4435 O O . LEU A 1 552 ? -0.965 4.350 31.068 1.00 95.94 552 LEU A O 1
ATOM 4439 N N . ALA A 1 553 ? -0.752 6.390 30.147 1.00 97.25 553 ALA A N 1
ATOM 4440 C CA . ALA A 1 553 ? -0.334 5.934 28.825 1.00 97.25 553 ALA A CA 1
ATOM 4441 C C . ALA A 1 553 ? 0.956 5.103 28.883 1.00 97.25 553 ALA A C 1
ATOM 4443 O O . ALA A 1 553 ? 1.018 4.040 28.270 1.00 97.25 553 ALA A O 1
ATOM 4444 N N . LEU A 1 554 ? 1.952 5.555 29.656 1.00 96.94 554 LEU A N 1
ATOM 4445 C CA . LEU A 1 554 ? 3.218 4.841 29.846 1.00 96.94 554 LEU A CA 1
ATOM 4446 C C . LEU A 1 554 ? 3.026 3.515 30.598 1.00 96.94 554 LEU A C 1
ATOM 4448 O O . LEU A 1 554 ? 3.493 2.482 30.128 1.00 96.94 554 LEU A O 1
ATOM 4452 N N . ALA A 1 555 ? 2.280 3.516 31.707 1.00 97.38 555 ALA A N 1
ATOM 4453 C CA . ALA A 1 555 ? 1.992 2.288 32.453 1.00 97.38 555 ALA A CA 1
ATOM 4454 C C . ALA A 1 555 ? 1.186 1.278 31.613 1.00 97.38 555 ALA A C 1
ATOM 4456 O O . ALA A 1 555 ? 1.465 0.079 31.621 1.00 97.38 555 ALA A O 1
ATOM 4457 N N . PHE A 1 556 ? 0.209 1.776 30.851 1.00 98.38 556 PHE A N 1
ATOM 4458 C CA . PHE A 1 556 ? -0.611 0.981 29.945 1.00 98.38 556 PHE A CA 1
ATOM 4459 C C . PHE A 1 556 ? 0.230 0.308 28.858 1.00 98.38 556 PHE A C 1
ATOM 4461 O O . PHE A 1 556 ? 0.123 -0.906 28.674 1.00 98.38 556 PHE A O 1
ATOM 4468 N N . ILE A 1 557 ? 1.075 1.068 28.148 1.00 98.31 557 ILE A N 1
ATOM 4469 C CA . ILE A 1 557 ? 1.870 0.507 27.050 1.00 98.31 557 ILE A CA 1
ATOM 4470 C C . ILE A 1 557 ? 2.955 -0.443 27.560 1.00 98.31 557 ILE A C 1
ATOM 4472 O O . ILE A 1 557 ? 3.212 -1.468 26.931 1.00 98.31 557 ILE A O 1
ATOM 4476 N N . GLU A 1 558 ? 3.552 -0.168 28.719 1.00 98.06 558 GLU A N 1
ATOM 4477 C CA . GLU A 1 558 ? 4.515 -1.072 29.346 1.00 98.06 558 GLU A CA 1
ATOM 4478 C C . GLU A 1 558 ? 3.864 -2.417 29.695 1.00 98.06 558 GLU A C 1
ATOM 4480 O O . GLU A 1 558 ? 4.376 -3.470 29.308 1.00 98.06 558 GLU A O 1
ATOM 4485 N N . TYR A 1 559 ? 2.685 -2.397 30.327 1.00 98.19 559 TYR A N 1
ATOM 4486 C CA . TYR A 1 559 ? 1.951 -3.621 30.645 1.00 98.19 559 TYR A CA 1
ATOM 4487 C C . TYR A 1 559 ? 1.523 -4.375 29.380 1.00 98.19 559 TYR A C 1
ATOM 4489 O O . TYR A 1 559 ? 1.728 -5.587 29.276 1.00 98.19 559 TYR A O 1
ATOM 4497 N N . LEU A 1 560 ? 0.944 -3.672 28.401 1.00 98.56 560 LEU A N 1
ATOM 4498 C CA . LEU A 1 560 ? 0.496 -4.266 27.141 1.00 98.56 560 LEU A CA 1
ATOM 4499 C C . LEU A 1 560 ? 1.653 -4.948 26.408 1.00 98.56 560 LEU A C 1
ATOM 4501 O O . LEU A 1 560 ? 1.561 -6.125 26.057 1.00 98.56 560 LEU A O 1
ATOM 4505 N N . THR A 1 561 ? 2.758 -4.234 26.201 1.00 98.56 561 THR A N 1
ATOM 4506 C CA . THR A 1 561 ? 3.914 -4.768 25.472 1.00 98.56 561 THR A CA 1
ATOM 4507 C C . THR A 1 561 ? 4.570 -5.927 26.212 1.00 98.56 561 THR A C 1
ATOM 4509 O O . THR A 1 561 ? 4.987 -6.882 25.562 1.00 98.56 561 THR A O 1
ATOM 4512 N N . HIS A 1 562 ? 4.575 -5.929 27.550 1.00 98.31 562 HIS A N 1
ATOM 4513 C CA . HIS A 1 562 ? 5.017 -7.084 28.335 1.00 98.31 562 HIS A CA 1
ATOM 4514 C C . HIS A 1 562 ? 4.170 -8.338 28.047 1.00 98.31 562 HIS A C 1
ATOM 4516 O O . HIS A 1 562 ? 4.710 -9.435 27.903 1.00 98.31 562 HIS A O 1
ATOM 4522 N N . GLN A 1 563 ? 2.844 -8.202 27.913 1.00 98.00 563 GLN A N 1
ATOM 4523 C CA . GLN A 1 563 ? 1.971 -9.327 27.539 1.00 98.00 563 GLN A CA 1
ATOM 4524 C C . GLN A 1 563 ? 2.130 -9.733 26.065 1.00 98.00 563 GLN A C 1
ATOM 4526 O O . GLN A 1 563 ? 2.024 -10.914 25.724 1.00 98.00 563 GLN A O 1
ATOM 4531 N N . LEU A 1 564 ? 2.363 -8.780 25.160 1.00 97.75 564 LEU A N 1
ATOM 4532 C CA . LEU A 1 564 ? 2.585 -9.066 23.738 1.00 97.75 564 LEU A CA 1
ATOM 4533 C C . LEU A 1 564 ? 3.923 -9.767 23.490 1.00 97.75 564 LEU A C 1
ATOM 4535 O O . LEU A 1 564 ? 3.974 -10.686 22.676 1.00 97.75 564 LEU A O 1
ATOM 4539 N N . ALA A 1 565 ? 4.962 -9.426 24.254 1.00 96.81 565 ALA A N 1
ATOM 4540 C CA . ALA A 1 565 ? 6.289 -10.033 24.170 1.00 96.81 565 ALA A CA 1
ATOM 4541 C C . ALA A 1 565 ? 6.317 -11.539 24.498 1.00 96.81 565 ALA A C 1
ATOM 4543 O O . ALA A 1 565 ? 7.309 -12.211 24.233 1.00 96.81 565 ALA A O 1
ATOM 4544 N N . GLN A 1 566 ? 5.231 -12.094 25.043 1.00 96.81 566 GLN A N 1
ATOM 4545 C CA . GLN A 1 566 ? 5.078 -13.538 25.247 1.00 96.81 566 GLN A CA 1
ATOM 4546 C C . GLN A 1 566 ? 4.759 -14.293 23.942 1.00 96.81 566 GLN A C 1
ATOM 4548 O O . GLN A 1 566 ? 4.898 -15.515 23.889 1.00 96.81 566 GLN A O 1
ATOM 4553 N N . ASN A 1 567 ? 4.332 -13.596 22.881 1.00 97.25 567 ASN A N 1
ATOM 4554 C CA . ASN A 1 567 ? 4.067 -14.197 21.577 1.00 97.25 567 ASN A CA 1
ATOM 4555 C C . ASN A 1 567 ? 5.365 -14.264 20.750 1.00 97.25 567 ASN A C 1
ATOM 4557 O O . ASN A 1 567 ? 5.735 -13.322 20.048 1.00 97.25 567 ASN A O 1
ATOM 4561 N N . ASN A 1 568 ? 6.054 -15.407 20.815 1.00 97.31 568 ASN A N 1
ATOM 4562 C CA . ASN A 1 568 ? 7.304 -15.625 20.077 1.00 97.31 568 ASN A CA 1
ATOM 4563 C C . ASN A 1 568 ? 7.137 -15.528 18.552 1.00 97.31 568 ASN A C 1
ATOM 4565 O O . ASN A 1 568 ? 8.067 -15.090 17.878 1.00 97.31 568 ASN A O 1
ATOM 4569 N N . ALA A 1 569 ? 5.974 -15.907 18.009 1.00 98.00 569 ALA A N 1
ATOM 4570 C CA . ALA A 1 569 ? 5.708 -15.807 16.574 1.00 98.00 569 ALA A CA 1
ATOM 4571 C C . ALA A 1 569 ? 5.632 -14.339 16.127 1.00 98.00 569 ALA A C 1
ATOM 4573 O O . ALA A 1 569 ? 6.250 -13.974 15.132 1.00 98.00 569 ALA A O 1
ATOM 4574 N N . LEU A 1 570 ? 4.975 -13.479 16.913 1.00 98.25 570 LEU A N 1
ATOM 4575 C CA . LEU A 1 570 ? 4.942 -12.030 16.685 1.00 98.25 570 LEU A CA 1
ATOM 4576 C C . LEU A 1 570 ? 6.339 -11.404 16.744 1.00 98.25 570 LEU A C 1
ATOM 4578 O O . LEU A 1 570 ? 6.705 -10.614 15.877 1.00 98.25 570 LEU A O 1
ATOM 4582 N N . LEU A 1 571 ? 7.146 -11.779 17.740 1.00 98.00 571 LEU A N 1
ATOM 4583 C CA . LEU A 1 571 ? 8.515 -11.273 17.850 1.00 98.00 571 LEU A CA 1
ATOM 4584 C C . LEU A 1 571 ? 9.393 -11.708 16.669 1.00 98.00 571 LEU A C 1
ATOM 4586 O O . LEU A 1 571 ? 10.179 -10.903 16.173 1.00 98.00 571 LEU A O 1
ATOM 4590 N N . ALA A 1 572 ? 9.261 -12.958 16.216 1.00 97.56 572 ALA A N 1
ATOM 4591 C CA . ALA A 1 572 ? 9.983 -13.463 15.051 1.00 97.56 572 ALA A CA 1
ATOM 4592 C C . ALA A 1 572 ? 9.546 -12.752 13.761 1.00 97.56 572 ALA A C 1
ATOM 4594 O O . ALA A 1 572 ? 10.398 -12.340 12.975 1.00 97.56 572 ALA A O 1
ATOM 4595 N N . PHE A 1 573 ? 8.237 -12.549 13.586 1.00 97.38 573 PHE A N 1
ATOM 4596 C CA . PHE A 1 573 ? 7.663 -11.809 12.466 1.00 97.38 573 PHE A CA 1
ATOM 4597 C C . PHE A 1 573 ? 8.198 -10.371 12.396 1.00 97.38 573 PHE A C 1
ATOM 4599 O O . PHE A 1 573 ? 8.747 -9.959 11.373 1.00 97.38 573 PHE A O 1
ATOM 4606 N N . ASN A 1 574 ? 8.134 -9.636 13.511 1.00 97.00 574 ASN A N 1
ATOM 4607 C CA . ASN A 1 574 ? 8.649 -8.269 13.593 1.00 97.00 574 ASN A CA 1
ATOM 4608 C C . ASN A 1 574 ? 10.149 -8.205 13.324 1.00 97.00 574 ASN A C 1
ATOM 4610 O O . ASN A 1 574 ? 10.608 -7.339 12.586 1.00 97.00 574 ASN A O 1
ATOM 4614 N N . HIS A 1 575 ? 10.917 -9.128 13.905 1.00 95.12 575 HIS A N 1
ATOM 4615 C CA . HIS A 1 575 ? 12.355 -9.187 13.681 1.00 95.12 575 HIS A CA 1
ATOM 4616 C C . HIS A 1 575 ? 12.691 -9.398 12.199 1.00 95.12 575 HIS A C 1
ATOM 4618 O O . HIS A 1 575 ? 13.574 -8.719 11.677 1.00 95.12 575 HIS A O 1
ATOM 4624 N N . ALA A 1 576 ? 11.981 -10.298 11.509 1.00 93.56 576 ALA A N 1
ATOM 4625 C CA . ALA A 1 576 ? 12.198 -10.558 10.089 1.00 93.56 576 ALA A CA 1
ATOM 4626 C C . ALA A 1 576 ? 11.925 -9.313 9.227 1.00 93.56 576 ALA A C 1
ATOM 4628 O O . ALA A 1 576 ? 12.789 -8.920 8.443 1.00 93.56 576 ALA A O 1
ATOM 4629 N N . GLN A 1 577 ? 10.777 -8.648 9.412 1.00 93.44 577 GLN A N 1
ATOM 4630 C CA . GLN A 1 577 ? 10.443 -7.451 8.632 1.00 93.44 577 GLN A CA 1
ATOM 4631 C C . GLN A 1 577 ? 11.347 -6.255 8.959 1.00 93.44 577 GLN A C 1
ATOM 4633 O O . GLN A 1 577 ? 11.804 -5.572 8.049 1.00 93.44 577 GLN A O 1
ATOM 4638 N N . LEU A 1 578 ? 11.689 -6.029 10.232 1.00 93.50 578 LEU A N 1
ATOM 4639 C CA . LEU A 1 578 ? 12.626 -4.965 10.608 1.00 93.50 578 LEU A CA 1
ATOM 4640 C C . LEU A 1 578 ? 14.029 -5.209 10.050 1.00 93.50 578 LEU A C 1
ATOM 4642 O O . LEU A 1 578 ? 14.669 -4.260 9.610 1.00 93.50 578 LEU A O 1
ATOM 4646 N N . THR A 1 579 ? 14.489 -6.463 10.017 1.00 91.31 579 THR A N 1
ATOM 4647 C CA . THR A 1 579 ? 15.773 -6.818 9.392 1.00 91.31 579 THR A CA 1
ATOM 4648 C C . THR A 1 579 ? 15.752 -6.502 7.896 1.00 91.31 579 THR A C 1
ATOM 4650 O O . THR A 1 579 ? 16.698 -5.903 7.385 1.00 91.31 579 THR A O 1
ATOM 4653 N N . ALA A 1 580 ? 14.669 -6.860 7.197 1.00 89.88 580 ALA A N 1
ATOM 4654 C CA . ALA A 1 580 ? 14.493 -6.530 5.784 1.00 89.88 580 ALA A CA 1
ATOM 4655 C C . ALA A 1 580 ? 14.460 -5.009 5.557 1.00 89.88 580 ALA A C 1
ATOM 4657 O O . ALA A 1 580 ? 15.172 -4.506 4.694 1.00 89.88 580 ALA A O 1
ATOM 4658 N N . PHE A 1 581 ? 13.704 -4.265 6.371 1.00 90.94 581 PHE A N 1
ATOM 4659 C CA . PHE A 1 581 ? 13.643 -2.806 6.299 1.00 90.94 581 PHE A CA 1
ATOM 4660 C C . PHE A 1 581 ? 15.009 -2.154 6.537 1.00 90.94 581 PHE A C 1
ATOM 4662 O O . PHE A 1 581 ? 15.428 -1.309 5.750 1.00 90.94 581 PHE A O 1
ATOM 4669 N N . GLN A 1 582 ? 15.725 -2.542 7.595 1.00 89.88 582 GLN A N 1
ATOM 4670 C CA . GLN A 1 582 ? 16.989 -1.909 7.988 1.00 89.88 582 GLN A CA 1
ATOM 4671 C C . GLN A 1 582 ? 18.084 -2.049 6.932 1.00 89.88 582 GLN A C 1
ATOM 4673 O O . GLN A 1 582 ? 18.937 -1.168 6.817 1.00 89.88 582 GLN A O 1
ATOM 4678 N N . ARG A 1 583 ? 18.035 -3.117 6.128 1.00 87.69 583 ARG A N 1
ATOM 4679 C CA . ARG A 1 583 ? 18.962 -3.325 5.011 1.00 87.69 583 ARG A CA 1
ATOM 4680 C C . ARG A 1 583 ? 18.821 -2.282 3.902 1.00 87.69 583 ARG A C 1
ATOM 4682 O O . ARG A 1 583 ? 19.799 -2.070 3.198 1.00 87.69 583 ARG A O 1
ATOM 4689 N N . HIS A 1 584 ? 17.676 -1.607 3.771 1.00 85.75 584 HIS A N 1
ATOM 4690 C CA . HIS A 1 584 ? 17.426 -0.620 2.706 1.00 85.75 584 HIS A CA 1
ATOM 4691 C C . HIS A 1 584 ? 17.057 0.770 3.232 1.00 85.75 584 HIS A C 1
ATOM 4693 O O . HIS A 1 584 ? 17.598 1.773 2.776 1.00 85.75 584 HIS A O 1
ATOM 4699 N N . GLY A 1 585 ? 16.131 0.847 4.191 1.00 78.31 585 GLY A N 1
ATOM 4700 C CA . GLY A 1 585 ? 15.596 2.097 4.740 1.00 78.31 585 GLY A CA 1
ATOM 4701 C C . GLY A 1 585 ? 16.489 2.758 5.797 1.00 78.31 585 GLY A C 1
ATOM 4702 O O . GLY A 1 585 ? 16.428 3.978 5.995 1.00 78.31 585 GLY A O 1
ATOM 4703 N N . GLY A 1 586 ? 17.384 1.991 6.425 1.00 79.38 586 GLY A N 1
ATOM 4704 C CA . GLY A 1 586 ? 18.255 2.445 7.511 1.00 79.38 586 GLY A CA 1
ATOM 4705 C C . GLY A 1 586 ? 17.624 2.269 8.895 1.00 79.38 586 GLY A C 1
ATOM 4706 O O . GLY A 1 586 ? 16.974 1.263 9.165 1.00 79.38 586 GLY A O 1
ATOM 4707 N N . GLU A 1 587 ? 17.855 3.218 9.806 1.00 81.88 587 GLU A N 1
ATOM 4708 C CA . GLU A 1 587 ? 17.398 3.095 11.195 1.00 81.88 587 GLU A CA 1
ATOM 4709 C C . GLU A 1 587 ? 15.867 3.083 11.324 1.00 81.88 587 GLU A C 1
ATOM 4711 O O . GLU A 1 587 ? 15.142 3.774 10.608 1.00 81.88 587 GLU A O 1
ATOM 4716 N N . SER A 1 588 ? 15.376 2.277 12.267 1.00 80.69 588 SER A N 1
ATOM 4717 C CA . SER A 1 588 ? 13.948 2.164 12.570 1.00 80.69 588 SER A CA 1
ATOM 4718 C C . SER A 1 588 ? 13.454 3.410 13.318 1.00 80.69 588 SER A C 1
ATOM 4720 O O . SER A 1 588 ? 14.071 3.775 14.319 1.00 80.69 588 SER A O 1
ATOM 4722 N N . PRO A 1 589 ? 12.304 4.001 12.938 1.00 83.88 589 PRO A N 1
ATOM 4723 C CA . PRO A 1 589 ? 11.744 5.170 13.624 1.00 83.88 589 PRO A CA 1
ATOM 4724 C C . PRO A 1 589 ? 11.095 4.835 14.982 1.00 83.88 589 PRO A C 1
ATOM 4726 O O . PRO A 1 589 ? 10.651 5.728 15.701 1.00 83.88 589 PRO A O 1
ATOM 4729 N N . PHE A 1 590 ? 10.987 3.551 15.333 1.00 93.06 590 PHE A N 1
ATOM 4730 C CA . PHE A 1 590 ? 10.266 3.099 16.521 1.00 93.06 590 PHE A CA 1
ATOM 4731 C C . PHE A 1 590 ? 11.075 3.180 17.813 1.00 93.06 590 PHE A C 1
ATOM 4733 O O . PHE A 1 590 ? 12.254 2.831 17.862 1.00 93.06 590 PHE A O 1
ATOM 4740 N N . THR A 1 591 ? 10.377 3.506 18.902 1.00 93.94 591 THR A N 1
ATOM 4741 C CA . THR A 1 591 ? 10.841 3.181 20.254 1.00 93.94 591 THR A CA 1
ATOM 4742 C C . THR A 1 591 ? 10.475 1.734 20.562 1.00 93.94 591 THR A C 1
ATOM 4744 O O . THR A 1 591 ? 9.349 1.318 20.307 1.00 93.94 591 THR A O 1
ATOM 4747 N N . PHE A 1 592 ? 11.390 0.957 21.137 1.00 95.75 592 PHE A N 1
ATOM 4748 C CA . PHE A 1 592 ? 11.115 -0.432 21.511 1.00 95.75 592 PHE A CA 1
ATOM 4749 C C . PHE A 1 592 ? 10.807 -0.534 23.004 1.00 95.75 592 PHE A C 1
ATOM 4751 O O . PHE A 1 592 ? 11.669 -0.261 23.835 1.00 95.75 592 PHE A O 1
ATOM 4758 N N . ILE A 1 593 ? 9.597 -0.984 23.345 1.00 97.19 593 ILE A N 1
ATOM 4759 C CA . ILE A 1 593 ? 9.185 -1.267 24.727 1.00 97.19 593 ILE A CA 1
ATOM 4760 C C . ILE A 1 593 ? 8.919 -2.767 24.816 1.00 97.19 593 ILE A C 1
ATOM 4762 O O . ILE A 1 593 ? 8.123 -3.304 24.051 1.00 97.19 593 ILE A O 1
ATOM 4766 N N . ASN A 1 594 ? 9.647 -3.473 25.687 1.00 96.75 594 ASN A N 1
ATOM 4767 C CA . ASN A 1 594 ? 9.591 -4.939 25.789 1.00 96.75 594 ASN A CA 1
ATOM 4768 C C . ASN A 1 594 ? 9.750 -5.653 24.428 1.00 96.75 594 ASN A C 1
ATOM 4770 O O . ASN A 1 594 ? 9.096 -6.656 24.161 1.00 96.75 594 ASN A O 1
ATOM 4774 N N . ARG A 1 595 ? 10.633 -5.131 23.559 1.00 95.44 595 ARG A N 1
ATOM 4775 C CA . ARG A 1 595 ? 10.891 -5.608 22.179 1.00 95.44 595 ARG A CA 1
ATOM 4776 C C . ARG A 1 595 ? 9.739 -5.409 21.181 1.00 95.44 595 ARG A C 1
ATOM 4778 O O . ARG A 1 595 ? 9.870 -5.838 20.038 1.00 95.44 595 ARG A O 1
ATOM 4785 N N . ILE A 1 596 ? 8.654 -4.744 21.569 1.00 97.75 596 ILE A N 1
ATOM 4786 C CA . ILE A 1 596 ? 7.563 -4.368 20.667 1.00 97.75 596 ILE A CA 1
ATOM 4787 C C . ILE A 1 596 ? 7.817 -2.947 20.138 1.00 97.75 596 ILE A C 1
ATOM 4789 O O . ILE A 1 596 ? 8.063 -2.046 20.950 1.00 97.75 596 ILE A O 1
ATOM 4793 N N . PRO A 1 597 ? 7.772 -2.713 18.813 1.00 97.56 597 PRO A N 1
ATOM 4794 C CA . PRO A 1 597 ? 7.909 -1.373 18.258 1.00 97.56 597 PRO A CA 1
ATOM 4795 C C . PRO A 1 597 ? 6.684 -0.519 18.604 1.00 97.56 597 PRO A C 1
ATOM 4797 O O . PRO A 1 597 ? 5.539 -0.954 18.464 1.00 97.56 597 PRO A O 1
ATOM 4800 N N . CYS A 1 598 ? 6.938 0.695 19.083 1.00 98.00 598 CYS A N 1
ATOM 4801 C CA . CYS A 1 598 ? 5.933 1.618 19.587 1.00 98.00 598 CYS A CA 1
ATOM 4802 C C . CYS A 1 598 ? 6.196 3.045 19.090 1.00 98.00 598 CYS A C 1
ATOM 4804 O O . CYS A 1 598 ? 7.344 3.494 19.010 1.00 98.00 598 CYS A O 1
ATOM 4806 N N . LEU A 1 599 ? 5.115 3.788 18.853 1.00 97.06 599 LEU A N 1
ATOM 4807 C CA . LEU A 1 599 ? 5.120 5.242 18.703 1.00 97.06 599 LEU A CA 1
ATOM 4808 C C . LEU A 1 599 ? 4.252 5.870 19.795 1.00 97.06 599 LEU A C 1
ATOM 4810 O O . LEU A 1 599 ? 3.143 5.415 20.061 1.00 97.06 599 LEU A O 1
ATOM 4814 N N . LEU A 1 600 ? 4.749 6.933 20.421 1.00 96.44 600 LEU A N 1
ATOM 4815 C CA . LEU A 1 600 ? 4.037 7.678 21.459 1.00 96.44 600 LEU A CA 1
ATOM 4816 C C . LEU A 1 600 ? 3.749 9.086 20.949 1.00 96.44 600 LEU A C 1
ATOM 4818 O O . LEU A 1 600 ? 4.667 9.814 20.576 1.00 96.44 600 LEU A O 1
ATOM 4822 N N . GLN A 1 601 ? 2.476 9.473 20.931 1.00 96.44 601 GLN A N 1
ATOM 4823 C CA . GLN A 1 601 ? 2.029 10.746 20.368 1.00 96.44 601 GLN A CA 1
ATOM 4824 C C . GLN A 1 601 ? 1.128 11.484 21.359 1.00 96.44 601 GLN A C 1
ATOM 4826 O O . GLN A 1 601 ? 0.148 10.941 21.864 1.00 96.44 601 GLN A O 1
ATOM 4831 N N . LYS A 1 602 ? 1.436 12.754 21.629 1.00 96.88 602 LYS A N 1
ATOM 4832 C CA . LYS A 1 602 ? 0.526 13.623 22.384 1.00 96.88 602 LYS A CA 1
ATOM 4833 C C . LYS A 1 602 ? -0.583 14.115 21.461 1.00 96.88 602 LYS A C 1
ATOM 4835 O O . LYS A 1 602 ? -0.298 14.511 20.334 1.00 96.88 602 LYS A O 1
ATOM 4840 N N . VAL A 1 603 ? -1.814 14.135 21.958 1.00 94.75 603 VAL A N 1
ATOM 4841 C CA . VAL A 1 603 ? -2.975 14.696 21.252 1.00 94.75 603 VAL A CA 1
ATOM 4842 C C . VAL A 1 603 ? -3.593 15.849 22.035 1.00 94.75 603 VAL A C 1
ATOM 4844 O O . VAL A 1 603 ? -3.305 16.034 23.220 1.00 94.75 603 VAL A O 1
ATOM 4847 N N . ALA A 1 604 ? -4.417 16.640 21.350 1.00 91.50 604 ALA A N 1
ATOM 4848 C CA . ALA A 1 604 ? -5.169 17.732 21.949 1.00 91.50 604 ALA A CA 1
ATOM 4849 C C . ALA A 1 604 ? -6.267 17.219 22.902 1.00 91.50 604 ALA A C 1
ATOM 4851 O O . ALA A 1 604 ? -6.693 16.061 22.845 1.00 91.50 604 ALA A O 1
ATOM 4852 N N . ASP A 1 605 ? -6.719 18.093 23.803 1.00 88.25 605 ASP A N 1
ATOM 4853 C CA . ASP A 1 605 ? -7.697 17.748 24.844 1.00 88.25 605 ASP A CA 1
ATOM 4854 C C . ASP A 1 605 ? -9.115 17.487 24.290 1.00 88.25 605 ASP A C 1
ATOM 4856 O O . ASP A 1 605 ? -9.968 16.947 24.996 1.00 88.25 605 ASP A O 1
ATOM 4860 N N . ASP A 1 606 ? -9.367 17.825 23.024 1.00 86.62 606 ASP A N 1
ATOM 4861 C CA . ASP A 1 606 ? -10.615 17.577 22.297 1.00 86.62 606 ASP A CA 1
ATOM 4862 C C . ASP A 1 606 ? -10.643 16.236 21.540 1.00 86.62 606 ASP A C 1
ATOM 4864 O O . ASP A 1 606 ? -11.662 15.906 20.929 1.00 86.62 606 ASP A O 1
ATOM 4868 N N . ALA A 1 607 ? -9.573 15.434 21.619 1.00 89.75 607 ALA A N 1
ATOM 4869 C CA . ALA A 1 607 ? -9.547 14.074 21.083 1.00 89.75 607 ALA A CA 1
ATOM 4870 C C . ALA A 1 607 ? -10.723 13.220 21.605 1.00 89.75 607 ALA A C 1
ATOM 4872 O O . ALA A 1 607 ? -11.194 13.400 22.733 1.00 89.75 607 ALA A O 1
ATOM 4873 N N . LEU A 1 608 ? -11.174 12.248 20.795 1.00 91.06 608 LEU A N 1
ATOM 4874 C CA . LEU A 1 608 ? -12.329 11.393 21.104 1.00 91.06 608 LEU A CA 1
ATOM 4875 C C . LEU A 1 608 ? -12.208 10.744 22.490 1.00 91.06 608 LEU A C 1
ATOM 4877 O O . LEU A 1 608 ? -13.130 10.817 23.299 1.00 91.06 608 LEU A O 1
ATOM 4881 N N . THR A 1 609 ? -11.066 10.132 22.785 1.00 95.50 609 THR A N 1
ATOM 4882 C CA . THR A 1 609 ? -10.758 9.587 24.107 1.00 95.50 609 THR A CA 1
ATOM 4883 C C . THR A 1 609 ? -9.411 10.113 24.591 1.00 95.50 609 THR A C 1
ATOM 4885 O O . THR A 1 609 ? -8.536 10.416 23.778 1.00 95.50 609 THR A O 1
ATOM 4888 N N . PRO A 1 610 ? -9.191 10.198 25.914 1.00 96.50 610 PRO A N 1
ATOM 4889 C CA . PRO A 1 610 ? -7.907 10.654 26.429 1.00 96.50 610 PRO A CA 1
ATOM 4890 C C . PRO A 1 610 ? -6.737 9.711 26.168 1.00 96.50 610 PRO A C 1
ATOM 4892 O O . PRO A 1 610 ? -5.588 10.149 26.198 1.00 96.50 610 PRO A O 1
ATOM 4895 N N . LEU A 1 611 ? -7.025 8.428 25.941 1.00 98.06 611 LEU A N 1
ATOM 4896 C CA . LEU A 1 611 ? -6.067 7.416 25.527 1.00 98.06 611 LEU A CA 1
ATOM 4897 C C . LEU A 1 611 ? -6.619 6.681 24.302 1.00 98.06 611 LEU A C 1
ATOM 4899 O O . LEU A 1 611 ? -7.770 6.238 24.302 1.00 98.06 611 LEU A O 1
ATOM 4903 N N . GLN A 1 612 ? -5.797 6.528 23.273 1.00 98.38 612 GLN A N 1
ATOM 4904 C CA . GLN A 1 612 ? -6.105 5.747 22.082 1.00 98.38 612 GLN A CA 1
ATOM 4905 C C . GLN A 1 612 ? -4.918 4.835 21.763 1.00 98.38 612 GLN A C 1
ATOM 4907 O O . GLN A 1 612 ? -3.771 5.281 21.722 1.00 98.38 612 GLN A O 1
ATOM 4912 N N . LEU A 1 613 ? -5.205 3.553 21.558 1.00 98.81 613 LEU A N 1
ATOM 4913 C CA . LEU A 1 613 ? -4.274 2.562 21.039 1.00 98.81 613 LEU A CA 1
ATOM 4914 C C . LEU A 1 613 ? -4.625 2.318 19.575 1.00 98.81 613 LEU A C 1
ATOM 4916 O O . LEU A 1 613 ? -5.737 1.889 19.286 1.00 98.81 613 LEU A O 1
ATOM 4920 N N . ILE A 1 614 ? -3.678 2.556 18.680 1.00 98.75 614 ILE A N 1
ATOM 4921 C CA . ILE A 1 614 ? -3.771 2.212 17.263 1.00 98.75 614 ILE A CA 1
ATOM 4922 C C . ILE A 1 614 ? -2.831 1.037 17.011 1.00 98.75 614 ILE A C 1
ATOM 4924 O O . ILE A 1 614 ? -1.686 1.061 17.470 1.00 98.75 614 ILE A O 1
ATOM 4928 N N . THR A 1 615 ? -3.306 0.004 16.328 1.00 98.69 615 THR A N 1
ATOM 4929 C CA . THR A 1 615 ? -2.471 -1.128 15.904 1.00 98.69 615 THR A CA 1
ATOM 4930 C C . THR A 1 615 ? -2.128 -0.998 14.438 1.00 98.69 615 THR A C 1
ATOM 4932 O O . THR A 1 615 ? -2.967 -0.560 13.680 1.00 98.69 615 THR A O 1
ATOM 4935 N N . GLU A 1 616 ? -0.934 -1.395 14.028 1.00 98.31 616 GLU A N 1
ATOM 4936 C CA . GLU A 1 616 ? -0.527 -1.356 12.625 1.00 98.31 616 GLU A CA 1
ATOM 4937 C C . GLU A 1 616 ? 0.025 -2.731 12.267 1.00 98.31 616 GLU A C 1
ATOM 4939 O O . GLU A 1 616 ? 1.109 -3.110 12.723 1.00 98.31 616 GLU A O 1
ATOM 4944 N N . PHE A 1 617 ? -0.743 -3.515 11.508 1.00 98.31 617 PHE A N 1
ATOM 4945 C CA . PHE A 1 617 ? -0.313 -4.807 10.976 1.00 98.31 617 PHE A CA 1
ATOM 4946 C C . PHE A 1 617 ? -0.164 -4.718 9.447 1.00 98.31 617 PHE A C 1
ATOM 4948 O O . PHE A 1 617 ? -1.076 -4.226 8.796 1.00 98.31 617 PHE A O 1
ATOM 4955 N N . PRO A 1 618 ? 0.935 -5.205 8.851 1.00 97.25 618 PRO A N 1
ATOM 4956 C CA . PRO A 1 618 ? 1.111 -5.199 7.396 1.00 97.25 618 PRO A CA 1
ATOM 4957 C C . PRO A 1 618 ? 0.154 -6.213 6.738 1.00 97.25 618 PRO A C 1
ATOM 4959 O O . PRO A 1 618 ? 0.511 -7.383 6.587 1.00 97.25 618 PRO A O 1
ATOM 4962 N N . ASP A 1 619 ? -1.081 -5.806 6.429 1.00 96.50 619 ASP A N 1
ATOM 4963 C CA . ASP A 1 619 ? -2.164 -6.685 5.963 1.00 96.50 619 ASP A CA 1
ATOM 4964 C C . ASP A 1 619 ? -2.777 -6.333 4.609 1.00 96.50 619 ASP A C 1
ATOM 4966 O O . ASP A 1 619 ? -3.485 -7.161 4.026 1.00 96.50 619 ASP A O 1
ATOM 4970 N N . GLU A 1 620 ? -2.512 -5.147 4.074 1.00 95.62 620 GLU A N 1
ATOM 4971 C CA . GLU A 1 620 ? -2.993 -4.811 2.744 1.00 95.62 620 GLU A CA 1
ATOM 4972 C C . GLU A 1 620 ? -2.294 -5.753 1.756 1.00 95.62 620 GLU A C 1
ATOM 4974 O O . GLU A 1 620 ? -1.064 -5.796 1.750 1.00 95.62 620 GLU A O 1
ATOM 4979 N N . SER A 1 621 ? -3.068 -6.504 0.956 1.00 91.12 621 SER A N 1
ATOM 4980 C CA . SER A 1 621 ? -2.674 -7.566 -0.004 1.00 91.12 621 SER A CA 1
ATOM 4981 C C . SER A 1 621 ? -2.480 -9.009 0.495 1.00 91.12 621 SER A C 1
ATOM 4983 O O . SER A 1 621 ? -2.238 -9.886 -0.339 1.00 91.12 621 SER A O 1
ATOM 4985 N N . ILE A 1 622 ? -2.591 -9.309 1.796 1.00 94.50 622 ILE A N 1
ATOM 4986 C CA . ILE A 1 622 ? -2.319 -10.678 2.287 1.00 94.50 622 ILE A CA 1
ATOM 4987 C C . ILE A 1 622 ? -3.571 -11.565 2.343 1.00 94.50 622 ILE A C 1
ATOM 4989 O O . ILE A 1 622 ? -4.665 -11.122 2.691 1.00 94.50 622 ILE A O 1
ATOM 4993 N N . ASP A 1 623 ? -3.390 -12.861 2.080 1.00 94.75 623 ASP A N 1
ATOM 4994 C CA . ASP A 1 623 ? -4.387 -13.912 2.289 1.00 94.75 623 ASP A CA 1
ATOM 4995 C C . ASP A 1 623 ? -3.767 -15.148 2.983 1.00 94.75 623 ASP A C 1
ATOM 4997 O O . ASP A 1 623 ? -2.640 -15.116 3.493 1.00 94.75 623 ASP A O 1
ATOM 5001 N N . GLY A 1 624 ? -4.532 -16.235 3.098 1.00 96.00 624 GLY A N 1
ATOM 5002 C CA . GLY A 1 624 ? -4.024 -17.514 3.591 1.00 96.00 624 GLY A CA 1
ATOM 5003 C C . GLY A 1 624 ? -3.607 -17.480 5.063 1.00 96.00 624 GLY A C 1
ATOM 5004 O O . GLY A 1 624 ? -4.273 -16.891 5.917 1.00 96.00 624 GLY A O 1
ATOM 5005 N N . GLU A 1 625 ? -2.493 -18.149 5.361 1.00 96.75 625 GLU A N 1
ATOM 5006 C CA . GLU A 1 625 ? -1.938 -18.242 6.716 1.00 96.75 625 GLU A CA 1
ATOM 5007 C C . GLU A 1 625 ? -1.461 -16.887 7.251 1.00 96.75 625 GLU A C 1
ATOM 5009 O O . GLU A 1 625 ? -1.609 -16.622 8.444 1.00 96.75 625 GLU A O 1
ATOM 5014 N N . ALA A 1 626 ? -0.939 -16.012 6.383 1.00 96.69 626 ALA A N 1
ATOM 5015 C CA . ALA A 1 626 ? -0.501 -14.674 6.772 1.00 96.69 626 ALA A CA 1
ATOM 5016 C C . ALA A 1 626 ? -1.689 -13.829 7.250 1.00 96.69 626 ALA A C 1
ATOM 5018 O O . ALA A 1 626 ? -1.620 -13.210 8.311 1.00 96.69 626 ALA A O 1
ATOM 5019 N N . PHE A 1 627 ? -2.813 -13.884 6.528 1.00 97.81 627 PHE A N 1
ATOM 5020 C CA . PHE A 1 627 ? -4.051 -13.225 6.943 1.00 97.81 627 PHE A CA 1
ATOM 5021 C C . PHE A 1 627 ? -4.599 -13.800 8.257 1.00 97.81 627 PHE A C 1
ATOM 5023 O O . PHE A 1 627 ? -4.975 -13.040 9.153 1.00 97.81 627 PHE A O 1
ATOM 5030 N N . CYS A 1 628 ? -4.580 -15.134 8.415 1.00 97.81 628 CYS A N 1
ATOM 5031 C CA . CYS A 1 628 ? -4.940 -15.791 9.677 1.00 97.81 628 CYS A CA 1
ATOM 5032 C C . CYS A 1 628 ? -4.090 -15.308 10.857 1.00 97.81 628 CYS A C 1
ATOM 5034 O O . CYS A 1 628 ? -4.613 -14.994 11.929 1.00 97.81 628 CYS A O 1
ATOM 5036 N N . PHE A 1 629 ? -2.776 -15.233 10.658 1.00 98.19 629 PHE A N 1
ATOM 5037 C CA . PHE A 1 629 ? -1.849 -14.736 11.662 1.00 98.19 629 PHE A CA 1
ATOM 5038 C C . PHE A 1 629 ? -2.107 -13.261 11.994 1.00 98.19 629 PHE A C 1
ATOM 5040 O O . PHE A 1 629 ? -2.145 -12.904 13.172 1.00 98.19 629 PHE A O 1
ATOM 5047 N N . GLY A 1 630 ? -2.367 -12.425 10.985 1.00 98.25 630 GLY A N 1
ATOM 5048 C CA . GLY A 1 630 ? -2.700 -11.013 11.163 1.00 98.25 630 GLY A CA 1
ATOM 5049 C C . GLY A 1 630 ? -3.905 -10.810 12.072 1.00 98.25 630 GLY A C 1
ATOM 5050 O O . GLY A 1 630 ? -3.794 -10.160 13.113 1.00 98.25 630 GLY A O 1
ATOM 5051 N N . HIS A 1 631 ? -5.044 -11.440 11.768 1.00 98.31 631 HIS A N 1
ATOM 5052 C CA . HIS A 1 631 ? -6.231 -11.270 12.615 1.00 98.31 631 HIS A CA 1
ATOM 5053 C C . HIS A 1 631 ? -6.110 -11.956 13.989 1.00 98.31 631 HIS A C 1
ATOM 5055 O O . HIS A 1 631 ? -6.763 -11.518 14.939 1.00 98.31 631 HIS A O 1
ATOM 5061 N N . GLN A 1 632 ? -5.226 -12.952 14.152 1.00 98.44 632 GLN A N 1
ATOM 5062 C CA . GLN A 1 632 ? -4.837 -13.472 15.472 1.00 98.44 632 GLN A CA 1
ATOM 5063 C C . GLN A 1 632 ? -4.085 -12.433 16.299 1.00 98.44 632 GLN A C 1
ATOM 5065 O O . GLN A 1 632 ? -4.443 -12.211 17.455 1.00 98.44 632 GLN A O 1
ATOM 5070 N N . VAL A 1 633 ? -3.076 -11.779 15.721 1.00 98.62 633 VAL A N 1
ATOM 5071 C CA . VAL A 1 633 ? -2.315 -10.725 16.406 1.00 98.62 633 VAL A CA 1
ATOM 5072 C C . VAL A 1 633 ? -3.239 -9.571 16.794 1.00 98.62 633 VAL A C 1
ATOM 5074 O O . VAL A 1 633 ? -3.214 -9.135 17.944 1.00 98.62 633 VAL A O 1
ATOM 5077 N N . GLN A 1 634 ? -4.107 -9.131 15.880 1.00 98.75 634 GLN A N 1
ATOM 5078 C CA . GLN A 1 634 ? -5.092 -8.080 16.152 1.00 98.75 634 GLN A CA 1
ATOM 5079 C C . GLN A 1 634 ? -6.028 -8.468 17.313 1.00 98.75 634 GLN A C 1
ATOM 5081 O O . GLN A 1 634 ? -6.202 -7.692 18.254 1.00 98.75 634 GLN A O 1
ATOM 5086 N N . SER A 1 635 ? -6.578 -9.691 17.305 1.00 98.69 635 SER A N 1
ATOM 5087 C CA . SER A 1 635 ? -7.439 -10.193 18.388 1.00 98.69 635 SER A CA 1
ATOM 5088 C C . SER A 1 635 ? -6.707 -10.245 19.735 1.00 98.69 635 SER A C 1
ATOM 5090 O O . SER A 1 635 ? -7.241 -9.795 20.753 1.00 98.69 635 SER A O 1
ATOM 5092 N N . ASP A 1 636 ? -5.478 -10.770 19.753 1.00 98.38 636 ASP A N 1
ATOM 5093 C CA . ASP A 1 636 ? -4.647 -10.856 20.958 1.00 98.38 636 ASP A CA 1
ATOM 5094 C C . ASP A 1 636 ? -4.394 -9.472 21.563 1.00 98.38 636 ASP A C 1
ATOM 5096 O O . ASP A 1 636 ? -4.448 -9.305 22.786 1.00 98.38 636 ASP A O 1
ATOM 5100 N N . VAL A 1 637 ? -4.113 -8.476 20.718 1.00 98.56 637 VAL A N 1
ATOM 5101 C CA . VAL A 1 637 ? -3.832 -7.106 21.154 1.00 98.56 637 VAL A CA 1
ATOM 5102 C C . VAL A 1 637 ? -5.062 -6.474 21.784 1.00 98.56 637 VAL A C 1
ATOM 5104 O O . VAL A 1 637 ? -4.926 -5.898 22.859 1.00 98.56 637 VAL A O 1
ATOM 5107 N N . VAL A 1 638 ? -6.255 -6.620 21.195 1.00 98.81 638 VAL A N 1
ATOM 5108 C CA . VAL A 1 638 ? -7.496 -6.087 21.789 1.00 98.81 638 VAL A CA 1
ATOM 5109 C C . VAL A 1 638 ? -7.723 -6.658 23.186 1.00 98.81 638 VAL A C 1
ATOM 5111 O O . VAL A 1 638 ? -7.946 -5.900 24.129 1.00 98.81 638 VAL A O 1
ATOM 5114 N N . ILE A 1 639 ? -7.630 -7.983 23.341 1.00 98.69 639 ILE A N 1
ATOM 5115 C CA . ILE A 1 639 ? -7.862 -8.658 24.626 1.00 98.69 639 ILE A CA 1
ATOM 5116 C C . ILE A 1 639 ? -6.831 -8.195 25.663 1.00 98.69 639 ILE A C 1
ATOM 5118 O O . ILE A 1 639 ? -7.184 -7.802 26.777 1.00 98.69 639 ILE A O 1
ATOM 5122 N N . LYS A 1 640 ? -5.544 -8.196 25.299 1.00 98.62 640 LYS A N 1
ATOM 5123 C CA . LYS A 1 640 ? -4.460 -7.789 26.204 1.00 98.62 640 LYS A CA 1
ATOM 5124 C C . LYS A 1 640 ? -4.538 -6.307 26.559 1.00 98.62 640 LYS A C 1
ATOM 5126 O O . LYS A 1 640 ? -4.313 -5.961 27.715 1.00 98.62 640 LYS A O 1
ATOM 5131 N N . ALA A 1 641 ? -4.890 -5.443 25.609 1.00 98.75 641 ALA A N 1
ATOM 5132 C CA . ALA A 1 641 ? -5.076 -4.015 25.838 1.00 98.75 641 ALA A CA 1
ATOM 5133 C C . ALA A 1 641 ? -6.272 -3.750 26.755 1.00 98.75 641 ALA A C 1
ATOM 5135 O O . ALA A 1 641 ? -6.153 -2.962 27.691 1.00 98.75 641 ALA A O 1
ATOM 5136 N N . TYR A 1 642 ? -7.388 -4.457 26.560 1.00 98.75 642 TYR A N 1
ATOM 5137 C CA . TYR A 1 642 ? -8.534 -4.378 27.461 1.00 98.75 642 TYR A CA 1
ATOM 5138 C C . TYR A 1 642 ? -8.115 -4.666 28.910 1.00 98.75 642 TYR A C 1
ATOM 5140 O O . TYR A 1 642 ? -8.325 -3.841 29.800 1.00 98.75 642 TYR A O 1
ATOM 5148 N N . HIS A 1 643 ? -7.430 -5.789 29.141 1.00 98.12 643 HIS A N 1
ATOM 5149 C CA . HIS A 1 643 ? -6.961 -6.178 30.472 1.00 98.12 643 HIS A CA 1
ATOM 5150 C C . HIS A 1 643 ? -5.896 -5.243 31.053 1.00 98.12 643 HIS A C 1
ATOM 5152 O O . HIS A 1 643 ? -5.964 -4.913 32.238 1.00 98.12 643 HIS A O 1
ATOM 5158 N N . ALA A 1 644 ? -4.940 -4.790 30.237 1.00 98.12 644 ALA A N 1
ATOM 5159 C CA . ALA A 1 644 ? -3.933 -3.811 30.643 1.00 98.12 644 ALA A CA 1
ATOM 5160 C C . ALA A 1 644 ? -4.597 -2.525 31.147 1.00 98.12 644 ALA A C 1
ATOM 5162 O O . ALA A 1 644 ? -4.245 -1.999 32.202 1.00 98.12 644 ALA A O 1
ATOM 5163 N N . PHE A 1 645 ? -5.616 -2.056 30.429 1.00 98.19 645 PHE A N 1
ATOM 5164 C CA . PHE A 1 645 ? -6.359 -0.866 30.801 1.00 98.19 645 PHE A CA 1
ATOM 5165 C C . PHE A 1 645 ? -7.129 -1.043 32.114 1.00 98.19 645 PHE A C 1
ATOM 5167 O O . PHE A 1 645 ? -6.992 -0.203 33.006 1.00 98.19 645 PHE A O 1
ATOM 5174 N N . GLN A 1 646 ? -7.860 -2.154 32.284 1.00 97.88 646 GLN A N 1
ATOM 5175 C CA . GLN A 1 646 ? -8.539 -2.449 33.554 1.00 97.88 646 GLN A CA 1
ATOM 5176 C C . GLN A 1 646 ? -7.548 -2.499 34.724 1.00 97.88 646 GLN A C 1
ATOM 5178 O O . GLN A 1 646 ? -7.806 -1.940 35.790 1.00 97.88 646 GLN A O 1
ATOM 5183 N N . HIS A 1 647 ? -6.388 -3.130 34.524 1.00 96.12 647 HIS A N 1
ATOM 5184 C CA . HIS A 1 647 ? -5.342 -3.224 35.538 1.00 96.12 647 HIS A CA 1
ATOM 5185 C C . HIS A 1 647 ? -4.842 -1.841 35.979 1.00 96.12 647 HIS A C 1
ATOM 5187 O O . HIS A 1 647 ? -4.847 -1.536 37.175 1.00 96.12 647 HIS A O 1
ATOM 5193 N N . CYS A 1 648 ? -4.465 -0.985 35.026 1.00 96.00 648 CYS A N 1
ATOM 5194 C CA . CYS A 1 648 ? -3.943 0.346 35.324 1.00 96.00 648 CYS A CA 1
ATOM 5195 C C . CYS A 1 648 ? -4.995 1.262 35.973 1.00 96.00 648 CYS A C 1
ATOM 5197 O O . CYS A 1 648 ? -4.677 1.990 36.915 1.00 96.00 648 CYS A O 1
ATOM 5199 N N . MET A 1 649 ? -6.251 1.206 35.521 1.00 94.75 649 MET A N 1
ATOM 5200 C CA . MET A 1 649 ? -7.337 2.020 36.083 1.00 94.75 649 MET A CA 1
ATOM 5201 C C . MET A 1 649 ? -7.688 1.619 37.523 1.00 94.75 649 MET A C 1
ATOM 5203 O O . MET A 1 649 ? -7.885 2.485 38.384 1.00 94.75 649 MET A O 1
ATOM 5207 N N . ASN A 1 650 ? -7.686 0.317 37.821 1.00 91.12 650 ASN A N 1
ATOM 5208 C CA . ASN A 1 650 ? -7.925 -0.185 39.173 1.00 91.12 650 ASN A CA 1
ATOM 5209 C C . ASN A 1 650 ? -6.780 0.180 40.133 1.00 91.12 650 ASN A C 1
ATOM 5211 O O . ASN A 1 650 ? -7.032 0.547 41.279 1.00 91.12 650 ASN A O 1
ATOM 5215 N N . GLN A 1 651 ? -5.524 0.159 39.674 1.00 84.38 651 GLN A N 1
ATOM 5216 C CA . GLN A 1 651 ? -4.378 0.601 40.482 1.00 84.38 651 GLN A CA 1
ATOM 5217 C C . GLN A 1 651 ? -4.383 2.108 40.759 1.00 84.38 651 GLN A C 1
ATOM 5219 O O . GLN A 1 651 ? -4.120 2.522 41.890 1.00 84.38 651 GLN A O 1
ATOM 5224 N N . ALA A 1 652 ? -4.720 2.925 39.756 1.00 75.38 652 ALA A N 1
ATOM 5225 C CA . ALA A 1 652 ? -4.847 4.373 39.914 1.00 75.38 652 ALA A CA 1
ATOM 5226 C C . ALA A 1 652 ? -5.970 4.750 40.897 1.00 75.38 652 ALA A C 1
ATOM 5228 O O . ALA A 1 652 ? -5.842 5.713 41.648 1.00 75.38 652 ALA A O 1
ATOM 5229 N N . SER A 1 653 ? -7.041 3.954 40.949 1.00 66.38 653 SER A N 1
ATOM 5230 C CA . SER A 1 653 ? -8.141 4.139 41.904 1.00 66.38 653 SER A CA 1
ATOM 5231 C C . SER A 1 653 ? -7.756 3.779 43.348 1.00 66.38 653 SER A C 1
ATOM 5233 O O . SER A 1 653 ? -8.351 4.296 44.291 1.00 66.38 653 SER A O 1
ATOM 5235 N N . LEU A 1 654 ? -6.749 2.916 43.535 1.00 55.75 654 LEU A N 1
ATOM 5236 C CA . LEU A 1 654 ? -6.247 2.478 44.846 1.00 55.75 654 LEU A CA 1
ATOM 5237 C C . LEU A 1 654 ? -5.109 3.358 45.398 1.00 55.75 654 LEU A C 1
ATOM 5239 O O . LEU A 1 654 ? -4.809 3.277 46.588 1.00 55.75 654 LEU A O 1
ATOM 5243 N N . SER A 1 655 ? -4.490 4.200 44.564 1.00 42.88 655 SER A N 1
ATOM 5244 C CA . SER A 1 655 ? -3.362 5.065 44.936 1.00 42.88 655 SER A CA 1
ATOM 5245 C C . SER A 1 655 ? -3.699 6.530 44.623 1.00 42.88 655 SER A C 1
ATOM 5247 O O . SER A 1 655 ? -3.495 6.961 43.488 1.00 42.88 655 SER A O 1
ATOM 5249 N N . PRO A 1 656 ? -4.222 7.329 45.577 1.00 38.16 656 PRO A N 1
ATOM 5250 C CA . PRO A 1 656 ? -4.423 8.756 45.336 1.00 38.16 656 PRO A CA 1
ATOM 5251 C C . PRO A 1 656 ? -3.071 9.422 45.029 1.00 38.16 656 PRO A C 1
ATOM 5253 O O . PRO A 1 656 ? -2.048 8.998 45.575 1.00 38.16 656 PRO A O 1
ATOM 5256 N N . PRO A 1 657 ? -3.029 10.453 44.165 1.00 41.12 657 PRO A N 1
ATOM 5257 C CA . PRO A 1 657 ? -1.778 11.004 43.669 1.00 41.12 657 PRO A CA 1
ATOM 5258 C C . PRO A 1 657 ? -0.972 11.617 44.816 1.00 41.12 657 PRO A C 1
ATOM 5260 O O . PRO A 1 657 ? -1.268 12.708 45.303 1.00 41.12 657 PRO A O 1
ATOM 5263 N N . THR A 1 658 ? 0.084 10.930 45.243 1.00 40.09 658 THR A N 1
ATOM 5264 C CA . THR A 1 658 ? 1.151 11.554 46.016 1.00 40.09 658 THR A CA 1
ATOM 5265 C C . THR A 1 658 ? 1.996 12.374 45.051 1.00 40.09 658 THR A C 1
ATOM 5267 O O . THR A 1 658 ? 2.619 11.827 44.142 1.00 40.09 658 THR A O 1
ATOM 5270 N N . CYS A 1 659 ? 2.002 13.695 45.238 1.00 36.66 659 CYS A N 1
ATOM 5271 C CA . CYS A 1 659 ? 2.924 14.623 44.589 1.00 36.66 659 CYS A CA 1
ATOM 5272 C C . CYS A 1 659 ? 4.383 14.202 44.840 1.00 36.66 659 CYS A C 1
ATOM 5274 O O . CYS A 1 659 ? 5.003 14.643 45.803 1.00 36.66 659 CYS A O 1
ATOM 5276 N N . SER A 1 660 ? 4.952 13.372 43.972 1.00 38.16 660 SER A N 1
ATOM 5277 C CA . SER A 1 660 ? 6.401 13.218 43.852 1.00 38.16 660 SER A CA 1
ATOM 5278 C C . SER A 1 660 ? 6.737 12.590 42.507 1.00 38.16 660 SER A C 1
ATOM 5280 O O . SER A 1 660 ? 6.595 11.385 42.318 1.00 38.16 660 SER A O 1
ATOM 5282 N N . SER A 1 661 ? 7.172 13.424 41.567 1.00 30.31 661 SER A N 1
ATOM 5283 C CA . SER A 1 661 ? 7.667 13.009 40.257 1.00 30.31 661 SER A CA 1
ATOM 5284 C C . SER A 1 661 ? 8.909 12.120 40.412 1.00 30.31 661 SER A C 1
ATOM 5286 O O . SER A 1 661 ? 9.904 12.593 40.971 1.00 30.31 661 SER A O 1
ATOM 5288 N N . PRO A 1 662 ? 8.938 10.883 39.887 1.00 34.22 662 PRO A N 1
ATOM 5289 C CA . PRO A 1 662 ? 10.198 10.200 39.671 1.00 34.22 662 PRO A CA 1
ATOM 5290 C C . PRO A 1 662 ? 10.846 10.777 38.408 1.00 34.22 662 PRO A C 1
ATOM 5292 O O . PRO A 1 662 ? 10.242 10.825 37.336 1.00 34.22 662 PRO A O 1
ATOM 5295 N N . LYS A 1 663 ? 12.086 11.253 38.546 1.00 35.84 663 LYS A N 1
ATOM 5296 C CA . LYS A 1 663 ? 12.952 11.575 37.411 1.00 35.84 663 LYS A CA 1
ATOM 5297 C C . LYS A 1 663 ? 13.247 10.276 36.663 1.00 35.84 663 LYS A C 1
ATOM 5299 O O . LYS A 1 663 ? 13.999 9.450 37.169 1.00 35.84 663 LYS A O 1
ATOM 5304 N N . ILE A 1 664 ? 12.680 10.116 35.475 1.00 30.41 664 ILE A N 1
ATOM 5305 C CA . ILE A 1 664 ? 13.173 9.150 34.494 1.00 30.41 664 ILE A CA 1
ATOM 5306 C C . ILE A 1 664 ? 14.238 9.890 33.683 1.00 30.41 664 ILE A C 1
ATOM 5308 O O . ILE A 1 664 ? 13.957 10.938 33.100 1.00 30.41 664 ILE A O 1
ATOM 5312 N N . SER A 1 665 ? 15.480 9.410 33.741 1.00 33.06 665 SER A N 1
ATOM 5313 C CA . SER A 1 665 ? 16.548 9.865 32.852 1.00 33.06 665 SER A CA 1
ATOM 5314 C C . SER A 1 665 ? 16.239 9.384 31.439 1.00 33.06 665 SER A C 1
ATOM 5316 O O . SER A 1 665 ? 16.020 8.189 31.246 1.00 33.06 665 SER A O 1
ATOM 5318 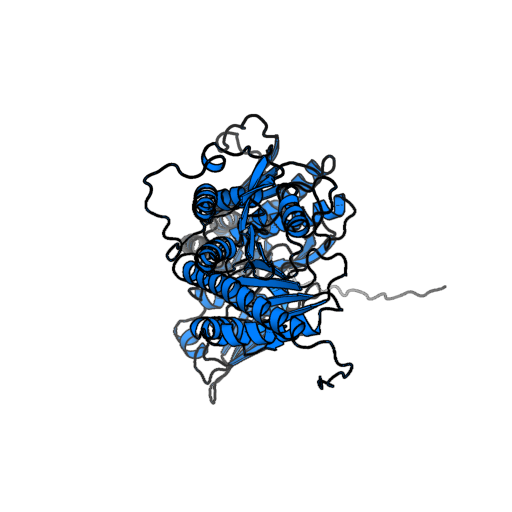N N . ILE A 1 666 ? 16.191 10.347 30.520 1.00 35.97 666 ILE A N 1
ATOM 5319 C CA . ILE A 1 666 ? 16.029 10.187 29.069 1.00 35.97 666 ILE A CA 1
ATOM 5320 C C . ILE A 1 666 ? 17.167 9.342 28.503 1.00 35.97 666 ILE A C 1
ATOM 5322 O O . ILE A 1 666 ? 18.316 9.558 28.962 1.00 35.97 666 ILE A O 1
#

Solvent-accessible surface area (backbone atoms only — not comparable to full-atom values): 35917 Å² total; per-residue (Å²): 134,82,91,81,91,90,86,89,81,84,82,82,90,78,90,79,85,87,80,91,68,95,48,68,68,59,52,55,47,49,53,47,50,55,39,52,48,59,48,65,76,73,62,78,51,90,71,76,77,85,84,56,81,80,82,58,94,74,57,45,81,74,46,78,45,44,40,67,45,47,68,57,56,49,50,65,60,55,52,37,80,90,37,45,53,19,37,36,42,35,26,34,88,55,31,69,69,60,37,54,51,51,33,54,55,33,41,76,52,44,23,49,56,48,64,46,43,21,62,52,31,67,45,49,37,62,77,72,66,54,49,71,72,54,52,58,54,51,43,28,68,71,17,37,40,39,36,33,25,35,52,48,96,60,61,56,81,54,49,54,54,47,53,36,61,63,49,58,63,75,34,65,48,26,46,76,45,82,41,72,45,90,79,67,50,53,36,36,37,42,33,45,38,41,86,101,48,83,68,47,78,45,80,41,72,46,47,59,42,84,43,67,47,99,78,68,54,57,26,58,16,57,32,21,29,40,35,35,21,44,76,86,69,47,80,76,44,78,47,70,30,72,34,46,73,57,50,57,49,56,55,49,51,53,52,47,54,61,70,29,67,88,51,65,60,48,48,26,40,42,36,40,31,34,31,56,50,61,70,45,76,69,85,48,93,72,34,57,51,40,68,44,53,23,50,29,44,36,54,37,50,53,50,51,47,42,48,25,49,76,71,73,42,55,84,84,57,48,56,45,71,37,17,30,49,40,57,45,58,38,75,34,84,68,47,35,37,39,43,28,28,38,34,71,69,74,66,68,47,78,62,65,74,40,54,73,78,80,85,71,76,79,80,57,72,86,72,38,35,60,80,74,53,70,23,54,50,49,39,60,56,65,72,49,78,53,54,80,48,71,29,35,35,88,59,64,39,69,22,50,31,38,40,28,84,47,78,44,76,35,32,37,39,38,8,12,53,38,23,33,18,41,36,16,26,54,4,47,50,54,24,50,57,56,47,71,72,46,86,42,46,21,35,33,41,29,35,40,40,23,53,58,9,32,53,48,31,59,60,50,38,73,81,43,65,67,45,54,52,69,61,11,32,26,34,55,45,40,18,37,62,94,49,64,76,60,93,74,46,41,41,55,41,46,57,54,51,50,37,74,78,57,66,31,47,40,32,42,39,32,37,38,40,44,40,29,75,48,49,14,46,83,65,38,35,52,39,83,100,42,60,89,52,26,57,39,58,36,59,36,38,36,40,38,25,19,78,93,37,48,70,56,53,51,54,33,50,54,49,28,25,53,63,53,55,69,38,61,67,58,54,50,48,25,51,54,28,37,53,49,31,40,66,56,78,43,84,76,94,55,47,69,48,66,85,36,41,32,44,83,43,82,46,62,91,82,48,91,37,53,28,32,43,34,38,38,35,56,36,16,37,56,46,45,70,61,29,29,50,45,20,48,52,41,15,51,48,51,49,44,44,54,52,26,48,50,51,50,53,55,51,52,73,74,48,77,88,71,94,68,85,79,86,76,85,128

Foldseek 3Di:
DDDDDDDDDDDDDDDDDDDDDDCPPVVVLVVVVVVLLVVLVPDQDPDDPPVDDPDDPFKFWQDWGWFFFSLVVVLVSCLDLVQALKEKEKEEQADPVVQVVSCVSNVVSRHHYDYAHLQLRLQCCLVPVDDPVVLVLLLALQKEKEKAAAAWPQDDRQLRLLSNPLVCLSSVNYHYHYHYDPPNAQWIWIWIDGPPDDIDIDITHNAWDWDQAPLRRTFTFGFMWMWMAHNVRHTDDTDTHHGPLNCVLVVVLVSVCVSCLVPLAALEKEKEKEDQHDWADPPRFLAIDGSQLLSQLQQQLSSLQSSCVSVVHHSPAQQRFRFFYHYQYFYDPTIMIIIIIGGHQDADDPLLAEADDDDDPDPPLLFAFDFDDNNVLVNLQVPQDADKDWFAAPNGGTQIKGWDAFQFQEEEEEEQLFVLQRLLLSLQSLLRVVLSVDHGDGYMYRSHLAVSLNVSNVVSCVRPVQHLPSSSGPHRRSGRLQNHDDPPNGSVVSLVVRCVVRVHQEYEYEGEAALYADFNRNNNTQDPPCNVRRADQAKAKEKEAAPVCVVVSVQLVLQLLLQLLVPPVSLVRNVVRNSSCCSRVNDDPFDARSSGGYHYHYDDPPDSHRIYMYMYGNRRRGGGVSSSVSSVSSNSSSNSSSVSNSVSVVVCVVDPDDPDDDDDDD

Radius of gyration: 28.55 Å; Cα contacts (8 Å, |Δi|>4): 1294; chains: 1; bounding box: 72×73×96 Å

Organism: NCBI:txid3232307

Sequence (666 aa):
MRLFKDNNWVRPNMSIPNAHVSNAHVSNAMSKAQALATTATSLATSCPDKAWRPYAQGEVSLVRQTLSSTLTQWVDYLCQPAFRHHHIEMWVFNDQKTRRRAETTLFKHGVHARIHSAYKPFVHFLFEDLSQADRERFNHPDSTLVVHYPSDAFGSDKRFALETYPFGSVFDRANIEFTPRDDQQLHYQLTLKRPHCEPIHYDIFAPNAVKTSITGQTSLSPTGWIKISDPDHRPLLDERVYCDYEQIFDSAISQLCDALSERPHFERLMIEVQAPLLDEPLGVAHEHISLREGLHEDFYFTLQEWCKLQQGKSLQDRDAQFGQIIPNITYQDGDYHCHCYLSDYQAPTAKERAPLSGSEEKLALDTATKPLSSAQVATALAEIKGESWYAQSVSGRRVNAKYCQGSDHPVIISAGQHANESTGILGALRAAQQLSQQPGHHFVISPLENPDGYALYHDLLQANPTHMHHAARYTALGNDLEYHSSHQRFETAIRDQARQQTAAKLHINLHGYPAHEWVRPLSGYIPAGFADWTIPKGFFVIVRYQAHYSHLALAFIEYLTHQLAQNNALLAFNHAQLTAFQRHGGESPFTFINRIPCLLQKVADDALTPLQLITEFPDESIDGEAFCFGHQVQSDVVIKAYHAFQHCMNQASLSPPTCSSPKISI

pLDDT: mean 87.7, std 18.37, range [23.34, 98.88]

Mean predicted aligned error: 8.22 Å

Nearest PDB structures (foldseek):
  1dtd-assembly1_A  TM=5.404E-01  e=1.234E-06  Homo sapiens
  1aye-assembly1_A  TM=5.371E-01  e=3.699E-06  Homo sapiens

Secondary structure (DSSP, 8-state):
---------PPPP----------HHHHHHHHHHHHHHHHTTS------GGGSPPPPTT-EEEEEEEE--HHHHHHHHHTSGGGTT-EEEEEESS-HHHHHHHHHHHHHTT-EEEEEESSSHHHHHHHHTS-HHHHHHHTSTT-EEEEEE---SSS-TTHHHHHTTTHHHHSTTSEEEEEE-SS--SEEEEEEE-TTS--EEEEEE--EEEEE-TTS-EEEEE-EEEEEE-TT--EEEEEEE--HHHHHHHHHHHHHHHHHTT----SEEEEEEEES---EE-SSTT-EE-HHHHHHHHHHHHHHHHHHHHTT--TT-S-----EEEEEEEE-SSSEEEEEEEE---PPPHHHHS---S-S----GGG--SPPPHHHHHHHHHTS-SEEEEEE-TTS-EEEEEEE--SSPPEEEEE-SSTT--HHHHHHHHHHHHHTTSTT--EEEES-S-HHHHHHHHHHHHH-TTS--GGGTS-TTSS-GGG---SS-GGGHHHHHHHHHH--SEEEEEEEEESS---BGGGTBS-TT-GGGSS----EEEEEEEGGGHHHHHHHHHHHHHHHTT-HHHHHHHHHHHHHHHTTT-S--PEEETTEEEEEEEE-TTSSSSEEEEEEEEEET--HHHHHHHHHHHHHHHHHHHHHHHHHHHHHHHS---S-------